Protein AF-A0AAN1PVS7-F1 (afdb_monomer_lite)

Foldseek 3Di:
DDDDDDDDDDDDDDDDDDPPPPVVVVVVVVVVVVVVVVVPPPPVNVVVVVVVVVVVVVVVVVVVVVLVCLLLVLQLVLLVVPDPDPVSSVVSSVVLLVLLVVLLVLLCVLLVPDDDDVLVVVLSSLLSSLSSVCCSLVLPVDPPPVLSNVLSVLLVVLCVPAPLNVVCVVVVQDDPSLSVLLSSLLRSLLSVLLLQCVLLPHDDPRSSLLSSLLSNQLSVLLQCCLCVVDVPDDSVSSSVSSSVCSNVSSVLLSVLQLVQLLVLLVFAQADADLVCLLVLLVLLVVLCVVQDQLQCPDPPRHVVNVSSVVSNLVCVLLVSSQRSPDDNRSSRSVSRSVSVVLSVLLNVLSNVVSVVVVVVLVPDDPVVNVVCCVPVVVDGDDCVSSSVSSVCCSPPPVSVVSDRDPDSPVSSVSSVVVSVVVVVVVVVVVVVVVD

Secondary structure (DSSP, 8-state):
----------------------HHHHHHHHHHHHHHHHS---HHHHHHHHHHHHHHHHHHHHHHHHHHHHHHHHHHHHHHHH-SSHHHHHHHHHHHHHHHHHHHHHHHHHTT-----HHHHHHHHHHHHHHHHHHHTTTTSS--HHHHHHHHHHHHHHHHH-HHHHHHHHTT---HHHHHHHHHHHHHHHHHHHHHHHHTT--THHHHHHHHHHHHHHHHHHHHHHHHS-TT--HHHHHHHHHHHHHHHHHHHHHHHHHHHHHHT--------TTTGGGG-HHHHHHHHHS-SS-TT-SSS-HHHHHHHHHHHHHHHHHTT--TTS-HHHHHHHHHHHHHHHHHHHHHHHHHHHHHHHHHHHHS-HHHHHHHHHTGGGSPPPSHHHHHHHHHIIIIIGGGG-------HHHHHHHHHHHHHHHHHHHHHHHHH--

Sequence (435 aa):
MEQDFDAIYTGRAQTVNVPSVNPSEIIKKKREAQQKDSDFKSKSDVVKQRKSLEIKKKSARIRDFTNTVSEISPLIDISASNCSSDNDFKESLLTYYCLQQKIKQHVFENMGITAYTPEIKSSGFNLGHNISKLISSGALNNFEEEKVNLIIDMITELNKSSNVVRELYEQNVITSDTLVNIKCSIFPYAIKIESILDQMGFYGDKKLVHVKWFHNMSLTLAKDIAFNWDKYSGFREREVLFENMLKYCCEISMDTWLEQILESLDSDFVHITETNLIDHLPKFRAATRKFTMGYESHHKYNFEWLESEFSSYVYALLSDKRISHFNNKQNGIYIGKLVKLVDETLEKSWISWSEEMIEMVQNMSQQDRKEWFQGEGSKPMKTIGIKEDLISFIDEDIHNHLELFTEQSDLEQRSKTRLAILWGMSNAICKKKSS

Radius of gyration: 37.24 Å; chains: 1; bounding box: 83×64×141 Å

Organism: Vibrio vulnificus (NCBI:txid672)

Structure (mmCIF, N/CA/C/O backbone):
data_AF-A0AAN1PVS7-F1
#
_entry.id   AF-A0AAN1PVS7-F1
#
loop_
_atom_site.group_PDB
_atom_site.id
_atom_site.type_symbol
_atom_site.label_atom_id
_atom_site.label_alt_id
_atom_site.label_comp_id
_atom_site.label_asym_id
_atom_site.label_entity_id
_atom_site.label_seq_id
_atom_site.pdbx_PDB_ins_code
_atom_site.Cartn_x
_atom_site.Cartn_y
_atom_site.Cartn_z
_atom_site.occupancy
_atom_site.B_iso_or_equiv
_atom_site.auth_seq_id
_atom_site.auth_comp_id
_atom_site.auth_asym_id
_atom_site.auth_atom_id
_atom_site.pdbx_PDB_model_num
ATOM 1 N N . MET A 1 1 ? -39.841 36.691 83.997 1.00 32.59 1 MET A N 1
ATOM 2 C CA . MET A 1 1 ? -38.438 36.974 83.634 1.00 32.59 1 MET A CA 1
ATOM 3 C C . MET A 1 1 ? -37.712 37.130 84.954 1.00 32.59 1 MET A C 1
ATOM 5 O O . MET A 1 1 ? -38.157 37.973 85.714 1.00 32.59 1 MET A O 1
ATOM 9 N N . GLU A 1 2 ? -36.769 36.304 85.389 1.00 30.27 2 GLU A N 1
ATOM 10 C CA . GLU A 1 2 ? -35.854 35.312 84.787 1.00 30.27 2 GLU A CA 1
ATOM 11 C C . GLU A 1 2 ? -35.484 34.308 85.909 1.00 30.27 2 GLU A C 1
ATOM 13 O O . GLU A 1 2 ? -35.489 34.695 87.075 1.00 30.27 2 GLU A O 1
ATOM 18 N N . GLN A 1 3 ? -35.523 32.998 85.629 1.00 32.53 3 GLN A N 1
ATOM 19 C CA . GLN A 1 3 ? -34.378 32.062 85.484 1.00 32.53 3 GLN A CA 1
ATOM 20 C C . GLN A 1 3 ? -33.547 31.879 86.768 1.00 32.53 3 GLN A C 1
ATOM 22 O O . GLN A 1 3 ? -32.948 32.821 87.269 1.00 32.53 3 GLN A O 1
ATOM 27 N N . ASP A 1 4 ? -33.647 30.731 87.444 1.00 27.91 4 ASP A N 1
ATOM 28 C CA . ASP A 1 4 ? -33.031 29.419 87.130 1.00 27.91 4 ASP A CA 1
ATOM 29 C C . ASP A 1 4 ? -31.504 29.478 87.055 1.00 27.91 4 ASP A C 1
ATOM 31 O O . ASP A 1 4 ? -30.945 30.003 86.101 1.00 27.91 4 ASP A O 1
ATOM 35 N N . PHE A 1 5 ? -30.840 28.898 88.055 1.00 28.58 5 PHE A N 1
ATOM 36 C CA . PHE A 1 5 ? -30.069 27.657 87.919 1.00 28.58 5 PHE A CA 1
ATOM 37 C C . PHE A 1 5 ? -29.364 27.395 89.250 1.00 28.58 5 PHE A C 1
ATOM 39 O O . PHE A 1 5 ? -28.365 28.037 89.556 1.00 28.58 5 PHE A O 1
ATOM 46 N N . ASP A 1 6 ? -29.867 26.438 90.031 1.00 27.03 6 ASP A N 1
ATOM 47 C CA . ASP A 1 6 ? -29.076 25.877 91.118 1.00 27.03 6 ASP A CA 1
ATOM 48 C C . ASP A 1 6 ? -29.475 24.436 91.452 1.00 27.03 6 ASP A C 1
ATOM 50 O O . ASP A 1 6 ? -30.644 24.056 91.420 1.00 27.03 6 ASP A O 1
ATOM 54 N N . ALA A 1 7 ? -28.447 23.689 91.841 1.00 29.75 7 ALA A N 1
ATOM 55 C CA . ALA A 1 7 ? -28.485 22.498 92.680 1.00 29.75 7 ALA A CA 1
ATOM 56 C C . ALA A 1 7 ? -28.890 21.122 92.086 1.00 29.75 7 ALA A C 1
ATOM 58 O O . ALA A 1 7 ? -30.043 20.712 92.041 1.00 29.75 7 ALA A O 1
ATOM 59 N N . ILE A 1 8 ? -27.834 20.341 91.820 1.00 31.27 8 ILE A N 1
ATOM 60 C CA . ILE A 1 8 ? -27.480 19.120 92.577 1.00 31.27 8 ILE A CA 1
ATOM 61 C C . ILE A 1 8 ? -28.381 17.871 92.429 1.00 31.27 8 ILE A C 1
ATOM 63 O O . ILE A 1 8 ? -29.485 17.755 92.945 1.00 31.27 8 ILE A O 1
ATOM 67 N N . TYR A 1 9 ? -27.757 16.860 91.814 1.00 32.88 9 TYR A N 1
ATOM 68 C CA . TYR A 1 9 ? -27.858 15.418 92.076 1.00 32.88 9 TYR A CA 1
ATOM 69 C C . TYR A 1 9 ? -28.556 15.004 93.391 1.00 32.88 9 TYR A C 1
ATOM 71 O O . TYR A 1 9 ? -28.049 15.292 94.470 1.00 32.88 9 TYR A O 1
ATOM 79 N N . THR A 1 10 ? -29.612 14.181 93.310 1.00 29.25 10 THR A N 1
ATOM 80 C CA . THR A 1 10 ? -29.722 12.854 93.975 1.00 29.25 10 THR A CA 1
ATOM 81 C C . THR A 1 10 ? -31.140 12.257 93.875 1.00 29.25 10 THR A C 1
ATOM 83 O O . THR A 1 10 ? -32.111 12.835 94.341 1.00 29.25 10 THR A O 1
ATOM 86 N N . GLY A 1 11 ? -31.234 11.015 93.377 1.00 28.03 11 GLY A N 1
ATOM 87 C CA . GLY A 1 11 ? -32.141 10.008 93.944 1.00 28.03 11 GLY A CA 1
ATOM 88 C C . GLY A 1 11 ? -33.468 9.686 93.235 1.00 28.03 11 GLY A C 1
ATOM 89 O O . GLY A 1 11 ? -34.352 10.518 93.109 1.00 28.03 11 GLY A O 1
ATOM 90 N N . ARG A 1 12 ? -33.638 8.375 92.981 1.00 28.75 12 ARG A N 1
ATOM 91 C CA . ARG A 1 12 ? -34.880 7.604 92.727 1.00 28.75 12 ARG A CA 1
ATOM 92 C C . ARG A 1 12 ? -35.445 7.592 91.302 1.00 28.75 12 ARG A C 1
ATOM 94 O O . ARG A 1 12 ? -36.473 8.189 91.005 1.00 28.75 12 ARG A O 1
ATOM 101 N N . ALA A 1 13 ? -34.867 6.721 90.472 1.00 30.59 13 ALA A N 1
ATOM 102 C CA . ALA A 1 13 ? -35.623 6.063 89.412 1.00 30.59 13 ALA A CA 1
ATOM 103 C C . ALA A 1 13 ? -36.637 5.090 90.044 1.00 30.59 13 ALA A C 1
ATOM 105 O O . ALA A 1 13 ? -36.264 4.153 90.751 1.00 30.59 13 ALA A O 1
ATOM 106 N N . GLN A 1 14 ? -37.922 5.345 89.810 1.00 32.00 14 GLN A N 1
ATOM 107 C CA . GLN A 1 14 ? -39.004 4.402 90.071 1.00 32.00 14 GLN A CA 1
ATOM 108 C C . GLN A 1 14 ? -38.831 3.175 89.165 1.00 32.00 14 GLN A C 1
ATOM 110 O O . GLN A 1 14 ? -38.655 3.299 87.954 1.00 32.00 14 GLN A O 1
ATOM 115 N N . THR A 1 15 ? -38.893 1.982 89.749 1.00 31.14 15 THR A N 1
ATOM 116 C CA . THR A 1 15 ? -38.982 0.720 89.015 1.00 31.14 15 THR A CA 1
ATOM 117 C C . THR A 1 15 ? -40.337 0.631 88.318 1.00 31.14 15 THR A C 1
ATOM 119 O O . THR A 1 15 ? -41.344 0.301 88.943 1.00 31.14 15 THR A O 1
ATOM 122 N N . VAL A 1 16 ? -40.370 0.913 87.015 1.00 33.09 16 VAL A N 1
ATOM 123 C CA . VAL A 1 16 ? -41.486 0.520 86.149 1.00 33.09 16 VAL A CA 1
ATOM 124 C C . VAL A 1 16 ? -41.246 -0.928 85.731 1.00 33.09 16 VAL A C 1
ATOM 126 O O . VAL A 1 16 ? -40.266 -1.233 85.055 1.00 33.09 16 VAL A O 1
ATOM 129 N N . ASN A 1 17 ? -42.136 -1.826 86.156 1.00 33.84 17 ASN A N 1
ATOM 130 C CA . ASN A 1 17 ? -42.209 -3.195 85.653 1.00 33.84 17 ASN A CA 1
ATOM 131 C C . ASN A 1 17 ? -42.500 -3.157 84.144 1.00 33.84 17 ASN A C 1
ATOM 133 O O . ASN A 1 17 ? -43.643 -2.979 83.727 1.00 33.84 17 ASN A O 1
ATOM 137 N N . VAL A 1 18 ? -41.461 -3.324 83.328 1.00 39.19 18 VAL A N 1
ATOM 138 C CA . VAL A 1 18 ? -41.597 -3.629 81.901 1.00 39.19 18 VAL A CA 1
ATOM 139 C C . VAL A 1 18 ? -41.754 -5.150 81.786 1.00 39.19 18 VAL A C 1
ATOM 141 O O . VAL A 1 18 ? -40.924 -5.870 82.347 1.00 39.19 18 VAL A O 1
ATOM 144 N N . PRO A 1 19 ? -42.786 -5.675 81.098 1.00 38.31 19 PRO A N 1
ATOM 145 C CA . PRO A 1 19 ? -42.897 -7.110 80.868 1.00 38.31 19 PRO A CA 1
ATOM 146 C C . PRO A 1 19 ? -41.638 -7.592 80.145 1.00 38.31 19 PRO A C 1
ATOM 148 O O . PRO A 1 19 ? -41.234 -7.003 79.140 1.00 38.31 19 PRO A O 1
ATOM 151 N N . SER A 1 20 ? -41.006 -8.649 80.653 1.00 42.28 20 SER A N 1
ATOM 152 C CA . SER A 1 20 ? -39.842 -9.264 80.025 1.00 42.28 20 SER A CA 1
ATOM 153 C C . SER A 1 20 ? -40.246 -9.888 78.688 1.00 42.28 20 SER A C 1
ATOM 155 O O . SER A 1 20 ? -40.648 -11.045 78.598 1.00 42.28 20 SER A O 1
ATOM 157 N N . VAL A 1 21 ? -40.141 -9.115 77.608 1.00 53.56 21 VAL A N 1
ATOM 158 C CA . VAL A 1 21 ? -40.236 -9.678 76.263 1.00 53.56 21 VAL A CA 1
ATOM 159 C C . VAL A 1 21 ? -38.939 -10.431 76.010 1.00 53.56 21 VAL A C 1
ATOM 161 O O . VAL A 1 21 ? -37.871 -9.835 75.882 1.00 53.56 21 VAL A O 1
ATOM 164 N N . ASN A 1 22 ? -39.032 -11.758 75.987 1.00 50.88 22 ASN A N 1
ATOM 165 C CA . ASN A 1 22 ? -37.901 -12.640 75.761 1.00 50.88 22 ASN A CA 1
ATOM 166 C C . ASN A 1 22 ? -37.270 -12.325 74.382 1.00 50.88 22 ASN A C 1
ATOM 168 O O . ASN A 1 22 ? -37.930 -12.527 73.356 1.00 50.88 22 ASN A O 1
ATOM 172 N N . PRO A 1 23 ? -36.009 -11.849 74.306 1.00 52.53 23 PRO A N 1
ATOM 173 C CA . PRO A 1 23 ? -35.366 -11.460 73.043 1.00 52.53 23 PRO A CA 1
ATOM 174 C C . PRO A 1 23 ? -35.338 -12.590 72.005 1.00 52.53 23 PRO A C 1
ATOM 176 O O . PRO A 1 23 ? -35.328 -12.347 70.796 1.00 52.53 23 PRO A O 1
ATOM 179 N N . SER A 1 24 ? -35.383 -13.838 72.475 1.00 57.06 24 SER A N 1
ATOM 180 C CA . SER A 1 24 ? -35.413 -15.026 71.628 1.00 57.06 24 SER A CA 1
ATOM 181 C C . SER A 1 24 ? -36.740 -15.216 70.871 1.00 57.06 24 SER A C 1
ATOM 183 O O . SER A 1 24 ? -36.712 -15.723 69.750 1.00 57.06 24 SER A O 1
ATOM 185 N N . GLU A 1 25 ? -37.878 -14.716 71.368 1.00 55.25 25 GLU A N 1
ATOM 186 C CA . GLU A 1 25 ? -39.160 -14.760 70.640 1.00 55.25 25 GLU A CA 1
ATOM 187 C C . GLU A 1 25 ? -39.259 -13.695 69.538 1.00 55.25 25 GLU A C 1
ATOM 189 O O . GLU A 1 25 ? -39.833 -13.953 68.479 1.00 55.25 25 GLU A O 1
ATOM 194 N N . ILE A 1 26 ? -38.650 -12.519 69.734 1.00 57.03 26 ILE A N 1
ATOM 195 C CA . ILE A 1 26 ? -38.591 -11.459 68.710 1.00 57.03 26 ILE A CA 1
ATOM 196 C C . ILE A 1 26 ? -37.691 -11.891 67.546 1.00 57.03 26 ILE A C 1
ATOM 198 O O . ILE A 1 26 ? -38.037 -11.689 66.381 1.00 57.03 26 ILE A O 1
ATOM 202 N N . ILE A 1 27 ? -36.550 -12.519 67.846 1.00 58.84 27 ILE A N 1
ATOM 203 C CA . ILE A 1 27 ? -35.632 -13.044 66.825 1.00 58.84 27 ILE A CA 1
ATOM 204 C C . ILE A 1 27 ? -36.279 -14.213 66.075 1.00 58.84 27 ILE A C 1
ATOM 206 O O . ILE A 1 27 ? -36.140 -14.301 64.855 1.00 58.84 27 ILE A O 1
ATOM 210 N N . LYS A 1 28 ? -37.039 -15.071 66.768 1.00 64.62 28 LYS A N 1
ATOM 211 C CA . LYS A 1 28 ? -37.773 -16.174 66.142 1.00 64.62 28 LYS A CA 1
ATOM 212 C C . LYS A 1 28 ? -38.893 -15.670 65.225 1.00 64.62 28 LYS A C 1
ATOM 214 O O . LYS A 1 28 ? -38.931 -16.082 64.074 1.00 64.62 28 LYS A O 1
ATOM 219 N N . LYS A 1 29 ? -39.694 -14.683 65.650 1.00 60.69 29 LYS A N 1
ATOM 220 C CA . LYS A 1 29 ? -40.715 -14.048 64.791 1.00 60.69 29 LYS A CA 1
ATOM 221 C C . LYS A 1 29 ? -40.117 -13.278 63.607 1.00 60.69 29 LYS A C 1
ATOM 223 O O . LYS A 1 29 ? -40.686 -13.319 62.521 1.00 60.69 29 LYS A O 1
ATOM 228 N N . LYS A 1 30 ? -38.960 -12.619 63.768 1.00 56.91 30 LYS A N 1
ATOM 229 C CA . LYS A 1 30 ? -38.240 -11.980 62.646 1.00 56.91 30 LYS A CA 1
ATOM 230 C C . LYS A 1 30 ? -37.673 -13.000 61.657 1.00 56.91 30 LYS A C 1
ATOM 232 O O . LYS A 1 30 ? -37.753 -12.764 60.456 1.00 56.91 30 LYS A O 1
ATOM 237 N N . ARG A 1 31 ? -37.145 -14.133 62.137 1.00 55.94 31 ARG A N 1
ATOM 238 C CA . ARG A 1 31 ? -36.685 -15.236 61.277 1.00 55.94 31 ARG A CA 1
ATOM 239 C C . ARG A 1 31 ? -37.851 -15.921 60.566 1.00 55.94 31 ARG A C 1
ATOM 241 O O . ARG A 1 31 ? -37.762 -16.127 59.369 1.00 55.94 31 ARG A O 1
ATOM 248 N N . GLU A 1 32 ? -38.965 -16.174 61.248 1.00 55.69 32 GLU A N 1
ATOM 249 C CA . GLU A 1 32 ? -40.176 -16.754 60.648 1.00 55.69 32 GLU A CA 1
ATOM 250 C C . GLU A 1 32 ? -40.837 -15.814 59.622 1.00 55.69 32 GLU A C 1
ATOM 252 O O . GLU A 1 32 ? -41.374 -16.288 58.623 1.00 55.69 32 GLU A O 1
ATOM 257 N N . ALA A 1 33 ? -40.758 -14.491 59.813 1.00 51.94 33 ALA A N 1
ATOM 258 C CA . ALA A 1 33 ? -41.201 -13.504 58.824 1.00 51.94 33 ALA A CA 1
ATOM 259 C C . ALA A 1 33 ? -40.262 -13.437 57.603 1.00 51.94 33 ALA A C 1
ATOM 261 O O . ALA A 1 33 ? -40.735 -13.459 56.472 1.00 51.94 33 ALA A O 1
ATOM 262 N N . GLN A 1 34 ? -38.938 -13.453 57.810 1.00 50.81 34 GLN A N 1
ATOM 263 C CA . GLN A 1 34 ? -37.960 -13.481 56.710 1.00 50.81 34 GLN A CA 1
ATOM 264 C C . GLN A 1 34 ? -37.968 -14.803 55.926 1.00 50.81 34 GLN A C 1
ATOM 266 O O . GLN A 1 34 ? -37.686 -14.804 54.731 1.00 50.81 34 GLN A O 1
ATOM 271 N N . GLN A 1 35 ? -38.319 -15.915 56.574 1.00 47.97 35 GLN A N 1
ATOM 272 C CA . GLN A 1 35 ? -38.412 -17.234 55.944 1.00 47.97 35 GLN A CA 1
ATOM 273 C C . GLN A 1 35 ? -39.743 -17.416 55.188 1.00 47.97 35 GLN A C 1
ATOM 275 O O . GLN A 1 35 ? -39.777 -18.060 54.143 1.00 47.97 35 GLN A O 1
ATOM 280 N N . LYS A 1 36 ? -40.828 -16.761 55.634 1.00 46.22 36 LYS A N 1
ATOM 281 C CA . LYS A 1 36 ? -42.089 -16.684 54.871 1.00 46.22 36 LYS A CA 1
ATOM 282 C C . LYS A 1 36 ? -42.000 -15.784 53.633 1.00 46.22 36 LYS A C 1
ATOM 284 O O . LYS A 1 36 ? -42.638 -16.105 52.634 1.00 46.22 36 LYS A O 1
ATOM 289 N N . ASP A 1 37 ? -41.178 -14.733 53.658 1.00 43.28 37 ASP A N 1
ATOM 290 C CA . ASP A 1 37 ? -40.919 -13.890 52.478 1.00 43.28 37 ASP A CA 1
ATOM 291 C C . ASP A 1 37 ? -39.931 -14.531 51.479 1.00 43.28 37 ASP A C 1
ATOM 293 O O . ASP A 1 37 ? -39.966 -14.212 50.289 1.00 43.28 37 ASP A O 1
ATOM 297 N N . SER A 1 38 ? -39.078 -15.474 51.909 1.00 48.94 38 SER A N 1
ATOM 298 C CA . SER A 1 38 ? -38.175 -16.203 51.000 1.00 48.94 38 SER A CA 1
ATOM 299 C C . SER A 1 38 ? -38.840 -17.364 50.253 1.00 48.94 38 SER A C 1
ATOM 301 O O . SER A 1 38 ? -38.397 -17.709 49.155 1.00 48.94 38 SER A O 1
ATOM 303 N N . ASP A 1 39 ? -39.914 -17.937 50.807 1.00 46.81 39 ASP A N 1
ATOM 304 C CA . ASP A 1 39 ? -40.571 -19.139 50.270 1.00 46.81 39 ASP A CA 1
ATOM 305 C C . ASP A 1 39 ? -41.686 -18.855 49.244 1.00 46.81 39 ASP A C 1
ATOM 307 O O . ASP A 1 39 ? -42.215 -19.780 48.626 1.00 46.81 39 ASP A O 1
ATOM 311 N N . PHE A 1 40 ? -41.996 -17.584 48.968 1.00 47.84 40 PHE A N 1
ATOM 312 C CA . PHE A 1 40 ? -42.971 -17.179 47.946 1.00 47.84 40 PHE A CA 1
ATOM 313 C C . PHE A 1 40 ? -42.337 -16.394 46.785 1.00 47.84 40 PHE A C 1
ATOM 315 O O . PHE A 1 40 ? -42.827 -15.350 46.361 1.00 47.84 40 PHE A O 1
ATOM 322 N N . LYS A 1 41 ? -41.290 -16.944 46.150 1.00 52.47 41 LYS A N 1
ATOM 323 C CA . LYS A 1 41 ? -41.066 -16.625 44.727 1.00 52.47 41 LYS A CA 1
ATOM 324 C C . LYS A 1 41 ? -42.195 -17.270 43.932 1.00 52.47 41 LYS A C 1
ATOM 326 O O . LYS A 1 41 ? -42.204 -18.486 43.736 1.00 52.47 41 LYS A O 1
ATOM 331 N N . SER A 1 42 ? -43.168 -16.468 43.498 1.00 54.09 42 SER A N 1
ATOM 332 C CA . SER A 1 42 ? -44.309 -16.972 42.734 1.00 54.09 42 SER A CA 1
ATOM 333 C C . SER A 1 42 ? -43.814 -17.794 41.533 1.00 54.09 42 SER A C 1
ATOM 335 O O . SER A 1 42 ? -42.843 -17.424 40.864 1.00 54.09 42 SER A O 1
ATOM 337 N N . LYS A 1 43 ? -44.471 -18.922 41.217 1.00 57.41 43 LYS A N 1
ATOM 338 C CA . LYS A 1 43 ? -44.152 -19.719 40.011 1.00 57.41 43 LYS A CA 1
ATOM 339 C C . LYS A 1 43 ? -44.123 -18.843 38.745 1.00 57.41 43 LYS A C 1
ATOM 341 O O . LYS A 1 43 ? -43.346 -19.115 37.835 1.00 57.41 43 LYS A O 1
ATOM 346 N N . SER A 1 44 ? -44.914 -17.766 38.720 1.00 59.22 44 SER A N 1
ATOM 347 C CA . SER A 1 44 ? -44.908 -16.729 37.680 1.00 59.22 44 SER A CA 1
ATOM 348 C C . SER A 1 44 ? -43.550 -16.025 37.549 1.00 59.22 44 SER A C 1
ATOM 350 O O . SER A 1 44 ? -43.052 -15.886 36.433 1.00 59.22 44 SER A O 1
ATOM 352 N N . ASP A 1 45 ? -42.914 -15.623 38.650 1.00 55.62 45 ASP A N 1
ATOM 353 C CA . ASP A 1 45 ? -41.650 -14.872 38.614 1.00 55.62 45 ASP A CA 1
ATOM 354 C C . ASP A 1 45 ? -40.465 -15.754 38.225 1.00 55.62 45 ASP A C 1
ATOM 356 O O . ASP A 1 45 ? -39.596 -15.327 37.466 1.00 55.62 45 ASP A O 1
ATOM 360 N N . VAL A 1 46 ? -40.480 -17.024 38.635 1.00 63.75 46 VAL A N 1
ATOM 361 C CA . VAL A 1 46 ? -39.498 -18.023 38.181 1.00 63.75 46 VAL A CA 1
ATOM 362 C C . VAL A 1 46 ? -39.655 -18.300 36.681 1.00 63.75 46 VAL A C 1
ATOM 364 O O . VAL A 1 46 ? -38.660 -18.392 35.960 1.00 63.75 46 VAL A O 1
ATOM 367 N N . VAL A 1 47 ? -40.890 -18.380 36.173 1.00 64.50 47 VAL A N 1
ATOM 368 C CA . VAL A 1 47 ? -41.167 -18.553 34.735 1.00 64.50 47 VAL A CA 1
ATOM 369 C C . VAL A 1 47 ? -40.780 -17.304 33.933 1.00 64.50 47 VAL A C 1
ATOM 371 O O . VAL A 1 47 ? -40.181 -17.439 32.866 1.00 64.50 47 VAL A O 1
ATOM 374 N N . LYS A 1 48 ? -41.041 -16.092 34.440 1.00 66.94 48 LYS A N 1
ATOM 375 C CA . LYS A 1 48 ? -40.603 -14.829 33.816 1.00 66.94 48 LYS A CA 1
ATOM 376 C C . LYS A 1 48 ? -39.080 -14.700 33.794 1.00 66.94 48 LYS A C 1
ATOM 378 O O . LYS A 1 48 ? -38.527 -14.325 32.763 1.00 66.94 48 LYS A O 1
ATOM 383 N N . GLN A 1 49 ? -38.392 -15.065 34.877 1.00 66.06 49 GLN A N 1
ATOM 384 C CA . GLN A 1 49 ? -36.926 -15.084 34.929 1.00 66.06 49 GLN A CA 1
ATOM 385 C C . GLN A 1 49 ? -36.334 -16.115 33.963 1.00 66.06 49 GLN A C 1
ATOM 387 O O . GLN A 1 49 ? -35.386 -15.793 33.251 1.00 66.06 49 GLN A O 1
ATOM 392 N N . ARG A 1 50 ? -36.919 -17.318 33.862 1.00 66.44 50 ARG A N 1
ATOM 393 C CA . ARG A 1 50 ? -36.501 -18.334 32.878 1.00 66.44 50 ARG A CA 1
ATOM 394 C C . ARG A 1 50 ? -36.712 -17.866 31.438 1.00 66.44 50 ARG A C 1
ATOM 396 O O . ARG A 1 50 ? -35.776 -17.949 30.650 1.00 66.44 50 ARG A O 1
ATOM 403 N N . LYS A 1 51 ? -37.880 -17.297 31.114 1.00 71.81 51 LYS A N 1
ATOM 404 C CA . LYS A 1 51 ? -38.152 -16.706 29.790 1.00 71.81 51 LYS A CA 1
ATOM 405 C C . LYS A 1 51 ? -37.198 -15.549 29.472 1.00 71.81 51 LYS A C 1
ATOM 407 O O . LYS A 1 51 ? -36.666 -15.486 28.371 1.00 71.81 51 LYS A O 1
ATOM 412 N N . SER A 1 52 ? -36.927 -14.666 30.435 1.00 75.94 52 SER A N 1
ATOM 413 C CA . SER A 1 52 ? -35.955 -13.571 30.290 1.00 75.94 52 SER A CA 1
ATOM 414 C C . SER A 1 52 ? -34.536 -14.093 30.036 1.00 75.94 52 SER A C 1
ATOM 416 O O . SER A 1 52 ? -33.837 -13.600 29.151 1.00 75.94 52 SER A O 1
ATOM 418 N N . LEU A 1 53 ? -34.123 -15.146 30.748 1.00 78.00 53 LEU A N 1
ATOM 419 C CA . LEU A 1 53 ? -32.828 -15.794 30.549 1.00 78.00 53 LEU A CA 1
ATOM 420 C C . LEU A 1 53 ? -32.730 -16.464 29.169 1.00 78.00 53 LEU A C 1
ATOM 422 O O . LEU A 1 53 ? -31.701 -16.348 28.508 1.00 78.00 53 LEU A O 1
ATOM 426 N N . GLU A 1 54 ? -33.788 -17.134 28.709 1.00 81.38 54 GLU A N 1
ATOM 427 C CA . GLU A 1 54 ? -33.852 -17.707 27.359 1.00 81.38 54 GLU A CA 1
ATOM 428 C C . GLU A 1 54 ? -33.786 -16.638 26.268 1.00 81.38 54 GLU A C 1
ATOM 430 O O . GLU A 1 54 ? -33.059 -16.815 25.292 1.00 81.38 54 GLU A O 1
ATOM 435 N N . ILE A 1 55 ? -34.486 -15.513 26.438 1.00 80.19 55 ILE A N 1
ATOM 436 C CA . ILE A 1 55 ? -34.426 -14.377 25.507 1.00 80.19 55 ILE A CA 1
ATOM 437 C C . ILE A 1 55 ? -33.005 -13.802 25.462 1.00 80.19 55 ILE A C 1
ATOM 439 O O . ILE A 1 55 ? -32.467 -13.601 24.373 1.00 80.19 55 ILE A O 1
ATOM 443 N N . LYS A 1 56 ? -32.351 -13.616 26.617 1.00 79.44 56 LYS A N 1
ATOM 444 C CA . LYS A 1 56 ? -30.946 -13.174 26.681 1.00 79.44 56 LYS A CA 1
ATOM 445 C C . LYS A 1 56 ? -30.004 -14.153 25.978 1.00 79.44 56 LYS A C 1
ATOM 447 O O . LYS A 1 56 ? -29.152 -13.720 25.208 1.00 79.44 56 LYS A O 1
ATOM 452 N N . LYS A 1 57 ? -30.182 -15.463 26.182 1.00 82.06 57 LYS A N 1
ATOM 453 C CA . LYS A 1 57 ? -29.392 -16.505 25.501 1.00 82.06 57 LYS A CA 1
ATOM 454 C C . LYS A 1 57 ? -29.609 -16.498 23.987 1.00 82.06 57 LYS A C 1
ATOM 456 O O . LYS A 1 57 ? -28.640 -16.599 23.243 1.00 82.06 57 LYS A O 1
ATOM 461 N N . LYS A 1 58 ? -30.855 -16.361 23.521 1.00 82.19 58 LYS A N 1
ATOM 462 C CA . LYS A 1 58 ? -31.169 -16.253 22.086 1.00 82.19 58 LYS A CA 1
ATOM 463 C C . LYS A 1 58 ? -30.550 -14.999 21.471 1.00 82.19 58 LYS A C 1
ATOM 465 O O . LYS A 1 58 ? -29.916 -15.094 20.429 1.00 82.19 58 LYS A O 1
ATOM 470 N N . SER A 1 59 ? -30.674 -13.852 22.138 1.00 79.62 59 SER A N 1
ATOM 471 C CA . SER A 1 59 ? -30.066 -12.593 21.693 1.00 79.62 59 SER A CA 1
ATOM 472 C C . SER A 1 59 ? -28.538 -12.676 21.624 1.00 79.62 59 SER A C 1
ATOM 474 O O . SER A 1 59 ? -27.955 -12.193 20.658 1.00 79.62 59 SER A O 1
ATOM 476 N N . ALA A 1 60 ? -27.890 -13.324 22.599 1.00 80.31 60 ALA A N 1
ATOM 477 C CA . ALA A 1 60 ? -26.448 -13.565 22.563 1.00 80.31 60 ALA A CA 1
ATOM 478 C C . ALA A 1 60 ? -26.050 -14.430 21.358 1.00 80.31 60 ALA A C 1
ATOM 480 O O . ALA A 1 60 ? -25.195 -14.022 20.589 1.00 80.31 60 ALA A O 1
ATOM 481 N N . ARG A 1 61 ? -26.751 -15.547 21.112 1.00 81.69 61 ARG A N 1
ATOM 482 C CA . ARG A 1 61 ? -26.483 -16.411 19.946 1.00 81.69 61 ARG A CA 1
ATOM 483 C C . ARG A 1 61 ? -26.633 -15.687 18.611 1.00 81.69 61 ARG A C 1
ATOM 485 O O . ARG A 1 61 ? -25.813 -15.891 17.727 1.00 81.69 61 ARG A O 1
ATOM 492 N N . ILE A 1 62 ? -27.673 -14.864 18.458 1.00 83.19 62 ILE A N 1
ATOM 493 C CA . ILE A 1 62 ? -27.873 -14.074 17.233 1.00 83.19 62 ILE A CA 1
ATOM 494 C C . ILE A 1 62 ? -26.715 -13.094 17.051 1.00 83.19 62 ILE A C 1
ATOM 496 O O . ILE A 1 62 ? -26.178 -13.002 15.956 1.00 83.19 62 ILE A O 1
ATOM 500 N N . ARG A 1 63 ? -26.301 -12.414 18.124 1.00 82.56 63 ARG A N 1
ATOM 501 C CA . ARG A 1 63 ? -25.168 -11.484 18.100 1.00 82.56 63 ARG A CA 1
ATOM 502 C C . ARG A 1 63 ? -23.858 -12.180 17.743 1.00 82.56 63 ARG A C 1
ATOM 504 O O . ARG A 1 63 ? -23.112 -11.678 16.914 1.00 82.56 63 ARG A O 1
ATOM 511 N N . ASP A 1 64 ? -23.599 -13.337 18.341 1.00 81.56 64 ASP A N 1
ATOM 512 C CA . ASP A 1 64 ? -22.400 -14.128 18.069 1.00 81.56 64 ASP A CA 1
ATOM 513 C C . ASP A 1 64 ? -22.385 -14.601 16.609 1.00 81.56 64 ASP A C 1
ATOM 515 O O . ASP A 1 64 ? -21.354 -14.522 15.944 1.00 81.56 64 ASP A O 1
ATOM 519 N N . PHE A 1 65 ? -23.542 -15.011 16.075 1.00 84.44 65 PHE A N 1
ATOM 520 C CA . PHE A 1 65 ? -23.696 -15.347 14.661 1.00 84.44 65 PHE A CA 1
ATOM 521 C C . PHE A 1 65 ? -23.437 -14.138 13.755 1.00 84.44 65 PHE A C 1
ATOM 523 O O . PHE A 1 65 ? -22.612 -14.232 12.851 1.00 84.44 65 PHE A O 1
ATOM 530 N N . THR A 1 66 ? -24.077 -12.991 14.006 1.00 86.81 66 THR A N 1
ATOM 531 C CA . THR A 1 66 ? -23.879 -11.783 13.187 1.00 86.81 66 THR A CA 1
ATOM 532 C C . THR A 1 66 ? -22.444 -11.280 13.246 1.00 86.81 66 THR A C 1
ATOM 534 O O . THR A 1 66 ? -21.906 -10.868 12.223 1.00 86.81 66 THR A O 1
ATOM 537 N N . ASN A 1 67 ? -21.803 -11.363 14.414 1.00 85.00 67 ASN A N 1
ATOM 538 C CA . ASN A 1 67 ? -20.393 -11.029 14.562 1.00 85.00 67 ASN A CA 1
ATOM 539 C C . ASN A 1 67 ? -19.542 -12.007 13.754 1.00 85.00 67 ASN A C 1
ATOM 541 O O . ASN A 1 67 ? -18.759 -11.575 12.930 1.00 85.00 67 ASN A O 1
ATOM 545 N N . THR A 1 68 ? -19.747 -13.315 13.887 1.00 85.62 68 THR A N 1
ATOM 546 C CA . THR A 1 68 ? -18.972 -14.304 13.118 1.00 85.62 68 THR A CA 1
ATOM 547 C C . THR A 1 68 ? -19.106 -14.079 11.612 1.00 85.62 68 THR A C 1
ATOM 549 O O . THR A 1 68 ? -18.100 -14.036 10.913 1.00 85.62 68 THR A O 1
ATOM 552 N N . VAL A 1 69 ? -20.327 -13.857 11.114 1.00 88.06 69 VAL A N 1
ATOM 553 C CA . VAL A 1 69 ? -20.573 -13.552 9.695 1.00 88.06 69 VAL A CA 1
ATOM 554 C C . VAL A 1 69 ? -19.862 -12.266 9.280 1.00 88.06 69 VAL A C 1
ATOM 556 O O . VAL A 1 69 ? -19.192 -12.244 8.255 1.00 88.06 69 VAL A O 1
ATOM 559 N N . SER A 1 70 ? -19.944 -11.210 10.091 1.00 89.06 70 SER A N 1
ATOM 560 C CA . SER A 1 70 ? -19.219 -9.968 9.823 1.00 89.06 70 SER A CA 1
ATOM 561 C C . SER A 1 70 ? -17.702 -10.177 9.831 1.00 89.06 70 SER A C 1
ATOM 563 O O . SER A 1 70 ? -17.006 -9.529 9.056 1.00 89.06 70 SER A O 1
ATOM 565 N N . GLU A 1 71 ? -17.179 -11.061 10.682 1.00 90.88 71 GLU A N 1
ATOM 566 C CA . GLU A 1 71 ? -15.750 -11.367 10.802 1.00 90.88 71 GLU A CA 1
ATOM 567 C C . GLU A 1 71 ? -15.224 -12.016 9.520 1.00 90.88 71 GLU A C 1
ATOM 569 O O . GLU A 1 71 ? -14.156 -11.652 9.028 1.00 90.88 71 GLU A O 1
ATOM 574 N N . ILE A 1 72 ? -15.998 -12.942 8.951 1.00 93.75 72 ILE A N 1
ATOM 575 C CA . ILE A 1 72 ? -15.614 -13.711 7.762 1.00 93.75 72 ILE A CA 1
ATOM 576 C C . ILE A 1 72 ? -16.137 -13.116 6.451 1.00 93.75 72 ILE A C 1
ATOM 578 O O . ILE A 1 72 ? -15.795 -13.634 5.396 1.00 93.75 72 ILE A O 1
ATOM 582 N N . SER A 1 73 ? -16.939 -12.046 6.485 1.00 94.56 73 SER A N 1
ATOM 583 C CA . SER A 1 73 ? -17.526 -11.431 5.281 1.00 94.56 73 SER A CA 1
ATOM 584 C C . SER A 1 73 ? -16.502 -11.182 4.165 1.00 94.56 73 SER A C 1
ATOM 586 O O . SER A 1 73 ? -16.776 -11.600 3.046 1.00 94.56 73 SER A O 1
ATOM 588 N N . PRO A 1 74 ? -15.297 -10.630 4.429 1.00 93.69 74 PRO A N 1
ATOM 589 C CA . PRO A 1 74 ? -14.305 -10.452 3.364 1.00 93.69 74 PRO A CA 1
ATOM 590 C C . PRO A 1 74 ? -13.835 -11.776 2.739 1.00 93.69 74 PRO A C 1
ATOM 592 O O . PRO A 1 74 ? -13.510 -11.824 1.558 1.00 93.69 74 PRO A O 1
ATOM 595 N N . LEU A 1 75 ? -13.813 -12.866 3.518 1.00 94.19 75 LEU A N 1
ATOM 596 C CA . LEU A 1 75 ? -13.444 -14.201 3.035 1.00 94.19 75 LEU A CA 1
ATOM 597 C C . LEU A 1 75 ? -14.542 -14.808 2.157 1.00 94.19 75 LEU A C 1
ATOM 599 O O . LEU A 1 75 ? -14.247 -15.538 1.211 1.00 94.19 75 LEU A O 1
ATOM 603 N N . ILE A 1 76 ? -15.804 -14.510 2.477 1.00 93.00 76 ILE A N 1
ATOM 604 C CA . ILE A 1 76 ? -16.955 -14.880 1.650 1.00 93.00 76 ILE A CA 1
ATOM 605 C C . ILE A 1 76 ? -16.841 -14.177 0.296 1.00 93.00 76 ILE A C 1
ATOM 607 O O . ILE A 1 76 ? -16.936 -14.845 -0.730 1.00 93.00 76 ILE A O 1
ATOM 611 N N . ASP A 1 77 ? -16.572 -12.870 0.298 1.00 91.19 77 ASP A N 1
ATOM 612 C CA . ASP A 1 77 ? -16.495 -12.062 -0.923 1.00 91.19 77 ASP A CA 1
ATOM 613 C C . ASP A 1 77 ? -15.396 -12.569 -1.875 1.00 91.19 77 ASP A C 1
ATOM 615 O O . ASP A 1 77 ? -15.672 -12.834 -3.046 1.00 91.19 77 ASP A O 1
ATOM 619 N N . ILE A 1 78 ? -14.175 -12.793 -1.369 1.00 89.94 78 ILE A N 1
ATOM 620 C CA . ILE A 1 78 ? -13.056 -13.302 -2.187 1.00 89.94 78 ILE A CA 1
ATOM 621 C C . ILE A 1 78 ? -13.257 -14.756 -2.638 1.00 89.94 78 ILE A C 1
ATOM 623 O O . ILE A 1 78 ? -12.856 -15.136 -3.737 1.00 89.94 78 ILE A O 1
ATOM 627 N N . SER A 1 79 ? -13.907 -15.592 -1.823 1.00 90.50 79 SER A N 1
ATOM 628 C CA . SER A 1 79 ? -14.212 -16.969 -2.233 1.00 90.50 79 SER A CA 1
ATOM 629 C C . SER A 1 79 ? -15.263 -16.982 -3.338 1.00 90.50 79 SER A C 1
ATOM 631 O O . SER A 1 79 ? -15.159 -17.770 -4.273 1.00 90.50 79 SER A O 1
ATOM 633 N N . ALA A 1 80 ? -16.257 -16.092 -3.267 1.00 89.50 80 ALA A N 1
ATOM 634 C CA . ALA A 1 80 ? -17.295 -15.978 -4.285 1.00 89.50 80 ALA A CA 1
ATOM 635 C C . ALA A 1 80 ? -16.743 -15.460 -5.621 1.00 89.50 80 ALA A C 1
ATOM 637 O O . ALA A 1 80 ? -17.203 -15.900 -6.671 1.00 89.50 80 ALA A O 1
ATOM 638 N N . SER A 1 81 ? -15.750 -14.564 -5.604 1.00 85.94 81 SER A N 1
ATOM 639 C CA . SER A 1 81 ? -15.154 -14.031 -6.836 1.00 85.94 81 SER A CA 1
ATOM 640 C C . SER A 1 81 ? -14.277 -15.034 -7.586 1.00 85.94 81 SER A C 1
ATOM 642 O O . SER A 1 81 ? -14.110 -14.902 -8.796 1.00 85.94 81 SER A O 1
ATOM 644 N N . ASN A 1 82 ? -13.716 -16.023 -6.884 1.00 81.00 82 ASN A N 1
ATOM 645 C CA . ASN A 1 82 ? -12.678 -16.908 -7.424 1.00 81.00 82 ASN A CA 1
ATOM 646 C C . ASN A 1 82 ? -13.183 -18.313 -7.788 1.00 81.00 82 ASN A C 1
ATOM 648 O O . ASN A 1 82 ? -12.402 -19.132 -8.271 1.00 81.00 82 ASN A O 1
ATOM 652 N N . CYS A 1 83 ? -14.462 -18.613 -7.551 1.00 88.19 83 CYS A N 1
ATOM 653 C CA . CYS A 1 83 ? -14.989 -19.974 -7.626 1.00 88.19 83 CYS A CA 1
ATOM 654 C C . CYS A 1 83 ? -16.063 -20.128 -8.704 1.00 88.19 83 CYS A C 1
ATOM 656 O O . CYS A 1 83 ? -16.942 -19.285 -8.862 1.00 88.19 83 CYS A O 1
ATOM 658 N N . SER A 1 84 ? -16.006 -21.249 -9.426 1.00 85.12 84 SER A N 1
ATOM 659 C CA . SER A 1 84 ? -16.957 -21.582 -10.495 1.00 85.12 84 SER A CA 1
ATOM 660 C C . SER A 1 84 ? -18.093 -22.507 -10.045 1.00 85.12 84 SER A C 1
ATOM 662 O O . SER A 1 84 ? -19.079 -22.673 -10.763 1.00 85.12 84 SER A O 1
ATOM 664 N N . SER A 1 85 ? -17.970 -23.101 -8.853 1.00 91.00 85 SER A N 1
ATOM 665 C CA . SER A 1 85 ? -18.955 -24.004 -8.263 1.00 91.00 85 SER A CA 1
ATOM 666 C C . SER A 1 85 ? -19.097 -23.803 -6.752 1.00 91.00 85 SER A C 1
ATOM 668 O O . SER A 1 85 ? -18.202 -23.276 -6.087 1.00 91.00 85 SER A O 1
ATOM 670 N N . ASP A 1 86 ? -20.209 -24.286 -6.192 1.00 90.38 86 ASP A N 1
ATOM 671 C CA . ASP A 1 86 ? -20.463 -24.253 -4.745 1.00 90.38 86 ASP A CA 1
ATOM 672 C C . ASP A 1 86 ? -19.427 -25.061 -3.942 1.00 90.38 86 ASP A C 1
ATOM 674 O O . ASP A 1 86 ? -19.118 -24.719 -2.798 1.00 90.38 86 ASP A O 1
ATOM 678 N N . ASN A 1 87 ? -18.878 -26.131 -4.530 1.00 91.75 87 ASN A N 1
ATOM 679 C CA . ASN A 1 87 ? -17.837 -26.935 -3.888 1.00 91.75 87 ASN A CA 1
ATOM 680 C C . ASN A 1 87 ? -16.514 -26.166 -3.818 1.00 91.75 87 ASN A C 1
ATOM 682 O O . ASN A 1 87 ? -15.926 -26.101 -2.739 1.00 91.75 87 ASN A O 1
ATOM 686 N N . ASP A 1 88 ? -16.107 -25.519 -4.915 1.00 90.44 88 ASP A N 1
ATOM 687 C CA . ASP A 1 88 ? -14.899 -24.683 -4.946 1.00 90.44 88 ASP A CA 1
ATOM 688 C C . ASP A 1 88 ? -15.022 -23.535 -3.935 1.00 90.44 88 ASP A C 1
ATOM 690 O O . ASP A 1 88 ? -14.112 -23.286 -3.144 1.00 90.44 88 ASP A O 1
ATOM 694 N N . PHE A 1 89 ? -16.194 -22.886 -3.893 1.00 92.75 89 PHE A N 1
ATOM 695 C CA . PHE A 1 89 ? -16.486 -21.816 -2.940 1.00 92.75 89 PHE A CA 1
ATOM 696 C C . PHE A 1 89 ? -16.310 -22.286 -1.494 1.00 92.75 89 PHE A C 1
ATOM 698 O O . PHE A 1 89 ? -15.674 -21.609 -0.683 1.00 92.75 89 PHE A O 1
ATOM 705 N N . LYS A 1 90 ? -16.856 -23.461 -1.165 1.00 92.50 90 LYS A N 1
ATOM 706 C CA . LYS A 1 90 ? -16.768 -24.039 0.178 1.00 92.50 90 LYS A CA 1
ATOM 707 C C . LYS A 1 90 ? -15.325 -24.363 0.566 1.00 92.50 90 LYS A C 1
ATOM 709 O O . LYS A 1 90 ? -14.936 -24.079 1.700 1.00 92.50 90 LYS A O 1
ATOM 714 N N . GLU A 1 91 ? -14.554 -24.968 -0.332 1.00 91.94 91 GLU A N 1
ATOM 715 C CA . GLU A 1 91 ? -13.150 -25.316 -0.079 1.00 91.94 91 GLU A CA 1
ATOM 716 C C . GLU A 1 91 ? -12.275 -24.068 0.077 1.00 91.94 91 GLU A C 1
ATOM 718 O O . GLU A 1 91 ? -11.494 -23.977 1.031 1.00 91.94 91 GLU A O 1
ATOM 723 N N . SER A 1 92 ? -12.470 -23.071 -0.788 1.00 91.44 92 SER A N 1
ATOM 724 C CA . SER A 1 92 ? -11.811 -21.765 -0.705 1.00 91.44 92 SER A CA 1
ATOM 725 C C . SER A 1 92 ? -12.113 -21.069 0.624 1.00 91.44 92 SER A C 1
ATOM 727 O O . SER A 1 92 ? -11.197 -20.698 1.363 1.00 91.44 92 SER A O 1
ATOM 729 N N . LEU A 1 93 ? -13.395 -20.957 0.987 1.00 93.81 93 LEU A N 1
ATOM 730 C CA . LEU A 1 93 ? -13.809 -20.297 2.223 1.00 93.81 93 LEU A CA 1
ATOM 731 C C . LEU A 1 93 ? -13.245 -21.004 3.458 1.00 93.81 93 LEU A C 1
ATOM 733 O O . LEU A 1 93 ? -12.783 -20.338 4.385 1.00 93.81 93 LEU A O 1
ATOM 737 N N . LEU A 1 94 ? -13.254 -22.341 3.475 1.00 93.06 94 LEU A N 1
ATOM 738 C CA . LEU A 1 94 ? -12.681 -23.117 4.574 1.00 93.06 94 LEU A CA 1
ATOM 739 C C . LEU A 1 94 ? -11.171 -22.883 4.692 1.00 93.06 94 LEU A C 1
ATOM 741 O O . LEU A 1 94 ? -10.675 -22.685 5.799 1.00 93.06 94 LEU A O 1
ATOM 745 N N . THR A 1 95 ? -10.460 -22.855 3.566 1.00 92.38 95 THR A N 1
ATOM 746 C CA . THR A 1 95 ? -9.012 -22.613 3.523 1.00 92.38 95 THR A CA 1
ATOM 747 C C . THR A 1 95 ? -8.668 -21.240 4.094 1.00 92.38 95 THR A C 1
ATOM 749 O O . THR A 1 95 ? -7.863 -21.139 5.025 1.00 92.38 95 THR A O 1
ATOM 752 N N . TYR A 1 96 ? -9.330 -20.186 3.611 1.00 93.06 96 TYR A N 1
ATOM 753 C CA . TYR A 1 96 ? -9.107 -18.834 4.116 1.00 93.06 96 TYR A CA 1
ATOM 754 C C . TYR A 1 96 ? -9.521 -18.678 5.578 1.00 93.06 96 TYR A C 1
ATOM 756 O O . TYR A 1 96 ? -8.828 -18.009 6.344 1.00 93.06 96 TYR A O 1
ATOM 764 N N . TYR A 1 97 ? -10.613 -19.319 5.996 1.00 93.44 97 TYR A N 1
ATOM 765 C CA . TYR A 1 97 ? -11.043 -19.296 7.390 1.00 93.44 97 TYR A CA 1
ATOM 766 C C . TYR A 1 97 ? -10.024 -19.979 8.311 1.00 93.44 97 TYR A C 1
ATOM 768 O O . TYR A 1 97 ? -9.656 -19.422 9.344 1.00 93.44 97 TYR A O 1
ATOM 776 N N . CYS A 1 98 ? -9.505 -21.149 7.932 1.00 92.31 98 CYS A N 1
ATOM 777 C CA . CYS A 1 98 ? -8.453 -21.827 8.690 1.00 92.31 98 CYS A CA 1
ATOM 778 C C . CYS A 1 98 ? -7.184 -20.970 8.800 1.00 92.31 98 CYS A C 1
ATOM 780 O O . CYS A 1 98 ? -6.610 -20.874 9.886 1.00 92.31 98 CYS A O 1
ATOM 782 N N . LEU A 1 99 ? -6.778 -20.305 7.714 1.00 91.75 99 LEU A N 1
ATOM 783 C CA . LEU A 1 99 ? -5.646 -19.378 7.720 1.00 91.75 99 LEU A CA 1
ATOM 784 C C . LEU A 1 99 ? -5.886 -18.194 8.669 1.00 91.75 99 LEU A C 1
ATOM 786 O O . LEU A 1 99 ? -5.040 -17.892 9.512 1.00 91.75 99 LEU A O 1
ATOM 790 N N . GLN A 1 100 ? -7.062 -17.571 8.583 1.00 93.56 100 GLN A N 1
ATOM 791 C CA . GLN A 1 100 ? -7.476 -16.471 9.450 1.00 93.56 100 GLN A CA 1
ATOM 792 C C . GLN A 1 100 ? -7.413 -16.864 10.932 1.00 93.56 100 GLN A C 1
ATOM 794 O O . GLN A 1 100 ? -6.846 -16.126 11.740 1.00 93.56 100 GLN A O 1
ATOM 799 N N . GLN A 1 101 ? -7.954 -18.033 11.293 1.00 90.81 101 GLN A N 1
ATOM 800 C CA . GLN A 1 101 ? -7.921 -18.524 12.673 1.00 90.81 101 GLN A CA 1
ATOM 801 C C . GLN A 1 101 ? -6.495 -18.836 13.137 1.00 90.81 101 GLN A C 1
ATOM 803 O O . GLN A 1 101 ? -6.148 -18.479 14.261 1.00 90.81 101 GLN A O 1
ATOM 808 N N . LYS A 1 102 ? -5.652 -19.419 12.273 1.00 90.06 102 LYS A N 1
ATOM 809 C CA . LYS A 1 102 ? -4.240 -19.682 12.585 1.00 90.06 102 LYS A CA 1
ATOM 810 C C . LYS A 1 102 ? -3.485 -18.389 12.904 1.00 90.06 102 LYS A C 1
ATOM 812 O O . LYS A 1 102 ? -2.847 -18.304 13.948 1.00 90.06 102 LYS A O 1
ATOM 817 N N . ILE A 1 103 ? -3.614 -17.363 12.056 1.00 89.75 103 ILE A N 1
ATOM 818 C CA . ILE A 1 103 ? -2.993 -16.047 12.287 1.00 89.75 103 ILE A CA 1
ATOM 819 C C . ILE A 1 103 ? -3.525 -15.428 13.580 1.00 89.75 103 ILE A C 1
ATOM 821 O O . ILE A 1 103 ? -2.749 -14.979 14.418 1.00 89.75 103 ILE A O 1
ATOM 825 N N . LYS A 1 104 ? -4.850 -15.408 13.757 1.00 89.81 104 LYS A N 1
ATOM 826 C CA . LYS A 1 104 ? -5.502 -14.807 14.926 1.00 89.81 104 LYS A CA 1
ATOM 827 C C . LYS A 1 104 ? -5.041 -15.457 16.230 1.00 89.81 104 LYS A C 1
ATOM 829 O O . LYS A 1 104 ? -4.721 -14.741 17.175 1.00 89.81 104 LYS A O 1
ATOM 834 N N . GLN A 1 105 ? -4.996 -16.789 16.269 1.00 87.75 105 GLN A N 1
ATOM 835 C CA . GLN A 1 105 ? -4.511 -17.548 17.418 1.00 87.75 105 GLN A CA 1
ATOM 836 C C . GLN A 1 105 ? -3.049 -17.210 17.714 1.00 87.75 105 GLN A C 1
ATOM 838 O O . GLN A 1 105 ? -2.727 -16.854 18.844 1.00 87.75 105 GLN A O 1
ATOM 843 N N . HIS A 1 106 ? -2.196 -17.233 16.690 1.00 88.81 106 HIS A N 1
ATOM 844 C CA . HIS A 1 106 ? -0.777 -16.921 16.831 1.00 88.81 106 HIS A CA 1
ATOM 845 C C . HIS A 1 106 ? -0.539 -15.504 17.363 1.00 88.81 106 HIS A C 1
ATOM 847 O O . HIS A 1 106 ? 0.246 -15.300 18.286 1.00 88.81 106 HIS A O 1
ATOM 853 N N . VAL A 1 107 ? -1.265 -14.517 16.830 1.00 88.31 107 VAL A N 1
ATOM 854 C CA . VAL A 1 107 ? -1.220 -13.130 17.314 1.00 88.31 107 VAL A CA 1
ATOM 855 C C . VAL A 1 107 ? -1.632 -13.059 18.785 1.00 88.31 107 VAL A C 1
ATOM 857 O O . VAL A 1 107 ? -0.974 -12.393 19.579 1.00 88.31 107 VAL A O 1
ATOM 860 N N . PHE A 1 108 ? -2.695 -13.762 19.171 1.00 86.75 108 PHE A N 1
ATOM 861 C CA . PHE A 1 108 ? -3.193 -13.761 20.546 1.00 86.75 108 PHE A CA 1
ATOM 862 C C . PHE A 1 108 ? -2.203 -14.369 21.541 1.00 86.75 108 PHE A C 1
ATOM 864 O O . PHE A 1 108 ? -1.948 -13.774 22.593 1.00 86.75 108 PHE A O 1
ATOM 871 N N . GLU A 1 109 ? -1.632 -15.520 21.195 1.00 84.88 109 GLU A N 1
ATOM 872 C CA . GLU A 1 109 ? -0.652 -16.228 22.018 1.00 84.88 109 GLU A CA 1
ATOM 873 C C . GLU A 1 109 ? 0.594 -15.365 22.246 1.00 84.88 109 GLU A C 1
ATOM 875 O O . GLU A 1 109 ? 0.976 -15.122 23.393 1.00 84.88 109 GLU A O 1
ATOM 880 N N . ASN A 1 110 ? 1.160 -14.799 21.177 1.00 83.56 110 ASN A N 1
ATOM 881 C CA . ASN A 1 110 ? 2.377 -13.985 21.257 1.00 83.56 110 ASN A CA 1
ATOM 882 C C . ASN A 1 110 ? 2.148 -12.604 21.890 1.00 83.56 110 ASN A C 1
ATOM 884 O O . ASN A 1 110 ? 3.056 -12.023 22.483 1.00 83.56 110 ASN A O 1
ATOM 888 N N . MET A 1 111 ? 0.923 -12.073 21.843 1.00 83.31 111 MET A N 1
ATOM 889 C CA . MET A 1 111 ? 0.583 -10.834 22.549 1.00 83.31 111 MET A CA 1
ATOM 890 C C . MET A 1 111 ? 0.315 -11.032 24.050 1.00 83.31 111 MET A C 1
ATOM 892 O O . MET A 1 111 ? 0.169 -10.025 24.755 1.00 83.31 111 MET A O 1
ATOM 896 N N . GLY A 1 112 ? 0.289 -12.280 24.543 1.00 72.19 112 GLY A N 1
ATOM 897 C CA . GLY A 1 112 ? 0.054 -12.626 25.950 1.00 72.19 112 GLY A CA 1
ATOM 898 C C . GLY A 1 112 ? -1.422 -12.607 26.363 1.00 72.19 112 GLY A C 1
ATOM 899 O O . GLY A 1 112 ? -1.734 -12.418 27.540 1.00 72.19 112 GLY A O 1
ATOM 900 N N . ILE A 1 113 ? -2.343 -12.771 25.410 1.00 71.69 113 ILE A N 1
ATOM 901 C CA . ILE A 1 113 ? -3.790 -12.686 25.639 1.00 71.69 113 ILE A CA 1
ATOM 902 C C . ILE A 1 113 ? -4.303 -14.053 26.116 1.00 71.69 113 ILE A C 1
ATOM 904 O O . ILE A 1 113 ? -4.591 -14.935 25.313 1.00 71.69 113 ILE A O 1
ATOM 908 N N . THR A 1 114 ? -4.422 -14.245 27.433 1.00 60.72 114 THR A N 1
ATOM 909 C CA . THR A 1 114 ? -4.773 -15.553 28.034 1.00 60.72 114 THR A CA 1
ATOM 910 C C . THR A 1 114 ? -6.199 -15.644 28.597 1.00 60.72 114 THR A C 1
ATOM 912 O O . THR A 1 114 ? -6.656 -16.742 28.916 1.00 60.72 114 THR A O 1
ATOM 915 N N . ALA A 1 115 ? -6.942 -14.532 28.690 1.00 56.75 115 ALA A N 1
ATOM 916 C CA . ALA A 1 115 ? -8.293 -14.494 29.262 1.00 56.75 115 ALA A CA 1
ATOM 917 C C . ALA A 1 115 ? -9.316 -13.836 28.320 1.00 56.75 115 ALA A C 1
ATOM 919 O O . ALA A 1 115 ? -9.092 -12.754 27.796 1.00 56.75 115 ALA A O 1
ATOM 920 N N . TYR A 1 116 ? -10.481 -14.465 28.135 1.00 63.31 116 TYR A N 1
ATOM 921 C CA . TYR A 1 116 ? -11.570 -13.935 27.304 1.00 63.31 116 TYR A CA 1
ATOM 922 C C . TYR A 1 116 ? -12.521 -13.036 28.114 1.00 63.31 116 TYR A C 1
ATOM 924 O O . TYR A 1 116 ? -13.640 -13.447 28.449 1.00 63.31 116 TYR A O 1
ATOM 932 N N . THR A 1 117 ? -12.103 -11.804 28.413 1.00 67.69 117 THR A N 1
ATOM 933 C CA . THR A 1 117 ? -13.029 -10.751 28.873 1.00 67.69 117 THR A CA 1
ATOM 934 C C . THR A 1 117 ? -13.951 -10.310 27.719 1.00 67.69 117 THR A C 1
ATOM 936 O O . THR A 1 117 ? -13.633 -10.551 26.549 1.00 67.69 117 THR A O 1
ATOM 939 N N . PRO A 1 118 ? -15.143 -9.737 27.984 1.00 66.19 118 PRO A N 1
ATOM 940 C CA . PRO A 1 118 ? -16.007 -9.183 26.934 1.00 66.19 118 PRO A CA 1
ATOM 941 C C . PRO A 1 118 ? -15.290 -8.191 26.003 1.00 66.19 118 PRO A C 1
ATOM 943 O O . PRO A 1 118 ? -15.530 -8.195 24.795 1.00 66.19 118 PRO A O 1
ATOM 946 N N . GLU A 1 119 ? -14.385 -7.393 26.556 1.00 66.12 119 GLU A N 1
ATOM 947 C CA . GLU A 1 119 ? -13.545 -6.421 25.862 1.00 66.12 119 GLU A CA 1
ATOM 948 C C . GLU A 1 119 ? -12.563 -7.134 24.920 1.00 66.12 119 GLU A C 1
ATOM 950 O O . GLU A 1 119 ? -12.550 -6.867 23.717 1.00 66.12 119 GLU A O 1
ATOM 955 N N . ILE A 1 120 ? -11.851 -8.149 25.421 1.00 73.12 120 ILE A N 1
ATOM 956 C CA . ILE A 1 120 ? -10.939 -8.979 24.617 1.00 73.12 120 ILE A CA 1
ATOM 957 C C . ILE A 1 120 ? -11.693 -9.737 23.513 1.00 73.12 120 ILE A C 1
ATOM 959 O O . ILE A 1 120 ? -11.177 -9.895 22.406 1.00 73.12 120 ILE A O 1
ATOM 963 N N . LYS A 1 121 ? -12.946 -10.154 23.750 1.00 74.00 121 LYS A N 1
ATOM 964 C CA . LYS A 1 121 ? -13.797 -10.752 22.703 1.00 74.00 121 LYS A CA 1
ATOM 965 C C . LYS A 1 121 ? -14.108 -9.768 21.576 1.00 74.00 121 LYS A C 1
ATOM 967 O O . LYS A 1 121 ? -14.061 -10.159 20.412 1.00 74.00 121 LYS A O 1
ATOM 972 N N . SER A 1 122 ? -14.417 -8.514 21.907 1.00 75.19 122 SER A N 1
ATOM 973 C CA . SER A 1 122 ? -14.658 -7.459 20.912 1.00 75.19 122 SER A CA 1
ATOM 974 C C . SER A 1 122 ? -13.403 -7.187 20.078 1.00 75.19 122 SER A C 1
ATOM 976 O O . SER A 1 122 ? -13.458 -7.143 18.847 1.00 75.19 122 SER A O 1
ATOM 978 N N . SER A 1 123 ? -12.246 -7.095 20.734 1.00 77.81 123 SER A N 1
ATOM 979 C CA . SER A 1 123 ? -10.959 -6.898 20.061 1.00 77.81 123 SER A CA 1
ATOM 980 C C . SER A 1 123 ? -10.549 -8.089 19.207 1.00 77.81 123 SER A C 1
ATOM 982 O O . SER A 1 123 ? -10.073 -7.898 18.092 1.00 77.81 123 SER A O 1
ATOM 984 N N . GLY A 1 124 ? -10.829 -9.312 19.657 1.00 82.00 124 GLY A N 1
ATOM 985 C CA . GLY A 1 124 ? -10.632 -10.519 18.858 1.00 82.00 124 GLY A CA 1
ATOM 986 C C . GLY A 1 124 ? -11.525 -10.582 17.626 1.00 82.00 124 GLY A C 1
ATOM 987 O O . GLY A 1 124 ? -11.059 -10.981 16.562 1.00 82.00 124 GLY A O 1
ATOM 988 N N . PHE A 1 125 ? -12.784 -10.158 17.735 1.00 83.69 125 PHE A N 1
ATOM 989 C CA . PHE A 1 125 ? -13.673 -10.027 16.580 1.00 83.69 125 PHE A CA 1
ATOM 990 C C . PHE A 1 125 ? -13.129 -9.003 15.567 1.00 83.69 125 PHE A C 1
ATOM 992 O O . PHE A 1 125 ? -12.997 -9.311 14.383 1.00 83.69 125 PHE A O 1
ATOM 999 N N . ASN A 1 126 ? -12.746 -7.807 16.028 1.00 84.06 126 ASN A N 1
ATOM 1000 C CA . ASN A 1 126 ? -12.185 -6.769 15.158 1.00 84.06 126 ASN A CA 1
ATOM 1001 C C . ASN A 1 126 ? -10.879 -7.213 14.488 1.00 84.06 126 ASN A C 1
ATOM 1003 O O . ASN A 1 126 ? -10.700 -6.992 13.289 1.00 84.06 126 ASN A O 1
ATOM 1007 N N . LEU A 1 127 ? -9.986 -7.860 15.243 1.00 88.88 127 LEU A N 1
ATOM 1008 C CA . LEU A 1 127 ? -8.750 -8.423 14.710 1.00 88.88 127 LEU A CA 1
ATOM 1009 C C . LEU A 1 127 ? -9.055 -9.462 13.629 1.00 88.88 127 LEU A C 1
ATOM 1011 O O . LEU A 1 127 ? -8.511 -9.369 12.534 1.00 88.88 127 LEU A O 1
ATOM 1015 N N . GLY A 1 128 ? -9.962 -10.402 13.906 1.00 90.62 128 GLY A N 1
ATOM 1016 C CA . GLY A 1 128 ? -10.374 -11.418 12.942 1.00 90.62 128 GLY A CA 1
ATOM 1017 C C . GLY A 1 128 ? -10.924 -10.809 11.654 1.00 90.62 128 GLY A C 1
ATOM 1018 O O . GLY A 1 128 ? -10.480 -11.179 10.570 1.00 90.62 128 GLY A O 1
ATOM 1019 N N . HIS A 1 129 ? -11.819 -9.824 11.754 1.00 91.75 129 HIS A N 1
ATOM 1020 C CA . HIS A 1 129 ? -12.373 -9.133 10.588 1.00 91.75 129 HIS A CA 1
ATOM 1021 C C . HIS A 1 129 ? -11.288 -8.448 9.747 1.00 91.75 129 HIS A C 1
ATOM 1023 O O . HIS A 1 129 ? -11.309 -8.502 8.517 1.00 91.75 129 HIS A O 1
ATOM 1029 N N . ASN A 1 130 ? -10.317 -7.811 10.398 1.00 90.44 130 ASN A N 1
ATOM 1030 C CA . ASN A 1 130 ? -9.232 -7.141 9.694 1.00 90.44 130 ASN A CA 1
ATOM 1031 C C . ASN A 1 130 ? -8.224 -8.132 9.090 1.00 90.44 130 ASN A C 1
ATOM 1033 O O . ASN A 1 130 ? -7.749 -7.890 7.984 1.00 90.44 130 ASN A O 1
ATOM 1037 N N . ILE A 1 131 ? -7.950 -9.268 9.742 1.00 91.81 131 ILE A N 1
ATOM 1038 C CA . ILE A 1 131 ? -7.178 -10.366 9.137 1.00 91.81 131 ILE A CA 1
ATOM 1039 C C . ILE A 1 131 ? -7.895 -10.876 7.884 1.00 91.81 131 ILE A C 1
ATOM 1041 O O . ILE A 1 131 ? -7.254 -11.045 6.852 1.00 91.81 131 ILE A O 1
ATOM 1045 N N . SER A 1 132 ? -9.221 -11.039 7.925 1.00 92.38 132 SER A N 1
ATOM 1046 C CA . SER A 1 132 ? -10.000 -11.424 6.743 1.00 92.38 132 SER A CA 1
ATOM 1047 C C . SER A 1 132 ? -9.820 -10.441 5.587 1.00 92.38 132 SER A C 1
ATOM 1049 O O . SER A 1 132 ? -9.651 -10.860 4.445 1.00 92.38 132 SER A O 1
ATOM 1051 N N . LYS A 1 133 ? -9.809 -9.131 5.869 1.00 90.06 133 LYS A N 1
ATOM 1052 C CA . LYS A 1 133 ? -9.527 -8.105 4.852 1.00 90.06 133 LYS A CA 1
ATOM 1053 C C . LYS A 1 133 ? -8.119 -8.234 4.273 1.00 90.06 133 LYS A C 1
ATOM 1055 O O . LYS A 1 133 ? -7.967 -8.118 3.065 1.00 90.06 133 LYS A O 1
ATOM 1060 N N . LEU A 1 134 ? -7.117 -8.489 5.115 1.00 88.38 134 LEU A N 1
ATOM 1061 C CA . LEU A 1 134 ? -5.727 -8.667 4.683 1.00 88.38 134 LEU A CA 1
ATOM 1062 C C . LEU A 1 134 ? -5.541 -9.921 3.818 1.00 88.38 134 LEU A C 1
ATOM 1064 O O . LEU A 1 134 ? -4.817 -9.870 2.829 1.00 88.38 134 LEU A O 1
ATOM 1068 N N . ILE A 1 135 ? -6.215 -11.025 4.153 1.00 88.94 135 ILE A N 1
ATOM 1069 C CA . ILE A 1 135 ? -6.239 -12.239 3.322 1.00 88.94 135 ILE A CA 1
ATOM 1070 C C . ILE A 1 135 ? -6.912 -11.931 1.979 1.00 88.94 135 ILE A C 1
ATOM 1072 O O . ILE A 1 135 ? -6.342 -12.191 0.925 1.00 88.94 135 ILE A O 1
ATOM 1076 N N . SER A 1 136 ? -8.096 -11.309 2.007 1.00 86.19 136 SER A N 1
ATOM 1077 C CA . SER A 1 136 ? -8.839 -10.950 0.793 1.00 86.19 136 SER A CA 1
ATOM 1078 C C . SER A 1 136 ? -8.068 -10.004 -0.133 1.00 86.19 136 SER A C 1
ATOM 1080 O O . SER A 1 136 ? -8.292 -10.041 -1.339 1.00 86.19 136 SER A O 1
ATOM 1082 N N . SER A 1 137 ? -7.192 -9.152 0.405 1.00 80.44 137 SER A N 1
ATOM 1083 C CA . SER A 1 137 ? -6.423 -8.173 -0.369 1.00 80.44 137 SER A CA 1
ATOM 1084 C C . SER A 1 137 ? -5.055 -8.676 -0.834 1.00 80.44 137 SER A C 1
ATOM 1086 O O . SER A 1 137 ? -4.245 -7.876 -1.307 1.00 80.44 137 SER A O 1
ATOM 1088 N N . GLY A 1 138 ? -4.728 -9.952 -0.642 1.00 77.94 138 GLY A N 1
ATOM 1089 C CA . GLY A 1 138 ? -3.432 -10.471 -1.070 1.00 77.94 138 GLY A CA 1
ATOM 1090 C C . GLY A 1 138 ? -2.300 -10.350 -0.035 1.00 77.94 138 GLY A C 1
ATOM 1091 O O . GLY A 1 138 ? -1.182 -10.782 -0.290 1.00 77.94 138 GLY A O 1
ATOM 1092 N N . ALA A 1 139 ? -2.538 -9.699 1.106 1.00 75.94 139 ALA A N 1
ATOM 1093 C CA . ALA A 1 139 ? -1.479 -9.269 2.028 1.00 75.94 139 ALA A CA 1
ATOM 1094 C C . ALA A 1 139 ? -0.996 -10.374 2.969 1.00 75.94 139 ALA A C 1
ATOM 1096 O O . ALA A 1 139 ? 0.119 -10.321 3.479 1.00 75.94 139 ALA A O 1
ATOM 1097 N N . LEU A 1 140 ? -1.874 -11.343 3.228 1.00 78.75 140 LEU A N 1
ATOM 1098 C CA . LEU A 1 140 ? -1.625 -12.523 4.050 1.00 78.75 140 LEU A CA 1
ATOM 1099 C C . LEU A 1 140 ? -2.118 -13.757 3.290 1.00 78.75 140 LEU A C 1
ATOM 1101 O O . LEU A 1 140 ? -3.020 -14.456 3.740 1.00 78.75 140 LEU A O 1
ATOM 1105 N N . ASN A 1 141 ? -1.558 -13.993 2.102 1.00 72.38 141 ASN A N 1
ATOM 1106 C CA . ASN A 1 141 ? -1.921 -15.148 1.268 1.00 72.38 141 ASN A CA 1
ATOM 1107 C C . ASN A 1 141 ? -1.463 -16.469 1.877 1.00 72.38 141 ASN A C 1
ATOM 1109 O O . ASN A 1 141 ? -2.105 -17.496 1.681 1.00 72.38 141 ASN A O 1
ATOM 1113 N N . ASN A 1 142 ? -0.373 -16.413 2.642 1.00 74.94 142 ASN A N 1
ATOM 1114 C CA . ASN A 1 142 ? 0.197 -17.518 3.389 1.00 74.94 142 ASN A CA 1
ATOM 1115 C C . ASN A 1 142 ? 0.475 -17.086 4.830 1.00 74.94 142 ASN A C 1
ATOM 1117 O O . ASN A 1 142 ? 0.550 -15.897 5.149 1.00 74.94 142 ASN A O 1
ATOM 1121 N N . PHE A 1 143 ? 0.643 -18.071 5.711 1.00 75.88 143 PHE A N 1
ATOM 1122 C CA . PHE A 1 143 ? 1.103 -17.811 7.068 1.00 75.88 143 PHE A CA 1
ATOM 1123 C C . PHE A 1 143 ? 2.630 -17.719 7.102 1.00 75.88 143 PHE A C 1
ATOM 1125 O O . PHE A 1 143 ? 3.310 -18.737 7.221 1.00 75.88 143 PHE A O 1
ATOM 1132 N N . GLU A 1 144 ? 3.148 -16.499 7.006 1.00 81.44 144 GLU A N 1
ATOM 1133 C CA . GLU A 1 144 ? 4.565 -16.184 7.196 1.00 81.44 144 GLU A CA 1
ATOM 1134 C C . GLU A 1 144 ? 4.815 -15.841 8.666 1.00 81.44 144 GLU A C 1
ATOM 1136 O O . GLU A 1 144 ? 4.680 -14.695 9.098 1.00 81.44 144 GLU A O 1
ATOM 1141 N N . GLU A 1 145 ? 5.130 -16.864 9.457 1.00 82.56 145 GLU A N 1
ATOM 1142 C CA . GLU A 1 145 ? 5.270 -16.738 10.909 1.00 82.56 145 GLU A CA 1
ATOM 1143 C C . GLU A 1 145 ? 6.302 -15.676 11.315 1.00 82.56 145 GLU A C 1
ATOM 1145 O O . GLU A 1 145 ? 6.036 -14.864 12.199 1.00 82.56 145 GLU A O 1
ATOM 1150 N N . GLU A 1 146 ? 7.441 -15.623 10.622 1.00 84.19 146 GLU A N 1
ATOM 1151 C CA . GLU A 1 146 ? 8.510 -14.646 10.867 1.00 84.19 146 GLU A CA 1
ATOM 1152 C C . GLU A 1 146 ? 8.026 -13.204 10.679 1.00 84.19 146 GLU A C 1
ATOM 1154 O O . GLU A 1 146 ? 8.258 -12.350 11.536 1.00 84.19 146 GLU A O 1
ATOM 1159 N N . LYS A 1 147 ? 7.283 -12.945 9.597 1.00 84.06 147 LYS A N 1
ATOM 1160 C CA . LYS A 1 147 ? 6.701 -11.633 9.295 1.00 84.06 147 LYS A CA 1
ATOM 1161 C C . LYS A 1 1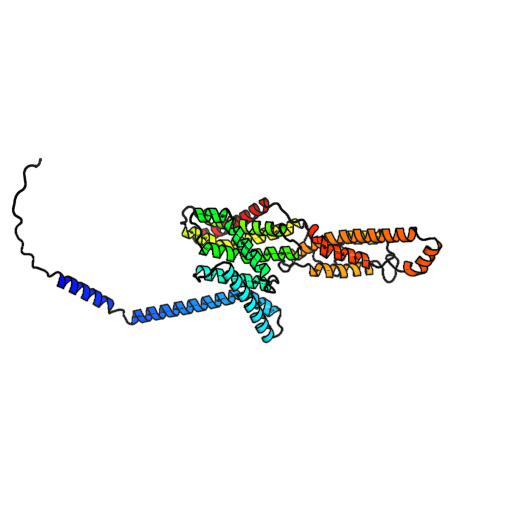47 ? 5.685 -11.218 10.356 1.00 84.06 147 LYS A C 1
ATOM 1163 O O . LYS A 1 147 ? 5.698 -10.081 10.827 1.00 84.06 147 LYS A O 1
ATOM 1168 N N . VAL A 1 148 ? 4.820 -12.146 10.764 1.00 86.31 148 VAL A N 1
ATOM 1169 C CA . VAL A 1 148 ? 3.825 -11.897 11.815 1.00 86.31 148 VAL A CA 1
ATOM 1170 C C . VAL A 1 148 ? 4.511 -11.604 13.155 1.00 86.31 148 VAL A C 1
ATOM 1172 O O . VAL A 1 148 ? 4.150 -10.621 13.804 1.00 86.31 148 VAL A O 1
ATOM 1175 N N . ASN A 1 149 ? 5.520 -12.390 13.542 1.00 88.50 149 ASN A N 1
ATOM 1176 C CA . ASN A 1 149 ? 6.278 -12.193 14.783 1.00 88.50 149 ASN A CA 1
ATOM 1177 C C . ASN A 1 149 ? 6.997 -10.846 14.804 1.00 88.50 149 ASN A C 1
ATOM 1179 O O . ASN A 1 149 ? 6.838 -10.093 15.762 1.00 88.50 149 ASN A O 1
ATOM 1183 N N . LEU A 1 150 ? 7.689 -10.492 13.717 1.00 87.31 150 LEU A N 1
ATOM 1184 C CA . LEU A 1 150 ? 8.403 -9.221 13.604 1.00 87.31 150 LEU A CA 1
ATOM 1185 C C . LEU A 1 150 ? 7.481 -8.023 13.876 1.00 87.31 150 LEU A C 1
ATOM 1187 O O . LEU A 1 150 ? 7.843 -7.099 14.606 1.00 87.31 150 LEU A O 1
ATOM 1191 N N . ILE A 1 151 ? 6.265 -8.044 13.325 1.00 88.94 151 ILE A N 1
ATOM 1192 C CA . ILE A 1 151 ? 5.299 -6.960 13.527 1.00 88.94 151 ILE A CA 1
ATOM 1193 C C . ILE A 1 151 ? 4.726 -6.955 14.947 1.00 88.94 151 ILE A C 1
ATOM 1195 O O . ILE A 1 151 ? 4.548 -5.878 15.523 1.00 88.94 151 ILE A O 1
ATOM 1199 N N . ILE A 1 152 ? 4.465 -8.121 15.541 1.00 89.75 152 ILE A N 1
ATOM 1200 C CA . ILE A 1 152 ? 4.019 -8.222 16.941 1.00 89.75 152 ILE A CA 1
ATOM 1201 C C . ILE A 1 152 ? 5.084 -7.671 17.895 1.00 89.75 152 ILE A C 1
ATOM 1203 O O . ILE A 1 152 ? 4.752 -6.888 18.796 1.00 89.75 152 ILE A O 1
ATOM 1207 N N . ASP A 1 153 ? 6.342 -8.055 17.690 1.00 89.06 153 ASP A N 1
ATOM 1208 C CA . ASP A 1 153 ? 7.477 -7.635 18.507 1.00 89.06 153 ASP A CA 1
ATOM 1209 C C . ASP A 1 153 ? 7.685 -6.130 18.392 1.00 89.06 153 ASP A C 1
ATOM 1211 O O . ASP A 1 153 ? 7.664 -5.427 19.404 1.00 89.06 153 ASP A O 1
ATOM 1215 N N . MET A 1 154 ? 7.728 -5.606 17.165 1.00 89.69 154 MET A N 1
ATOM 1216 C CA . MET A 1 154 ? 7.839 -4.171 16.911 1.00 89.69 154 MET A CA 1
ATOM 1217 C C . MET A 1 154 ? 6.703 -3.380 17.576 1.00 89.69 154 MET A C 1
ATOM 1219 O O . MET A 1 154 ? 6.959 -2.388 18.255 1.00 89.69 154 MET A O 1
ATOM 1223 N N . ILE A 1 155 ? 5.439 -3.801 17.441 1.00 91.06 155 ILE A N 1
ATOM 1224 C CA . ILE A 1 155 ? 4.310 -3.122 18.107 1.00 91.06 155 ILE A CA 1
ATOM 1225 C C . ILE A 1 155 ? 4.461 -3.187 19.629 1.00 91.06 155 ILE A C 1
ATOM 1227 O O . ILE A 1 155 ? 4.132 -2.229 20.334 1.00 91.06 155 ILE A O 1
ATOM 1231 N N . THR A 1 156 ? 4.939 -4.310 20.157 1.00 88.44 156 THR A N 1
ATOM 1232 C CA . THR A 1 156 ? 5.164 -4.483 21.593 1.00 88.44 156 THR A CA 1
ATOM 1233 C C . THR A 1 156 ? 6.270 -3.557 22.101 1.00 88.44 156 THR A C 1
ATOM 1235 O O . THR A 1 156 ? 6.097 -2.934 23.150 1.00 88.44 156 THR A O 1
ATOM 1238 N N . GLU A 1 157 ? 7.369 -3.409 21.367 1.00 89.50 157 GLU A N 1
ATOM 1239 C CA . GLU A 1 157 ? 8.455 -2.480 21.695 1.00 89.50 157 GLU A CA 1
ATOM 1240 C C . GLU A 1 157 ? 8.034 -1.011 21.574 1.00 89.50 157 GLU A C 1
ATOM 1242 O O . GLU A 1 157 ? 8.319 -0.203 22.467 1.00 89.50 157 GLU A O 1
ATOM 1247 N N . LEU A 1 158 ? 7.295 -0.661 20.520 1.00 90.19 158 LEU A N 1
ATOM 1248 C CA . LEU A 1 158 ? 6.758 0.687 20.330 1.00 90.19 158 LEU A CA 1
ATOM 1249 C C . LEU A 1 158 ? 5.789 1.069 21.454 1.00 90.19 158 LEU A C 1
ATOM 1251 O O . LEU A 1 158 ? 5.903 2.156 22.012 1.00 90.19 158 LEU A O 1
ATOM 1255 N N . ASN A 1 159 ? 4.918 0.152 21.885 1.00 88.12 159 ASN A N 1
ATOM 1256 C CA . ASN A 1 159 ? 4.038 0.388 23.032 1.00 88.12 159 ASN A CA 1
ATOM 1257 C C . ASN A 1 159 ? 4.821 0.657 24.327 1.00 88.12 159 ASN A C 1
ATOM 1259 O O . ASN A 1 159 ? 4.452 1.550 25.085 1.00 88.12 159 ASN A O 1
ATOM 1263 N N . LYS A 1 160 ? 5.902 -0.095 24.586 1.00 86.00 160 LYS A N 1
ATOM 1264 C CA . LYS A 1 160 ? 6.742 0.085 25.787 1.00 86.00 160 LYS A CA 1
ATOM 1265 C C . LYS A 1 160 ? 7.480 1.425 25.793 1.00 86.00 160 LYS A C 1
ATOM 1267 O O . LYS A 1 160 ? 7.700 1.994 26.857 1.00 86.00 160 LYS A O 1
ATOM 1272 N N . SER A 1 161 ? 7.890 1.899 24.621 1.00 86.00 161 SER A N 1
ATOM 1273 C CA . SER A 1 161 ? 8.684 3.124 24.457 1.00 86.00 161 SER A CA 1
ATOM 1274 C C . SER A 1 161 ? 7.846 4.374 24.157 1.00 86.00 161 SER A C 1
ATOM 1276 O O . SER A 1 161 ? 8.378 5.484 24.165 1.00 86.00 161 SER A O 1
ATOM 1278 N N . SER A 1 162 ? 6.542 4.222 23.913 1.00 86.62 162 SER A N 1
ATOM 1279 C CA . SER A 1 162 ? 5.642 5.323 23.575 1.00 86.62 162 SER A CA 1
ATOM 1280 C C . SER A 1 162 ? 5.412 6.260 24.761 1.00 86.62 162 SER A C 1
ATOM 1282 O O . SER A 1 162 ? 4.886 5.861 25.803 1.00 86.62 162 SER A O 1
ATOM 1284 N N . ASN A 1 163 ? 5.728 7.546 24.570 1.00 86.00 163 ASN A N 1
ATOM 1285 C CA . ASN A 1 163 ? 5.428 8.594 25.549 1.00 86.00 163 ASN A CA 1
ATOM 1286 C C . ASN A 1 163 ? 3.925 8.675 25.847 1.00 86.00 163 ASN A C 1
ATOM 1288 O O . ASN A 1 163 ? 3.551 8.852 26.999 1.00 86.00 163 ASN A O 1
ATOM 1292 N N . VAL A 1 164 ? 3.066 8.487 24.836 1.00 86.25 164 VAL A N 1
ATOM 1293 C CA . VAL A 1 164 ? 1.606 8.520 25.007 1.00 86.25 164 VAL A CA 1
ATOM 1294 C C . VAL A 1 164 ? 1.149 7.389 25.922 1.00 86.25 164 VAL A C 1
ATOM 1296 O O . VAL A 1 164 ? 0.419 7.639 26.875 1.00 86.25 164 VAL A O 1
ATOM 1299 N N . VAL A 1 165 ? 1.606 6.157 25.680 1.00 85.50 165 VAL A N 1
ATOM 1300 C CA . VAL A 1 165 ? 1.247 5.008 26.530 1.00 85.50 165 VAL A CA 1
ATOM 1301 C C . VAL A 1 165 ? 1.781 5.201 27.946 1.00 85.50 165 VAL A C 1
ATOM 1303 O O . VAL A 1 165 ? 1.041 4.976 28.900 1.00 85.50 165 VAL A O 1
ATOM 1306 N N . ARG A 1 166 ? 3.027 5.669 28.094 1.00 85.12 166 ARG A N 1
ATOM 1307 C CA . ARG A 1 166 ? 3.623 5.956 29.404 1.00 85.12 166 ARG A CA 1
ATOM 1308 C C . ARG A 1 166 ? 2.822 7.002 30.179 1.00 85.12 166 ARG A C 1
ATOM 1310 O O . ARG A 1 166 ? 2.470 6.752 31.323 1.00 85.12 166 ARG A O 1
ATOM 1317 N N . GLU A 1 167 ? 2.496 8.133 29.559 1.00 83.56 167 GLU A N 1
ATOM 1318 C CA . GLU A 1 167 ? 1.698 9.195 30.188 1.00 83.56 167 GLU A CA 1
ATOM 1319 C C . GLU A 1 167 ? 0.311 8.696 30.596 1.00 83.56 167 GLU A C 1
ATOM 1321 O O . GLU A 1 167 ? -0.168 8.995 31.689 1.00 83.56 167 GLU A O 1
ATOM 1326 N N . LEU A 1 168 ? -0.336 7.909 29.735 1.00 82.38 168 LEU A N 1
ATOM 1327 C CA . LEU A 1 168 ? -1.628 7.310 30.047 1.00 82.38 168 LEU A CA 1
ATOM 1328 C C . LEU A 1 168 ? -1.514 6.305 31.201 1.00 82.38 168 LEU A C 1
ATOM 1330 O O . LEU A 1 168 ? -2.407 6.247 32.040 1.00 82.38 168 LEU A O 1
ATOM 1334 N N . TYR A 1 169 ? -0.414 5.558 31.298 1.00 81.00 169 TYR A N 1
ATOM 1335 C CA . TYR A 1 169 ? -0.149 4.660 32.421 1.00 81.00 169 TYR A CA 1
ATOM 1336 C C . TYR A 1 169 ? 0.075 5.432 33.732 1.00 81.00 169 TYR A C 1
ATOM 1338 O O . TYR A 1 169 ? -0.545 5.116 34.744 1.00 81.00 169 TYR A O 1
ATOM 1346 N N . GLU A 1 170 ? 0.894 6.489 33.711 1.00 81.06 170 GLU A N 1
ATOM 1347 C CA . GLU A 1 170 ? 1.158 7.369 34.863 1.00 81.06 170 GLU A CA 1
ATOM 1348 C C . GLU A 1 170 ? -0.115 8.051 35.387 1.00 81.06 170 GLU A C 1
ATOM 1350 O O . GLU A 1 170 ? -0.277 8.250 36.591 1.00 81.06 170 GLU A O 1
ATOM 1355 N N . GLN A 1 171 ? -1.055 8.365 34.494 1.00 76.12 171 GLN A N 1
ATOM 1356 C CA . GLN A 1 171 ? -2.357 8.937 34.844 1.00 76.12 171 GLN A CA 1
ATOM 1357 C C . GLN A 1 171 ? -3.380 7.883 35.308 1.00 76.12 171 GLN A C 1
ATOM 1359 O O . GLN A 1 171 ? -4.519 8.239 35.613 1.00 76.12 171 GLN A O 1
ATOM 1364 N N . ASN A 1 172 ? -2.990 6.604 35.383 1.00 72.69 172 ASN A N 1
ATOM 1365 C CA . ASN A 1 172 ? -3.861 5.451 35.628 1.00 72.69 172 ASN A CA 1
ATOM 1366 C C . ASN A 1 172 ? -5.018 5.348 34.617 1.00 72.69 172 ASN A C 1
ATOM 1368 O O . ASN A 1 172 ? -6.130 5.009 35.004 1.00 72.69 172 ASN A O 1
ATOM 1372 N N . VAL A 1 173 ? -4.762 5.675 33.342 1.00 70.06 173 VAL A N 1
ATOM 1373 C CA . VAL A 1 173 ? -5.756 5.745 32.253 1.00 70.06 173 VAL A CA 1
ATOM 1374 C C . VAL A 1 173 ? -5.816 4.477 31.381 1.00 70.06 173 VAL A C 1
ATOM 1376 O O . VAL A 1 173 ? -6.780 4.273 30.649 1.00 70.06 173 VAL A O 1
ATOM 1379 N N . ILE A 1 174 ? -4.815 3.599 31.454 1.00 73.12 174 ILE A N 1
ATOM 1380 C CA . ILE A 1 174 ? -4.750 2.366 30.653 1.00 73.12 174 ILE A CA 1
ATOM 1381 C C . ILE A 1 174 ? -4.697 1.147 31.570 1.00 73.12 174 ILE A C 1
ATOM 1383 O O . ILE A 1 174 ? -3.813 1.039 32.422 1.00 73.12 174 ILE A O 1
ATOM 1387 N N . THR A 1 175 ? -5.605 0.198 31.346 1.00 78.25 175 THR A N 1
ATOM 1388 C CA . THR A 1 175 ? -5.560 -1.140 31.950 1.00 78.25 175 THR A CA 1
ATOM 1389 C C . THR A 1 175 ? -4.796 -2.137 31.070 1.00 78.25 175 THR A C 1
ATOM 1391 O O . THR A 1 175 ? -4.448 -1.859 29.919 1.00 78.25 175 THR A O 1
ATOM 1394 N N . SER A 1 176 ? -4.533 -3.338 31.598 1.00 77.31 176 SER A N 1
ATOM 1395 C CA . SER A 1 176 ? -3.959 -4.443 30.814 1.00 77.31 176 SER A CA 1
ATOM 1396 C C . SER A 1 176 ? -4.791 -4.772 29.572 1.00 77.31 176 SER A C 1
ATOM 1398 O O . SER A 1 176 ? -4.231 -5.044 28.510 1.00 77.31 176 SER A O 1
ATOM 1400 N N . ASP A 1 177 ? -6.117 -4.704 29.690 1.00 76.44 177 ASP A N 1
ATOM 1401 C CA . ASP A 1 177 ? -7.053 -4.996 28.603 1.00 76.44 177 ASP A CA 1
ATOM 1402 C C . ASP A 1 177 ? -6.977 -3.909 27.519 1.00 76.44 177 ASP A C 1
ATOM 1404 O O . ASP A 1 177 ? -6.957 -4.219 26.326 1.00 76.44 177 ASP A O 1
ATOM 1408 N N . THR A 1 178 ? -6.793 -2.644 27.906 1.00 79.12 178 THR A N 1
ATOM 1409 C CA . THR A 1 178 ? -6.553 -1.544 26.963 1.00 79.12 178 THR A CA 1
ATOM 1410 C C . THR A 1 178 ? -5.250 -1.715 26.182 1.00 79.12 178 THR A C 1
ATOM 1412 O O . THR A 1 178 ? -5.221 -1.453 24.980 1.00 79.12 178 THR A O 1
ATOM 1415 N N . LEU A 1 179 ? -4.175 -2.216 26.803 1.00 83.19 179 LEU A N 1
ATOM 1416 C CA . LEU A 1 179 ? -2.929 -2.527 26.082 1.00 83.19 179 LEU A CA 1
ATOM 1417 C C . LEU A 1 179 ? -3.140 -3.613 25.022 1.00 83.19 179 LEU A C 1
ATOM 1419 O O . LEU A 1 179 ? -2.604 -3.517 23.916 1.00 83.19 179 LEU A O 1
ATOM 1423 N N . VAL A 1 180 ? -3.943 -4.630 25.334 1.00 82.88 180 VAL A N 1
ATOM 1424 C CA . VAL A 1 180 ? -4.335 -5.663 24.366 1.00 82.88 180 VAL A CA 1
ATOM 1425 C C . VAL A 1 180 ? -5.133 -5.051 23.213 1.00 82.88 180 VAL A C 1
ATOM 1427 O O . VAL A 1 180 ? -4.843 -5.330 22.046 1.00 82.88 180 VAL A O 1
ATOM 1430 N N . ASN A 1 181 ? -6.083 -4.167 23.520 1.00 83.50 181 ASN A N 1
ATOM 1431 C CA . ASN A 1 181 ? -6.893 -3.466 22.524 1.00 83.50 181 ASN A CA 1
ATOM 1432 C C . ASN A 1 181 ? -6.038 -2.589 21.600 1.00 83.50 181 ASN A C 1
ATOM 1434 O O . ASN A 1 181 ? -6.263 -2.581 20.386 1.00 83.50 181 ASN A O 1
ATOM 1438 N N . ILE A 1 182 ? -5.022 -1.910 22.146 1.00 89.06 182 ILE A N 1
ATOM 1439 C CA . ILE A 1 182 ? -4.054 -1.137 21.362 1.00 89.06 182 ILE A CA 1
ATOM 1440 C C . ILE A 1 182 ? -3.347 -2.035 20.349 1.00 89.06 182 ILE A C 1
ATOM 1442 O O . ILE A 1 182 ? -3.369 -1.753 19.149 1.00 89.06 182 ILE A O 1
ATOM 1446 N N . LYS A 1 183 ? -2.766 -3.146 20.812 1.00 89.38 183 LYS A N 1
ATOM 1447 C CA . LYS A 1 183 ? -2.046 -4.081 19.940 1.00 89.38 183 LYS A CA 1
ATOM 1448 C C . LYS A 1 183 ? -2.950 -4.651 18.841 1.00 89.38 183 LYS A C 1
ATOM 1450 O O . LYS A 1 183 ? -2.570 -4.627 17.672 1.00 89.38 183 LYS A O 1
ATOM 1455 N N . CYS A 1 184 ? -4.158 -5.096 19.198 1.00 88.19 184 CYS A N 1
ATOM 1456 C CA . CYS A 1 184 ? -5.127 -5.655 18.247 1.00 88.19 184 CYS A CA 1
ATOM 1457 C C . CYS A 1 184 ? -5.600 -4.628 17.208 1.00 88.19 184 CYS A C 1
ATOM 1459 O O . CYS A 1 184 ? -5.863 -4.994 16.063 1.00 88.19 184 CYS A O 1
ATOM 1461 N N . SER A 1 185 ? -5.711 -3.352 17.593 1.00 90.25 185 SER A N 1
ATOM 1462 C CA . SER A 1 185 ? -6.145 -2.278 16.692 1.00 90.25 185 SER A CA 1
ATOM 1463 C C . SER A 1 185 ? -5.047 -1.867 15.715 1.00 90.25 185 SER A C 1
ATOM 1465 O O . SER A 1 185 ? -5.336 -1.652 14.543 1.00 90.25 185 SER A O 1
ATOM 1467 N N . ILE A 1 186 ? -3.796 -1.791 16.176 1.00 93.44 186 ILE A N 1
ATOM 1468 C CA . ILE A 1 186 ? -2.648 -1.330 15.380 1.00 93.44 186 ILE A CA 1
ATOM 1469 C C . ILE A 1 186 ? -2.149 -2.413 14.416 1.00 93.44 186 ILE A C 1
ATOM 1471 O O . ILE A 1 186 ? -1.780 -2.094 13.285 1.00 93.44 186 ILE A O 1
ATOM 1475 N N . PHE A 1 187 ? -2.153 -3.683 14.836 1.00 92.56 187 PHE A N 1
ATOM 1476 C CA . PHE A 1 187 ? -1.550 -4.790 14.083 1.00 92.56 187 PHE A CA 1
ATOM 1477 C C . PHE A 1 187 ? -1.966 -4.867 12.605 1.00 92.56 187 PHE A C 1
ATOM 1479 O O . PHE A 1 187 ? -1.075 -4.896 11.754 1.00 92.56 187 PHE A O 1
ATOM 1486 N N . PRO A 1 188 ? -3.263 -4.829 12.242 1.00 91.12 188 PRO A N 1
ATOM 1487 C CA . PRO A 1 188 ? -3.650 -4.990 10.843 1.00 91.12 188 PRO A CA 1
ATOM 1488 C C . PRO A 1 188 ? -3.156 -3.862 9.932 1.00 91.12 188 PRO A C 1
ATOM 1490 O O . PRO A 1 188 ? -2.814 -4.098 8.776 1.00 91.12 188 PRO A O 1
ATOM 1493 N N . TYR A 1 189 ? -3.096 -2.637 10.451 1.00 92.19 189 TYR A N 1
ATOM 1494 C CA . TYR A 1 189 ? -2.603 -1.484 9.702 1.00 92.19 189 TYR A CA 1
ATOM 1495 C C . TYR A 1 189 ? -1.083 -1.500 9.585 1.00 92.19 189 TYR A C 1
ATOM 1497 O O . TYR A 1 189 ? -0.561 -1.189 8.520 1.00 92.19 189 TYR A O 1
ATOM 1505 N N . ALA A 1 190 ? -0.378 -1.926 10.637 1.00 92.62 190 ALA A N 1
ATOM 1506 C CA . ALA A 1 190 ? 1.066 -2.120 10.579 1.00 92.62 190 ALA A CA 1
ATOM 1507 C C . ALA A 1 190 ? 1.442 -3.152 9.504 1.00 92.62 190 ALA A C 1
ATOM 1509 O O . ALA A 1 190 ? 2.298 -2.860 8.677 1.00 92.62 190 ALA A O 1
ATOM 1510 N N . ILE A 1 191 ? 0.740 -4.293 9.445 1.00 91.19 191 ILE A N 1
ATOM 1511 C CA . ILE A 1 191 ? 0.905 -5.296 8.376 1.00 91.19 191 ILE A CA 1
ATOM 1512 C C . ILE A 1 191 ? 0.607 -4.696 6.996 1.00 91.19 191 ILE A C 1
ATOM 1514 O O . ILE A 1 191 ? 1.309 -4.977 6.030 1.00 91.19 191 ILE A O 1
ATOM 1518 N N . LYS A 1 192 ? -0.426 -3.856 6.880 1.00 90.50 192 LYS A N 1
ATOM 1519 C CA . LYS A 1 192 ? -0.772 -3.214 5.608 1.00 90.50 192 LYS A CA 1
ATOM 1520 C C . LYS A 1 192 ? 0.315 -2.247 5.125 1.00 90.50 192 LYS A C 1
ATOM 1522 O O . LYS A 1 192 ? 0.681 -2.300 3.956 1.00 90.50 192 LYS A O 1
ATOM 1527 N N . ILE A 1 193 ? 0.824 -1.383 6.005 1.00 91.69 193 ILE A N 1
ATOM 1528 C CA . ILE A 1 193 ? 1.926 -0.449 5.707 1.00 91.69 193 ILE A CA 1
ATOM 1529 C C . ILE A 1 193 ? 3.169 -1.222 5.279 1.00 91.69 193 ILE A C 1
ATOM 1531 O O . ILE A 1 193 ? 3.760 -0.924 4.246 1.00 91.69 193 ILE A O 1
ATOM 1535 N N . GLU A 1 194 ? 3.528 -2.232 6.066 1.00 89.81 194 GLU A N 1
ATOM 1536 C CA . GLU A 1 194 ? 4.647 -3.136 5.821 1.00 89.81 194 GLU A CA 1
ATOM 1537 C C . GLU A 1 194 ? 4.538 -3.765 4.420 1.00 89.81 194 GLU A C 1
ATOM 1539 O O . GLU A 1 194 ? 5.468 -3.641 3.629 1.00 89.81 194 GLU A O 1
ATOM 1544 N N . SER A 1 195 ? 3.368 -4.316 4.080 1.00 89.25 195 SER A N 1
ATOM 1545 C CA . SER A 1 195 ? 3.114 -4.993 2.804 1.00 89.25 195 SER A CA 1
ATOM 1546 C C . SER A 1 195 ? 3.137 -4.045 1.602 1.00 89.25 195 SER A C 1
ATOM 1548 O O . SER A 1 195 ? 3.577 -4.437 0.523 1.00 89.25 195 SER A O 1
ATOM 1550 N N . ILE A 1 196 ? 2.670 -2.802 1.765 1.00 90.44 196 ILE A N 1
ATOM 1551 C CA . ILE A 1 196 ? 2.768 -1.769 0.722 1.00 90.44 196 ILE A CA 1
ATOM 1552 C C . ILE A 1 196 ? 4.234 -1.408 0.484 1.00 90.44 196 ILE A C 1
ATOM 1554 O O . ILE A 1 196 ? 4.672 -1.350 -0.661 1.00 90.44 196 ILE A O 1
ATOM 1558 N N . LEU A 1 197 ? 4.994 -1.190 1.558 1.00 89.88 197 LEU A N 1
ATOM 1559 C CA . LEU A 1 197 ? 6.404 -0.821 1.473 1.00 89.88 197 LEU A CA 1
ATOM 1560 C C . LEU A 1 197 ? 7.255 -1.950 0.875 1.00 89.88 197 LEU A C 1
ATOM 1562 O O . LEU A 1 197 ? 8.114 -1.654 0.052 1.00 89.88 197 LEU A O 1
ATOM 1566 N N . ASP A 1 198 ? 6.966 -3.215 1.200 1.00 88.19 198 ASP A N 1
ATOM 1567 C CA . ASP A 1 198 ? 7.564 -4.389 0.542 1.00 88.19 198 ASP A CA 1
ATOM 1568 C C . ASP A 1 198 ? 7.348 -4.367 -0.971 1.00 88.19 198 ASP A C 1
ATOM 1570 O O . ASP A 1 198 ? 8.300 -4.469 -1.740 1.00 88.19 198 ASP A O 1
ATOM 1574 N N . GLN A 1 199 ? 6.098 -4.192 -1.407 1.00 88.75 199 GLN A N 1
ATOM 1575 C CA . GLN A 1 199 ? 5.749 -4.173 -2.832 1.00 88.75 199 GLN A CA 1
ATOM 1576 C C . GLN A 1 199 ? 6.375 -2.981 -3.571 1.00 88.75 199 GLN A C 1
ATOM 1578 O O . GLN A 1 199 ? 6.612 -3.057 -4.772 1.00 88.75 199 GLN A O 1
ATOM 1583 N N . MET A 1 200 ? 6.678 -1.897 -2.853 1.00 88.06 200 MET A N 1
ATOM 1584 C CA . MET A 1 200 ? 7.417 -0.747 -3.375 1.00 88.06 200 MET A CA 1
ATOM 1585 C C . MET A 1 200 ? 8.949 -0.916 -3.318 1.00 88.06 200 MET A C 1
ATOM 1587 O O . MET A 1 200 ? 9.659 -0.052 -3.828 1.00 88.06 200 MET A O 1
ATOM 1591 N N . GLY A 1 201 ? 9.467 -1.991 -2.710 1.00 86.25 201 GLY A N 1
ATOM 1592 C CA . GLY A 1 201 ? 10.903 -2.278 -2.596 1.00 86.25 201 GLY A CA 1
ATOM 1593 C C . GLY A 1 201 ? 11.615 -1.607 -1.413 1.00 86.25 201 GLY A C 1
ATOM 1594 O O . GLY A 1 201 ? 12.828 -1.410 -1.458 1.00 86.25 201 GLY A O 1
ATOM 1595 N N . PHE A 1 202 ? 10.897 -1.230 -0.351 1.00 85.69 202 PHE A N 1
ATOM 1596 C CA . PHE A 1 202 ? 11.480 -0.611 0.846 1.00 85.69 202 PHE A CA 1
ATOM 1597 C C . PHE A 1 202 ? 11.714 -1.619 1.978 1.00 85.69 202 PHE A C 1
ATOM 1599 O O . PHE A 1 202 ? 10.786 -2.266 2.465 1.00 85.69 202 PHE A O 1
ATOM 1606 N N . TYR A 1 203 ? 12.946 -1.653 2.497 1.00 82.94 203 TYR A N 1
ATOM 1607 C CA . TYR A 1 203 ? 13.378 -2.594 3.538 1.00 82.94 203 TYR A CA 1
ATOM 1608 C C . TYR A 1 203 ? 14.050 -1.902 4.737 1.00 82.94 203 TYR A C 1
ATOM 1610 O O . TYR A 1 203 ? 14.433 -0.731 4.676 1.00 82.94 203 TYR A O 1
ATOM 1618 N N . GLY A 1 204 ? 14.192 -2.642 5.844 1.00 82.19 204 GLY A N 1
ATOM 1619 C CA . GLY A 1 204 ? 14.944 -2.221 7.032 1.00 82.19 204 GLY A CA 1
ATOM 1620 C C . GLY A 1 204 ? 14.424 -0.937 7.690 1.00 82.19 204 GLY A C 1
ATOM 1621 O O . GLY A 1 204 ? 13.216 -0.747 7.855 1.00 82.19 204 GLY A O 1
ATOM 1622 N N . ASP A 1 205 ? 15.346 -0.042 8.053 1.00 81.88 205 ASP A N 1
ATOM 1623 C CA . ASP A 1 205 ? 15.057 1.188 8.805 1.00 81.88 205 ASP A CA 1
ATOM 1624 C C . ASP A 1 205 ? 14.067 2.118 8.094 1.00 81.88 205 ASP A C 1
ATOM 1626 O O . ASP A 1 205 ? 13.234 2.748 8.752 1.00 81.88 205 ASP A O 1
ATOM 1630 N N . LYS A 1 206 ? 14.094 2.162 6.752 1.00 79.25 206 LYS A N 1
ATOM 1631 C CA . LYS A 1 206 ? 13.138 2.961 5.966 1.00 79.25 206 LYS A CA 1
ATOM 1632 C C . LYS A 1 206 ? 11.701 2.537 6.270 1.00 79.25 206 LYS A C 1
ATOM 1634 O O . LYS A 1 206 ? 10.838 3.382 6.491 1.00 79.25 206 LYS A O 1
ATOM 1639 N N . LYS A 1 207 ? 11.454 1.229 6.380 1.00 85.31 207 LYS A N 1
ATOM 1640 C CA . LYS A 1 207 ? 10.135 0.687 6.721 1.00 85.31 207 LYS A CA 1
ATOM 1641 C C . LYS A 1 207 ? 9.740 1.014 8.164 1.00 85.31 207 LYS A C 1
ATOM 1643 O O . LYS A 1 207 ? 8.612 1.442 8.419 1.00 85.31 207 LYS A O 1
ATOM 1648 N N . LEU A 1 208 ? 10.681 0.869 9.099 1.00 85.38 208 LEU A N 1
ATOM 1649 C CA . LEU A 1 208 ? 10.451 1.097 10.528 1.00 85.38 208 LEU A CA 1
ATOM 1650 C C . LEU A 1 208 ? 9.996 2.532 10.830 1.00 85.38 208 LEU A C 1
ATOM 1652 O O . LEU A 1 208 ? 9.100 2.730 11.654 1.00 85.38 208 LEU A O 1
ATOM 16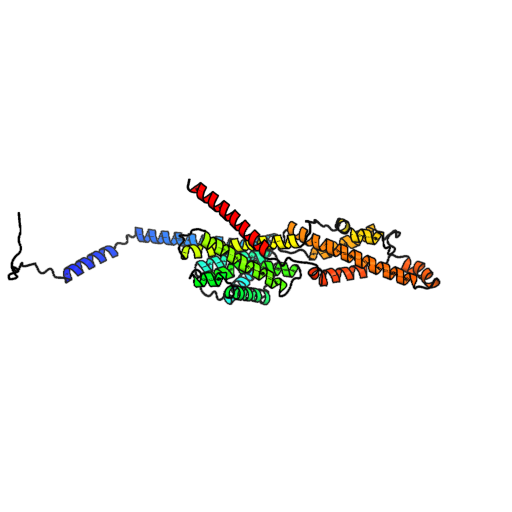56 N N . VAL A 1 209 ? 10.569 3.531 10.153 1.00 87.75 209 VAL A N 1
ATOM 1657 C CA . VAL A 1 209 ? 10.205 4.947 10.338 1.00 87.75 209 VAL A CA 1
ATOM 1658 C C . VAL A 1 209 ? 8.715 5.185 10.072 1.00 87.75 209 VAL A C 1
ATOM 1660 O O . VAL A 1 209 ? 8.051 5.856 10.867 1.00 87.75 209 VAL A O 1
ATOM 1663 N N . HIS A 1 210 ? 8.168 4.597 9.007 1.00 89.12 210 HIS A N 1
ATOM 1664 C CA . HIS A 1 210 ? 6.761 4.766 8.639 1.00 89.12 210 HIS A CA 1
ATOM 1665 C C . HIS A 1 210 ? 5.813 4.046 9.602 1.00 89.12 210 HIS A C 1
ATOM 1667 O O . HIS A 1 210 ? 4.810 4.627 10.024 1.00 89.12 210 HIS A O 1
ATOM 1673 N N . VAL A 1 211 ? 6.144 2.819 10.019 1.00 90.50 211 VAL A N 1
ATOM 1674 C CA . VAL A 1 211 ? 5.303 2.093 10.984 1.00 90.50 211 VAL A CA 1
ATOM 1675 C C . VAL A 1 211 ? 5.330 2.764 12.360 1.00 90.50 211 VAL A C 1
ATOM 1677 O O . VAL A 1 211 ? 4.288 2.896 13.006 1.00 90.50 211 VAL A O 1
ATOM 1680 N N . LYS A 1 212 ? 6.495 3.262 12.795 1.00 90.69 212 LYS A N 1
ATOM 1681 C CA . LYS A 1 212 ? 6.636 4.028 14.040 1.00 90.69 212 LYS A CA 1
ATOM 1682 C C . LYS A 1 212 ? 5.818 5.315 14.011 1.00 90.69 212 LYS A C 1
ATOM 1684 O O . LYS A 1 212 ? 5.147 5.623 14.998 1.00 90.69 212 LYS A O 1
ATOM 1689 N N . TRP A 1 213 ? 5.857 6.052 12.900 1.00 91.44 213 TRP A N 1
ATOM 1690 C CA . TRP A 1 213 ? 5.024 7.240 12.726 1.00 91.44 213 TRP A CA 1
ATOM 1691 C C . TRP A 1 213 ? 3.539 6.884 12.861 1.00 91.44 213 TRP A C 1
ATOM 1693 O O . TRP A 1 213 ? 2.848 7.460 13.700 1.00 91.44 213 TRP A O 1
ATOM 1703 N N . PHE A 1 214 ? 3.076 5.874 12.120 1.00 93.88 214 PHE A N 1
ATOM 1704 C CA . PHE A 1 214 ? 1.680 5.436 12.136 1.00 93.88 214 PHE A CA 1
ATOM 1705 C C . PHE A 1 214 ? 1.208 5.047 13.545 1.00 93.88 214 PHE A C 1
ATOM 1707 O O . PHE A 1 214 ? 0.144 5.481 13.998 1.00 93.88 214 PHE A O 1
ATOM 1714 N N . HIS A 1 215 ? 2.022 4.257 14.249 1.00 94.06 215 HIS A N 1
ATOM 1715 C CA . HIS A 1 215 ? 1.756 3.823 15.616 1.00 94.06 215 HIS A CA 1
ATOM 1716 C C . HIS A 1 215 ? 1.583 5.020 16.560 1.00 94.06 215 HIS A C 1
ATOM 1718 O O . HIS A 1 215 ? 0.566 5.143 17.246 1.00 94.06 215 HIS A O 1
ATOM 1724 N N . ASN A 1 216 ? 2.556 5.935 16.568 1.00 92.31 216 ASN A N 1
ATOM 1725 C CA . ASN A 1 216 ? 2.548 7.095 17.458 1.00 92.31 216 ASN A CA 1
ATOM 1726 C C . ASN A 1 216 ? 1.418 8.074 17.131 1.00 92.31 216 ASN A C 1
ATOM 1728 O O . ASN A 1 216 ? 0.790 8.613 18.046 1.00 92.31 216 ASN A O 1
ATOM 1732 N N . MET A 1 217 ? 1.138 8.287 15.845 1.00 93.81 217 MET A N 1
ATOM 1733 C CA . MET A 1 217 ? 0.079 9.191 15.413 1.00 93.81 217 MET A CA 1
ATOM 1734 C C . MET A 1 217 ? -1.295 8.661 15.825 1.00 93.81 217 MET A C 1
ATOM 1736 O O . MET A 1 217 ? -2.082 9.398 16.418 1.00 93.81 217 MET A O 1
ATOM 1740 N N . SER A 1 218 ? -1.551 7.367 15.616 1.00 95.06 218 SER A N 1
ATOM 1741 C CA . SER A 1 218 ? -2.821 6.728 15.986 1.00 95.06 218 SER A CA 1
ATOM 1742 C C . SER A 1 218 ? -3.109 6.856 17.484 1.00 95.06 218 SER A C 1
ATOM 1744 O O . SER A 1 218 ? -4.224 7.205 17.879 1.00 95.06 218 SER A O 1
ATOM 1746 N N . LEU A 1 219 ? -2.090 6.635 18.322 1.00 93.69 219 LEU A N 1
ATOM 1747 C CA . LEU A 1 219 ? -2.193 6.794 19.774 1.00 93.69 219 LEU A CA 1
ATOM 1748 C C . LEU A 1 219 ? -2.394 8.255 20.186 1.00 93.69 219 LEU A C 1
ATOM 1750 O O . LEU A 1 219 ? -3.216 8.533 21.058 1.00 93.69 219 LEU A O 1
ATOM 1754 N N . THR A 1 220 ? -1.677 9.184 19.550 1.00 92.25 220 THR A N 1
ATOM 1755 C CA . THR A 1 220 ? -1.815 10.626 19.801 1.00 92.25 220 THR A CA 1
ATOM 1756 C C . THR A 1 220 ? -3.232 11.100 19.498 1.00 92.25 220 THR A C 1
ATOM 1758 O O . THR A 1 220 ? -3.863 11.699 20.364 1.00 92.25 220 THR A O 1
ATOM 1761 N N . LEU A 1 221 ? -3.782 10.762 18.326 1.00 92.75 221 LEU A N 1
ATOM 1762 C CA . LEU A 1 221 ? -5.157 11.122 17.960 1.00 92.75 221 LEU A CA 1
ATOM 1763 C C . LEU A 1 221 ? -6.184 10.544 18.944 1.00 92.75 221 LEU A C 1
ATOM 1765 O O . LEU A 1 221 ? -7.120 11.235 19.348 1.00 92.75 221 LEU A O 1
ATOM 1769 N N . ALA A 1 222 ? -6.018 9.279 19.343 1.00 91.25 222 ALA A N 1
ATOM 1770 C CA . ALA A 1 222 ? -6.925 8.626 20.288 1.00 91.25 222 ALA A CA 1
ATOM 1771 C C . ALA A 1 222 ? -6.873 9.283 21.676 1.00 91.25 222 ALA A C 1
ATOM 1773 O O . ALA A 1 222 ? -7.918 9.521 22.287 1.00 91.25 222 ALA A O 1
ATOM 1774 N N . LYS A 1 223 ? -5.672 9.637 22.150 1.00 89.50 223 LYS A N 1
ATOM 1775 C CA . LYS A 1 223 ? -5.485 10.411 23.381 1.00 89.50 223 LYS A CA 1
ATOM 1776 C C . LYS A 1 223 ? -6.132 11.791 23.259 1.00 89.50 223 LYS A C 1
ATOM 1778 O O . LYS A 1 223 ? -6.876 12.184 24.154 1.00 89.50 223 LYS A O 1
ATOM 1783 N N . ASP A 1 224 ? -5.901 12.506 22.163 1.00 87.62 224 ASP A N 1
ATOM 1784 C CA . ASP A 1 224 ? -6.464 13.842 21.958 1.00 87.62 224 ASP A CA 1
ATOM 1785 C C . ASP A 1 224 ? -7.996 13.815 22.030 1.00 87.62 224 ASP A C 1
ATOM 1787 O O . ASP A 1 224 ? -8.590 14.663 22.690 1.00 87.62 224 ASP A O 1
ATOM 1791 N N . ILE A 1 225 ? -8.652 12.809 21.445 1.00 86.81 225 ILE A N 1
ATOM 1792 C CA . ILE A 1 225 ? -10.102 12.623 21.599 1.00 86.81 225 ILE A CA 1
ATOM 1793 C C . ILE A 1 225 ? -10.474 12.344 23.057 1.00 86.81 225 ILE A C 1
ATOM 1795 O O . ILE A 1 225 ? -11.346 13.020 23.607 1.00 86.81 225 ILE A O 1
ATOM 1799 N N . ALA A 1 226 ? -9.830 11.355 23.680 1.00 84.12 226 ALA A N 1
ATOM 1800 C CA . ALA A 1 226 ? -10.181 10.901 25.022 1.00 84.12 226 ALA A CA 1
ATOM 1801 C C . ALA A 1 226 ? -10.117 12.029 26.066 1.00 84.12 226 ALA A C 1
ATOM 1803 O O . ALA A 1 226 ? -10.921 12.054 26.998 1.00 84.12 226 ALA A O 1
ATOM 1804 N N . PHE A 1 227 ? -9.197 12.982 25.895 1.00 80.38 227 PHE A N 1
ATOM 1805 C CA . PHE A 1 227 ? -8.975 14.076 26.843 1.00 80.38 227 PHE A CA 1
ATOM 1806 C C . PHE A 1 227 ? -9.652 15.392 26.456 1.00 80.38 227 PHE A C 1
ATOM 1808 O O . PHE A 1 227 ? -9.934 16.194 27.346 1.00 80.38 227 PHE A O 1
ATOM 1815 N N . ASN A 1 228 ? -9.964 15.611 25.174 1.00 79.88 228 ASN A N 1
ATOM 1816 C CA . ASN A 1 228 ? -10.659 16.822 24.724 1.00 79.88 228 ASN A CA 1
ATOM 1817 C C . ASN A 1 228 ? -12.187 16.657 24.617 1.00 79.88 228 ASN A C 1
ATOM 1819 O O . ASN A 1 228 ? -12.873 17.634 24.317 1.00 79.88 228 ASN A O 1
ATOM 1823 N N . TRP A 1 229 ? -12.734 15.460 24.875 1.00 73.31 229 TRP A N 1
ATOM 1824 C CA . TRP A 1 229 ? -14.182 15.201 24.832 1.00 73.31 229 TRP A CA 1
ATOM 1825 C C . TRP A 1 229 ? -14.981 15.994 25.845 1.00 73.31 229 TRP A C 1
ATOM 1827 O O . TRP A 1 229 ? -15.850 16.783 25.475 1.00 73.31 229 TRP A O 1
ATOM 1837 N N . ASP A 1 230 ? -14.671 15.811 27.119 1.00 71.38 230 ASP A N 1
ATOM 1838 C CA . ASP A 1 230 ? -15.258 16.607 28.180 1.00 71.38 230 ASP A CA 1
ATOM 1839 C C . ASP A 1 230 ? -14.266 16.696 29.338 1.00 71.38 230 ASP A C 1
ATOM 1841 O O . ASP A 1 230 ? -13.778 15.682 29.847 1.00 71.38 230 ASP A O 1
ATOM 1845 N N . LYS A 1 231 ? -14.001 17.934 29.768 1.00 74.25 231 LYS A N 1
ATOM 1846 C CA . LYS A 1 231 ? -13.142 18.270 30.907 1.00 74.25 231 LYS A CA 1
ATOM 1847 C C . LYS A 1 231 ? -13.601 17.618 32.215 1.00 74.25 231 LYS A C 1
ATOM 1849 O O . LYS A 1 231 ? -12.777 17.438 33.110 1.00 74.25 231 LYS A O 1
ATOM 1854 N N . TYR A 1 232 ? -14.880 17.257 32.325 1.00 75.44 232 TYR A N 1
ATOM 1855 C CA . TYR A 1 232 ? -15.447 16.582 33.493 1.00 75.44 232 TYR A CA 1
ATOM 1856 C C . TYR A 1 232 ? -15.470 15.055 33.381 1.00 75.44 232 TYR A C 1
ATOM 1858 O O . TYR A 1 232 ? -15.829 14.407 34.362 1.00 75.44 232 TYR A O 1
ATOM 1866 N N . SER A 1 233 ? -15.063 14.478 32.240 1.00 78.00 233 SER A N 1
ATOM 1867 C CA . SER A 1 233 ? -15.097 13.023 32.048 1.00 78.00 233 SER A CA 1
ATOM 1868 C C . SER A 1 233 ? -14.268 12.326 33.119 1.00 78.00 233 SER A C 1
ATOM 1870 O O . SER A 1 233 ? -13.101 12.689 33.333 1.00 78.00 233 SER A O 1
ATOM 1872 N N . GLY A 1 234 ? -14.847 11.310 33.753 1.00 82.00 234 GLY A N 1
ATOM 1873 C CA . GLY A 1 234 ? -14.146 10.448 34.697 1.00 82.00 234 GLY A CA 1
ATOM 1874 C C . GLY A 1 234 ? -13.137 9.536 33.997 1.00 82.00 234 GLY A C 1
ATOM 1875 O O . GLY A 1 234 ? -13.183 9.346 32.783 1.00 82.00 234 GLY A O 1
ATOM 1876 N N . PHE A 1 235 ? -12.237 8.923 34.770 1.00 80.50 235 PHE A N 1
ATOM 1877 C CA . PHE A 1 235 ? -11.210 8.014 34.243 1.00 80.50 235 PHE A CA 1
ATOM 1878 C C . PHE A 1 235 ? -11.798 6.938 33.305 1.00 80.50 235 PHE A C 1
ATOM 1880 O O . PHE A 1 235 ? -11.380 6.833 32.153 1.00 80.50 235 PHE A O 1
ATOM 1887 N N . ARG A 1 236 ? -12.821 6.202 33.761 1.00 81.81 236 ARG A N 1
ATOM 1888 C CA . ARG A 1 236 ? -13.420 5.103 32.989 1.00 81.81 236 ARG A CA 1
ATOM 1889 C C . ARG A 1 236 ? -14.034 5.561 31.663 1.00 81.81 236 ARG A C 1
ATOM 1891 O O . ARG A 1 236 ? -14.015 4.814 30.694 1.00 81.81 236 ARG A O 1
ATOM 1898 N N . GLU A 1 237 ? -14.577 6.774 31.608 1.00 82.25 237 GLU A N 1
ATOM 1899 C CA . GLU A 1 237 ? -15.161 7.327 30.381 1.00 82.25 237 GLU A CA 1
ATOM 1900 C C . GLU A 1 237 ? -14.074 7.652 29.356 1.00 82.25 237 GLU A C 1
ATOM 1902 O O . GLU A 1 237 ? -14.234 7.343 28.177 1.00 82.25 237 GLU A O 1
ATOM 1907 N N . ARG A 1 238 ? -12.943 8.209 29.810 1.00 83.88 238 ARG A N 1
ATOM 1908 C CA . ARG A 1 238 ? -11.788 8.503 28.948 1.00 83.88 238 ARG A CA 1
ATOM 1909 C C . ARG A 1 238 ? -11.146 7.232 28.411 1.00 83.88 238 ARG A C 1
ATOM 1911 O O . ARG A 1 238 ? -10.833 7.180 27.228 1.00 83.88 238 ARG A O 1
ATOM 1918 N N . GLU A 1 239 ? -10.995 6.211 29.252 1.00 83.44 239 GLU A N 1
ATOM 1919 C CA . GLU A 1 239 ? -10.484 4.894 28.849 1.00 83.44 239 GLU A CA 1
ATOM 1920 C C . GLU A 1 239 ? -11.371 4.271 27.761 1.00 83.44 239 GLU A C 1
ATOM 1922 O O . GLU A 1 239 ? -10.895 3.940 26.677 1.00 83.44 239 GLU A O 1
ATOM 1927 N N . VAL A 1 240 ? -12.686 4.209 27.998 1.00 83.69 240 VAL A N 1
ATOM 1928 C CA . VAL A 1 240 ? -13.651 3.670 27.026 1.00 83.69 240 VAL A CA 1
ATOM 1929 C C . VAL A 1 240 ? -13.646 4.476 25.726 1.00 83.69 240 VAL A C 1
ATOM 1931 O O . VAL A 1 240 ? -13.763 3.907 24.639 1.00 83.69 240 VAL A O 1
ATOM 1934 N N . LEU A 1 241 ? -13.520 5.801 25.806 1.00 85.06 241 LEU A N 1
ATOM 1935 C CA . LEU A 1 241 ? -13.469 6.647 24.621 1.00 85.06 241 LEU A CA 1
ATOM 1936 C C . LEU A 1 241 ? -12.174 6.435 23.826 1.00 85.06 241 LEU A C 1
ATOM 1938 O O . LEU A 1 241 ? -12.234 6.312 22.604 1.00 85.06 241 LEU A O 1
ATOM 1942 N N . PHE A 1 242 ? -11.030 6.338 24.504 1.00 87.31 242 PHE A N 1
ATOM 1943 C CA . PHE A 1 242 ? -9.746 6.019 23.884 1.00 87.31 242 PHE A CA 1
ATOM 1944 C C . PHE A 1 242 ? -9.817 4.690 23.119 1.00 87.31 242 PHE A C 1
ATOM 1946 O O . PHE A 1 242 ? -9.501 4.643 21.930 1.00 87.31 242 PHE A O 1
ATOM 1953 N N . GLU A 1 243 ? -10.298 3.630 23.775 1.00 84.31 243 GLU A N 1
ATOM 1954 C CA . GLU A 1 243 ? -10.415 2.292 23.185 1.00 84.31 243 GLU A CA 1
ATOM 1955 C C . GLU A 1 243 ? -11.321 2.272 21.956 1.00 84.31 243 GLU A C 1
ATOM 1957 O O . GLU A 1 243 ? -10.951 1.741 20.908 1.00 84.31 243 GLU A O 1
ATOM 1962 N N . ASN A 1 244 ? -12.501 2.884 22.065 1.00 84.25 244 ASN A N 1
ATOM 1963 C CA . ASN A 1 244 ? -13.476 2.887 20.979 1.00 84.25 244 ASN A CA 1
ATOM 1964 C C . ASN A 1 244 ? -13.016 3.719 19.779 1.00 84.25 244 ASN A C 1
ATOM 1966 O O . ASN A 1 244 ? -13.375 3.406 18.641 1.00 84.25 244 ASN A O 1
ATOM 1970 N N . MET A 1 245 ? -12.239 4.776 20.017 1.00 87.69 245 MET A N 1
ATOM 1971 C CA . MET A 1 245 ? -11.806 5.680 18.957 1.00 87.69 245 MET A CA 1
ATOM 1972 C C . MET A 1 245 ? -10.510 5.251 18.282 1.00 87.69 245 MET A C 1
ATOM 1974 O O . MET A 1 245 ? -10.297 5.611 17.125 1.00 87.69 245 MET A O 1
ATOM 1978 N N . LEU A 1 246 ? -9.674 4.448 18.944 1.00 90.25 246 LEU A N 1
ATOM 1979 C CA . LEU A 1 246 ? -8.363 4.066 18.422 1.00 90.25 246 LEU A CA 1
ATOM 1980 C C . LEU A 1 246 ? -8.427 3.435 17.025 1.00 90.25 246 LEU A C 1
ATOM 1982 O O . LEU A 1 246 ? -7.587 3.742 16.183 1.00 90.25 246 LEU A O 1
ATOM 1986 N N . LYS A 1 247 ? -9.440 2.608 16.745 1.00 88.12 247 LYS A N 1
ATOM 1987 C CA . LYS A 1 247 ? -9.635 2.020 15.412 1.00 88.12 247 LYS A CA 1
ATOM 1988 C C . LYS A 1 247 ? -9.811 3.092 14.332 1.00 88.12 247 LYS A C 1
ATOM 1990 O O . LYS A 1 247 ? -9.156 3.019 13.299 1.00 88.12 247 LYS A O 1
ATOM 1995 N N . TYR A 1 248 ? -10.647 4.095 14.588 1.00 88.75 248 TYR A N 1
ATOM 1996 C CA . TYR A 1 248 ? -10.862 5.206 13.659 1.00 88.75 248 TYR A CA 1
ATOM 1997 C C . TYR A 1 248 ? -9.612 6.084 13.536 1.00 88.75 248 TYR A C 1
ATOM 1999 O O . TYR A 1 248 ? -9.285 6.551 12.451 1.00 88.75 248 TYR A O 1
ATOM 2007 N N . CYS A 1 249 ? -8.863 6.267 14.625 1.00 93.38 249 CYS A N 1
ATOM 2008 C CA . CYS A 1 249 ? -7.581 6.968 14.587 1.00 93.38 249 CYS A CA 1
ATOM 2009 C C . CYS A 1 249 ? -6.533 6.232 13.741 1.00 93.38 249 CYS A C 1
ATOM 2011 O O . CYS A 1 249 ? -5.743 6.884 13.057 1.00 93.38 249 CYS A O 1
ATOM 2013 N N . CYS A 1 250 ? -6.544 4.895 13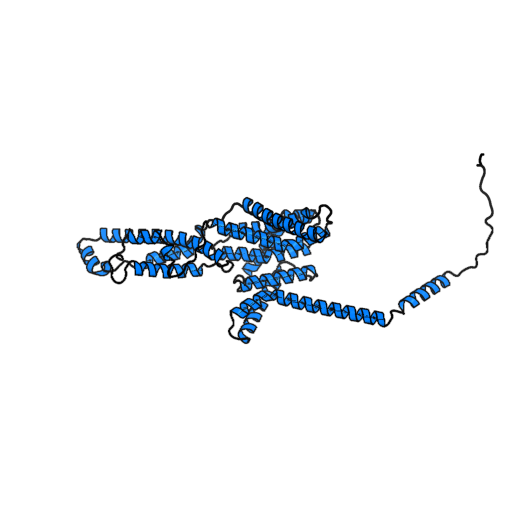.750 1.00 94.31 250 CYS A N 1
ATOM 2014 C CA . CYS A 1 250 ? -5.724 4.085 12.851 1.00 94.31 250 CYS A CA 1
ATOM 2015 C C . CYS A 1 250 ? -6.137 4.300 11.387 1.00 94.31 250 CYS A C 1
ATOM 2017 O O . CYS A 1 250 ? -5.276 4.518 10.543 1.00 94.31 250 CYS A O 1
ATOM 2019 N N . GLU A 1 251 ? -7.436 4.317 11.078 1.00 91.75 251 GLU A N 1
ATOM 2020 C CA . GLU A 1 251 ? -7.929 4.607 9.719 1.00 91.75 251 GLU A CA 1
ATOM 2021 C C . GLU A 1 251 ? -7.468 5.993 9.241 1.00 91.75 251 GLU A C 1
ATOM 2023 O O . GLU A 1 251 ? -6.840 6.104 8.192 1.00 91.75 251 GLU A O 1
ATOM 2028 N N . ILE A 1 252 ? -7.660 7.036 10.059 1.00 93.00 252 ILE A N 1
ATOM 2029 C CA . ILE A 1 252 ? -7.226 8.406 9.734 1.00 93.00 252 ILE A CA 1
ATOM 2030 C C . ILE A 1 252 ? -5.714 8.473 9.499 1.00 93.00 252 ILE A C 1
ATOM 2032 O O . ILE A 1 252 ? -5.269 9.096 8.532 1.00 93.00 252 ILE A O 1
ATOM 2036 N N . SER A 1 253 ? -4.923 7.857 10.382 1.00 94.31 253 SER A N 1
ATOM 2037 C CA . SER A 1 253 ? -3.460 7.875 10.278 1.00 94.31 253 SER A CA 1
ATOM 2038 C C . SER A 1 253 ? -2.990 7.141 9.022 1.00 94.31 253 SER A C 1
ATOM 2040 O O . SER A 1 253 ? -2.126 7.647 8.310 1.00 94.31 253 SER A O 1
ATOM 2042 N N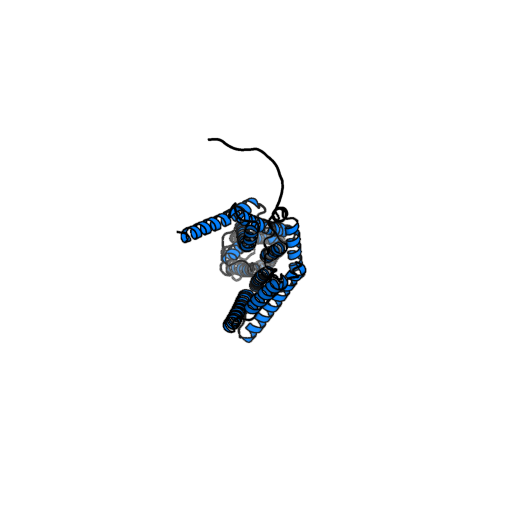 . MET A 1 254 ? -3.591 5.988 8.713 1.00 92.69 254 MET A N 1
ATOM 2043 C CA . MET A 1 254 ? -3.295 5.213 7.508 1.00 92.69 254 MET A CA 1
ATOM 2044 C C . MET A 1 254 ? -3.639 5.990 6.235 1.00 92.69 254 MET A C 1
ATOM 2046 O O . MET A 1 254 ? -2.815 6.066 5.328 1.00 92.69 254 MET A O 1
ATOM 2050 N N . ASP A 1 255 ? -4.832 6.581 6.166 1.00 91.88 255 ASP A N 1
ATOM 2051 C CA . ASP A 1 255 ? -5.275 7.325 4.985 1.00 91.88 255 ASP A CA 1
ATOM 2052 C C . ASP A 1 255 ? -4.404 8.562 4.750 1.00 91.88 255 ASP A C 1
ATOM 2054 O O . ASP A 1 255 ? -4.017 8.843 3.619 1.00 91.88 255 ASP A O 1
ATOM 2058 N N . THR A 1 256 ? -4.045 9.273 5.823 1.00 92.00 256 THR A N 1
ATOM 2059 C CA . THR A 1 256 ? -3.166 10.450 5.735 1.00 92.00 256 THR A CA 1
ATOM 2060 C C . THR A 1 256 ? -1.763 10.057 5.273 1.00 92.00 256 THR A C 1
ATOM 2062 O O . THR A 1 256 ? -1.190 10.719 4.412 1.00 92.00 256 THR A O 1
ATOM 2065 N N . TRP A 1 257 ? -1.221 8.958 5.804 1.00 92.31 257 TRP A N 1
ATOM 2066 C CA . TRP A 1 257 ? 0.064 8.414 5.364 1.00 92.31 257 TRP A CA 1
ATOM 2067 C C . TRP A 1 257 ? 0.044 8.003 3.895 1.00 92.31 257 TRP A C 1
ATOM 2069 O O . TRP A 1 257 ? 0.956 8.344 3.147 1.00 92.31 257 TRP A O 1
ATOM 2079 N N . LEU A 1 258 ? -1.010 7.305 3.472 1.00 91.38 258 LEU A N 1
ATOM 2080 C CA . LEU A 1 258 ? -1.146 6.811 2.109 1.00 91.38 258 LEU A CA 1
ATOM 2081 C C . LEU A 1 258 ? -1.257 7.956 1.099 1.00 91.38 258 LEU A C 1
ATOM 2083 O O . LEU A 1 258 ? -0.613 7.918 0.055 1.00 91.38 258 LEU A O 1
ATOM 2087 N N . GLU A 1 259 ? -2.042 8.985 1.411 1.00 89.50 259 GLU A N 1
ATOM 2088 C CA . GLU A 1 259 ? -2.126 10.192 0.586 1.00 89.50 259 GLU A CA 1
ATOM 2089 C C . GLU A 1 259 ? -0.776 10.890 0.462 1.00 89.50 259 GLU A C 1
ATOM 2091 O O . GLU A 1 259 ? -0.368 11.215 -0.648 1.00 89.50 259 GLU A O 1
ATOM 2096 N N . GLN A 1 260 ? -0.048 11.050 1.567 1.00 88.31 260 GLN A N 1
ATOM 2097 C CA . GLN A 1 260 ? 1.265 11.687 1.538 1.00 88.31 260 GLN A CA 1
ATOM 2098 C C . GLN A 1 260 ? 2.293 10.864 0.754 1.00 88.31 260 GLN A C 1
ATOM 2100 O O . GLN A 1 260 ? 3.111 11.442 0.042 1.00 88.31 260 GLN A O 1
ATOM 2105 N N . ILE A 1 261 ? 2.250 9.526 0.843 1.00 88.94 261 ILE A N 1
ATOM 2106 C CA . ILE A 1 261 ? 3.101 8.670 0.006 1.00 88.94 261 ILE A CA 1
ATOM 2107 C C . ILE A 1 261 ? 2.807 8.946 -1.461 1.00 88.94 261 ILE A C 1
ATOM 2109 O O . ILE A 1 261 ? 3.727 9.210 -2.227 1.00 88.94 261 ILE A O 1
ATOM 2113 N N . LEU A 1 262 ? 1.535 8.937 -1.849 1.00 89.88 262 LEU A N 1
ATOM 2114 C CA . LEU A 1 262 ? 1.144 9.157 -3.238 1.00 89.88 262 LEU A CA 1
ATOM 2115 C C . LEU A 1 262 ? 1.500 10.564 -3.731 1.00 89.88 262 LEU A C 1
ATOM 2117 O O . LEU A 1 262 ? 1.940 10.700 -4.868 1.00 89.88 262 LEU A O 1
ATOM 2121 N N . GLU A 1 263 ? 1.369 11.586 -2.884 1.00 88.00 263 GLU A N 1
ATOM 2122 C CA . GLU A 1 263 ? 1.828 12.948 -3.179 1.00 88.00 263 GLU A CA 1
ATOM 2123 C C . GLU A 1 263 ? 3.354 13.005 -3.353 1.00 88.00 263 GLU A C 1
ATOM 2125 O O . GLU A 1 263 ? 3.831 13.631 -4.295 1.00 88.00 263 GLU A O 1
ATOM 2130 N N . SER A 1 264 ? 4.125 12.307 -2.509 1.00 86.75 264 SER A N 1
ATOM 2131 C CA . SER A 1 264 ? 5.596 12.294 -2.599 1.00 86.75 264 SER A CA 1
ATOM 2132 C C . SER A 1 264 ? 6.141 11.643 -3.868 1.00 86.75 264 SER A C 1
ATOM 2134 O O . SER A 1 264 ? 7.252 11.951 -4.288 1.00 86.75 264 SER A O 1
ATOM 2136 N N . LEU A 1 265 ? 5.351 10.793 -4.532 1.00 87.81 265 LEU A N 1
ATOM 2137 C CA . LEU A 1 265 ? 5.738 10.228 -5.824 1.00 87.81 265 LEU A CA 1
ATOM 2138 C C . LEU A 1 265 ? 5.812 11.292 -6.931 1.00 87.81 265 LEU A C 1
ATOM 2140 O O . LEU A 1 265 ? 6.457 11.037 -7.951 1.00 87.81 265 LEU A O 1
ATOM 2144 N N . ASP A 1 266 ? 5.191 12.463 -6.741 1.00 83.50 266 ASP A N 1
ATOM 2145 C CA . ASP A 1 266 ? 5.167 13.574 -7.701 1.00 83.50 266 ASP A CA 1
ATOM 2146 C C . ASP A 1 266 ? 4.754 13.112 -9.114 1.00 83.50 266 ASP A C 1
ATOM 2148 O O . ASP A 1 266 ? 5.438 13.277 -10.136 1.00 83.50 266 ASP A O 1
ATOM 2152 N N . SER A 1 267 ? 3.622 12.411 -9.163 1.00 83.75 267 SER A N 1
ATOM 2153 C CA . SER A 1 267 ? 3.051 11.892 -10.398 1.00 83.75 267 SER A CA 1
ATOM 2154 C C . SER A 1 267 ? 1.558 12.128 -10.461 1.00 83.75 267 SER A C 1
ATOM 2156 O O . SER A 1 267 ? 0.826 11.918 -9.495 1.00 83.75 267 SER A O 1
ATOM 2158 N N . ASP A 1 268 ? 1.103 12.479 -11.658 1.00 84.88 268 ASP A N 1
ATOM 2159 C CA . ASP A 1 268 ? -0.310 12.459 -11.983 1.00 84.88 268 ASP A CA 1
ATOM 2160 C C . ASP A 1 268 ? -0.813 11.020 -12.096 1.00 84.88 268 ASP A C 1
ATOM 2162 O O . ASP A 1 268 ? -0.052 10.063 -12.277 1.00 84.88 268 ASP A O 1
ATOM 2166 N N . PHE A 1 269 ? -2.131 10.877 -12.001 1.00 89.06 269 PHE A N 1
ATOM 2167 C CA . PHE A 1 269 ? -2.799 9.629 -12.323 1.00 89.06 269 PHE A CA 1
ATOM 2168 C C . PHE A 1 269 ? -2.624 9.314 -13.811 1.00 89.06 269 PHE A C 1
ATOM 2170 O O . PHE A 1 269 ? -3.064 10.087 -14.665 1.00 89.06 269 PHE A O 1
ATOM 2177 N N . VAL A 1 270 ? -2.057 8.146 -14.112 1.00 85.62 270 VAL A N 1
ATOM 2178 C CA . VAL A 1 270 ? -1.935 7.645 -15.482 1.00 85.62 270 VAL A CA 1
ATOM 2179 C C . VAL A 1 270 ? -2.717 6.346 -15.635 1.00 85.62 270 VAL A C 1
ATOM 2181 O O . VAL A 1 270 ? -2.609 5.426 -14.823 1.00 85.62 270 VAL A O 1
ATOM 2184 N N . HIS A 1 271 ? -3.497 6.259 -16.712 1.00 87.88 271 HIS A N 1
ATOM 2185 C CA . HIS A 1 271 ? -4.119 5.014 -17.144 1.00 87.88 271 HIS A CA 1
ATOM 2186 C C . HIS A 1 271 ? -3.354 4.441 -18.342 1.00 87.88 271 HIS A C 1
ATOM 2188 O O . HIS A 1 271 ? -3.599 4.824 -19.490 1.00 87.88 271 HIS A O 1
ATOM 2194 N N . ILE A 1 272 ? -2.453 3.496 -18.067 1.00 88.38 272 ILE A N 1
ATOM 2195 C CA . ILE A 1 272 ? -1.697 2.796 -19.106 1.00 88.38 272 ILE A CA 1
ATOM 2196 C C . ILE A 1 272 ? -2.410 1.528 -19.587 1.00 88.38 272 ILE A C 1
ATOM 2198 O O . ILE A 1 272 ? -3.025 0.784 -18.820 1.00 88.38 272 ILE A O 1
ATOM 2202 N N . THR A 1 273 ? -2.276 1.281 -20.877 1.00 90.56 273 THR A N 1
ATOM 2203 C CA . THR A 1 273 ? -2.662 0.083 -21.619 1.00 90.56 273 THR A CA 1
ATOM 2204 C C . THR A 1 273 ? -1.492 -0.300 -22.510 1.00 90.56 273 THR A C 1
ATOM 2206 O O . THR A 1 273 ? -0.659 0.546 -22.836 1.00 90.56 273 THR A O 1
ATOM 2209 N N . GLU A 1 274 ? -1.468 -1.545 -22.970 1.00 90.62 274 GLU A N 1
ATOM 2210 C CA . GLU A 1 274 ? -0.458 -2.008 -23.922 1.00 90.62 274 GLU A CA 1
ATOM 2211 C C . GLU A 1 274 ? -0.370 -1.114 -25.171 1.00 90.62 274 GLU A C 1
ATOM 2213 O O . GLU A 1 274 ? 0.709 -0.886 -25.701 1.00 90.62 274 GLU A O 1
ATOM 2218 N N . THR A 1 275 ? -1.496 -0.550 -25.614 1.00 89.50 275 THR A N 1
ATOM 2219 C CA . THR A 1 275 ? -1.579 0.240 -26.849 1.00 89.50 275 THR A CA 1
ATOM 2220 C C . THR A 1 275 ? -1.203 1.713 -26.700 1.00 89.50 275 THR A C 1
ATOM 2222 O O . THR A 1 275 ? -0.859 2.333 -27.698 1.00 89.50 275 THR A O 1
ATOM 2225 N N . ASN A 1 276 ? -1.298 2.298 -25.500 1.00 91.12 276 ASN A N 1
ATOM 2226 C CA . ASN A 1 276 ? -1.051 3.736 -25.289 1.00 91.12 276 ASN A CA 1
ATOM 2227 C C . ASN A 1 276 ? 0.202 4.032 -24.452 1.00 91.12 276 ASN A C 1
ATOM 2229 O O . ASN A 1 276 ? 0.528 5.198 -24.247 1.00 91.12 276 ASN A O 1
ATOM 2233 N N . LEU A 1 277 ? 0.898 3.009 -23.944 1.00 93.56 277 LEU A N 1
ATOM 2234 C CA . LEU A 1 277 ? 2.042 3.208 -23.055 1.00 93.56 277 LEU A CA 1
ATOM 2235 C C . LEU A 1 277 ? 3.151 4.027 -23.719 1.00 93.56 277 LEU A C 1
ATOM 2237 O O . LEU A 1 277 ? 3.732 4.891 -23.071 1.00 93.56 277 LEU A O 1
ATOM 2241 N N . ILE A 1 278 ? 3.400 3.813 -25.011 1.00 93.31 278 ILE A N 1
ATOM 2242 C CA . ILE A 1 278 ? 4.411 4.567 -25.756 1.00 93.31 278 ILE A CA 1
ATOM 2243 C C . ILE A 1 278 ? 4.153 6.087 -25.774 1.00 93.31 278 ILE A C 1
ATOM 2245 O O . ILE A 1 278 ? 5.097 6.874 -25.811 1.00 93.31 278 ILE A O 1
ATOM 2249 N N . ASP A 1 279 ? 2.896 6.531 -25.670 1.00 92.50 279 ASP A N 1
ATOM 2250 C CA . ASP A 1 279 ? 2.564 7.960 -25.587 1.00 92.50 279 ASP A CA 1
ATOM 2251 C C . ASP A 1 279 ? 2.969 8.577 -24.243 1.00 92.50 279 ASP A C 1
ATOM 2253 O O . ASP A 1 279 ? 3.118 9.794 -24.131 1.00 92.50 279 ASP A O 1
ATOM 2257 N N . HIS A 1 280 ? 3.208 7.729 -23.243 1.00 93.81 280 HIS A N 1
ATOM 2258 C CA . HIS A 1 280 ? 3.758 8.098 -21.948 1.00 93.81 280 HIS A CA 1
ATOM 2259 C C . HIS A 1 280 ? 5.284 7.929 -21.865 1.00 93.81 280 HIS A C 1
ATOM 2261 O O . HIS A 1 280 ? 5.842 8.165 -20.796 1.00 93.81 280 HIS A O 1
ATOM 2267 N N . LEU A 1 281 ? 5.954 7.583 -22.974 1.00 95.31 281 LEU A N 1
ATOM 2268 C CA . LEU A 1 281 ? 7.415 7.474 -23.084 1.00 95.31 281 LEU A CA 1
ATOM 2269 C C . LEU A 1 281 ? 8.004 8.504 -24.082 1.00 95.31 281 LEU A C 1
ATOM 2271 O O . LEU A 1 281 ? 8.636 8.135 -25.082 1.00 95.31 281 LEU A O 1
ATOM 2275 N N . PRO A 1 282 ? 7.747 9.816 -23.901 1.00 95.56 282 PRO A N 1
ATOM 2276 C CA . PRO A 1 282 ? 8.156 10.836 -24.861 1.00 95.56 282 PRO A CA 1
ATOM 2277 C C . PRO A 1 282 ? 9.676 10.983 -24.997 1.00 95.56 282 PRO A C 1
ATOM 2279 O O . PRO A 1 282 ? 10.135 11.295 -26.100 1.00 95.56 282 PRO A O 1
ATOM 2282 N N . LYS A 1 283 ? 10.462 10.771 -23.929 1.00 96.56 283 LYS A N 1
ATOM 2283 C CA . LYS A 1 283 ? 11.928 10.877 -23.997 1.00 96.56 283 LYS A CA 1
ATOM 2284 C C . LYS A 1 283 ? 12.503 9.736 -24.824 1.00 96.56 283 LYS A C 1
ATOM 2286 O O . LYS A 1 283 ? 13.257 9.980 -25.766 1.00 96.56 283 LYS A O 1
ATOM 2291 N N . PHE A 1 284 ? 12.053 8.511 -24.571 1.00 95.69 284 PHE A N 1
ATOM 2292 C CA . PHE A 1 284 ? 12.423 7.348 -25.368 1.00 95.69 284 PHE A CA 1
ATOM 2293 C C . PHE A 1 284 ? 12.017 7.507 -26.843 1.00 95.69 284 PHE A C 1
ATOM 2295 O O . PHE A 1 284 ? 12.830 7.304 -27.751 1.00 95.69 284 PHE A O 1
ATOM 2302 N N . ARG A 1 285 ? 10.789 7.966 -27.116 1.00 93.56 285 ARG A N 1
ATOM 2303 C CA . ARG A 1 285 ? 10.326 8.239 -28.489 1.00 93.56 285 ARG A CA 1
ATOM 2304 C C . ARG A 1 285 ? 11.164 9.320 -29.187 1.00 93.56 285 ARG A C 1
ATOM 2306 O O . ARG A 1 285 ? 11.394 9.243 -30.392 1.00 93.56 285 ARG A O 1
ATOM 2313 N N . ALA A 1 286 ? 11.637 10.332 -28.463 1.00 94.12 286 ALA A N 1
ATOM 2314 C CA . ALA A 1 286 ? 12.551 11.327 -29.019 1.00 94.12 286 ALA A CA 1
ATOM 2315 C C . ALA A 1 286 ? 13.949 10.738 -29.288 1.00 94.12 286 ALA A C 1
ATOM 2317 O O . ALA A 1 286 ? 14.531 11.003 -30.344 1.00 94.12 286 ALA A O 1
ATOM 2318 N N . ALA A 1 287 ? 14.467 9.910 -28.377 1.00 94.00 287 ALA A N 1
ATOM 2319 C CA . ALA A 1 287 ? 15.770 9.260 -28.502 1.00 94.00 287 ALA A CA 1
ATOM 2320 C C . ALA A 1 287 ? 15.840 8.324 -29.716 1.00 94.00 287 ALA A C 1
ATOM 2322 O O . ALA A 1 287 ? 16.773 8.435 -30.510 1.00 94.00 287 ALA A O 1
ATOM 2323 N N . THR A 1 288 ? 14.815 7.492 -29.926 1.00 91.25 288 THR A N 1
ATOM 2324 C CA . THR A 1 288 ? 14.723 6.563 -31.074 1.00 91.25 288 THR A CA 1
ATOM 2325 C C . THR A 1 288 ? 14.742 7.265 -32.431 1.00 91.25 288 THR A C 1
ATOM 2327 O O . THR A 1 288 ? 15.256 6.717 -33.406 1.00 91.25 288 THR A O 1
ATOM 2330 N N . ARG A 1 289 ? 14.233 8.500 -32.499 1.00 87.88 289 ARG A N 1
ATOM 2331 C CA . ARG A 1 289 ? 14.247 9.329 -33.717 1.00 87.88 289 ARG A CA 1
ATOM 2332 C C . ARG A 1 289 ? 15.555 10.089 -33.909 1.00 87.88 289 ARG A C 1
ATOM 2334 O O . ARG A 1 289 ? 15.922 10.388 -35.040 1.00 87.88 289 ARG A O 1
ATOM 2341 N N . LYS A 1 290 ? 16.241 10.441 -32.820 1.00 89.50 290 LYS A N 1
ATOM 2342 C CA . LYS A 1 290 ? 17.499 11.198 -32.862 1.00 89.50 290 LYS A CA 1
ATOM 2343 C C . LYS A 1 290 ? 18.710 10.296 -33.101 1.00 89.50 290 LYS A C 1
ATOM 2345 O O . LYS A 1 290 ? 19.613 10.679 -33.840 1.00 89.50 290 LYS A O 1
ATOM 2350 N N . PHE A 1 291 ? 18.728 9.123 -32.478 1.00 86.44 291 PHE A N 1
ATOM 2351 C CA . PHE A 1 291 ? 19.836 8.180 -32.526 1.00 86.44 291 PHE A CA 1
ATOM 2352 C C . PHE A 1 291 ? 19.380 6.889 -33.198 1.00 86.44 291 PHE A C 1
ATOM 2354 O O . PHE A 1 291 ? 18.597 6.121 -32.641 1.00 86.44 291 PHE A O 1
ATOM 2361 N N . THR A 1 292 ? 19.836 6.665 -34.429 1.00 81.38 292 THR A N 1
ATOM 2362 C CA . THR A 1 292 ? 19.360 5.542 -35.240 1.00 81.38 292 THR A CA 1
ATOM 2363 C C . THR A 1 292 ? 20.157 4.270 -34.978 1.00 81.38 292 THR A C 1
ATOM 2365 O O . THR A 1 292 ? 21.383 4.263 -35.019 1.00 81.38 292 THR A O 1
ATOM 2368 N N . MET A 1 293 ? 19.432 3.171 -34.784 1.00 87.50 293 MET A N 1
ATOM 2369 C CA . MET A 1 293 ? 19.967 1.806 -34.743 1.00 87.50 293 MET A CA 1
ATOM 2370 C C . MET A 1 293 ? 19.581 0.996 -35.995 1.00 87.50 293 MET A C 1
ATOM 2372 O O . MET A 1 293 ? 19.574 -0.233 -35.978 1.00 87.50 293 MET A O 1
ATOM 2376 N N . GLY A 1 294 ? 19.193 1.675 -37.083 1.00 86.75 294 GLY A N 1
ATOM 2377 C CA . GLY A 1 294 ? 18.800 1.040 -38.350 1.00 86.75 294 GLY A CA 1
ATOM 2378 C C . GLY A 1 294 ? 17.300 0.759 -38.513 1.00 86.75 294 GLY A C 1
ATOM 2379 O O . GLY A 1 294 ? 16.906 0.168 -39.514 1.00 86.75 294 GLY A O 1
ATOM 2380 N N . TYR A 1 295 ? 16.456 1.202 -37.574 1.00 87.69 295 TYR A N 1
ATOM 2381 C CA . TYR A 1 295 ? 14.999 0.987 -37.607 1.00 87.69 295 TYR A CA 1
ATOM 2382 C C . TYR A 1 295 ? 14.259 1.911 -38.588 1.00 87.69 295 TYR A C 1
ATOM 2384 O O . TYR A 1 295 ? 13.323 1.477 -39.250 1.00 87.69 295 TYR A O 1
ATOM 2392 N N . GLU A 1 296 ? 14.685 3.170 -38.735 1.00 83.94 296 GLU A N 1
ATOM 2393 C CA . GLU A 1 296 ? 13.962 4.207 -39.499 1.00 83.94 296 GLU A CA 1
ATOM 2394 C C . GLU A 1 296 ? 13.591 3.793 -40.933 1.00 83.94 296 GLU A C 1
ATOM 2396 O O . GLU A 1 296 ? 12.493 4.071 -41.410 1.00 83.94 296 GLU A O 1
ATOM 2401 N N . SER A 1 297 ? 14.504 3.106 -41.620 1.00 77.88 297 SER A N 1
ATOM 2402 C CA . SER A 1 297 ? 14.371 2.748 -43.037 1.00 77.88 297 SER A CA 1
ATOM 2403 C C . SER A 1 297 ? 14.011 1.276 -43.270 1.00 77.88 297 SER A C 1
ATOM 2405 O O . SER A 1 297 ? 13.909 0.839 -44.421 1.00 77.88 297 SER A O 1
ATOM 2407 N N . HIS A 1 298 ? 13.794 0.487 -42.209 1.00 85.75 298 HIS A N 1
ATOM 2408 C CA . HIS A 1 298 ? 13.567 -0.949 -42.339 1.00 85.75 298 HIS A CA 1
ATOM 2409 C C . HIS A 1 298 ? 12.080 -1.294 -42.519 1.00 85.75 298 HIS A C 1
ATOM 2411 O O . HIS A 1 298 ? 11.277 -1.197 -41.600 1.00 85.75 298 HIS A O 1
ATOM 2417 N N . HIS A 1 299 ? 11.720 -1.812 -43.694 1.00 83.75 299 HIS A N 1
ATOM 2418 C CA . HIS A 1 299 ? 10.343 -2.147 -44.094 1.00 83.75 299 HIS A CA 1
ATOM 2419 C C . HIS A 1 299 ? 9.559 -3.063 -43.129 1.00 83.75 299 HIS A C 1
ATOM 2421 O O . HIS A 1 299 ? 8.342 -2.949 -43.045 1.00 83.75 299 HIS A O 1
ATOM 2427 N N . LYS A 1 300 ? 10.227 -3.987 -42.422 1.00 85.81 300 LYS A N 1
ATOM 2428 C CA . LYS A 1 300 ? 9.578 -4.935 -41.488 1.00 85.81 300 LYS A CA 1
ATOM 2429 C C . LYS A 1 300 ? 9.678 -4.536 -40.011 1.00 85.81 300 LYS A C 1
ATOM 2431 O O . LYS A 1 300 ? 8.864 -4.963 -39.206 1.00 85.81 300 LYS A O 1
ATOM 2436 N N . TYR A 1 301 ? 10.707 -3.774 -39.664 1.00 88.19 301 TYR A N 1
ATOM 2437 C CA . TYR A 1 301 ? 11.113 -3.485 -38.285 1.00 88.19 301 TYR A CA 1
ATOM 2438 C C . TYR A 1 301 ? 11.300 -1.974 -38.195 1.00 88.19 301 TYR A C 1
ATOM 2440 O O . TYR A 1 301 ? 12.394 -1.483 -37.948 1.00 88.19 301 TYR A O 1
ATOM 2448 N N . ASN A 1 302 ? 10.250 -1.249 -38.568 1.00 88.44 302 ASN A N 1
ATOM 2449 C CA . ASN A 1 302 ? 10.241 0.205 -38.586 1.00 88.44 302 ASN A CA 1
ATOM 2450 C C . ASN A 1 302 ? 9.995 0.754 -37.169 1.00 88.44 302 ASN A C 1
ATOM 2452 O O . ASN A 1 302 ? 9.885 -0.001 -36.200 1.00 88.44 302 ASN A O 1
ATOM 2456 N N . PHE A 1 303 ? 9.874 2.076 -37.041 1.00 88.94 303 PHE A N 1
ATOM 2457 C CA . PHE A 1 303 ? 9.571 2.700 -35.754 1.00 88.94 303 PHE A CA 1
ATOM 2458 C C . PHE A 1 303 ? 8.230 2.268 -35.157 1.00 88.94 303 PHE A C 1
ATOM 2460 O O . PHE A 1 303 ? 8.156 2.117 -33.948 1.00 88.94 303 PHE A O 1
ATOM 2467 N N . GLU A 1 304 ? 7.195 2.010 -35.959 1.00 89.50 304 GLU A N 1
ATOM 2468 C CA . GLU A 1 304 ? 5.905 1.530 -35.436 1.00 89.50 304 GLU A CA 1
ATOM 2469 C C . GLU A 1 304 ? 6.042 0.148 -34.785 1.00 89.50 304 GLU A C 1
ATOM 2471 O O . GLU A 1 304 ? 5.509 -0.088 -33.701 1.00 89.50 304 GLU A O 1
ATOM 2476 N N . TRP A 1 305 ? 6.801 -0.754 -35.416 1.00 92.19 305 TRP A N 1
ATOM 2477 C CA . TRP A 1 305 ? 7.112 -2.059 -34.837 1.00 92.19 305 TRP A CA 1
ATOM 2478 C C . TRP A 1 305 ? 7.898 -1.919 -33.531 1.00 92.19 305 TRP A C 1
ATOM 2480 O O . TRP A 1 305 ? 7.558 -2.573 -32.549 1.00 92.19 305 TRP A O 1
ATOM 2490 N N . LEU A 1 306 ? 8.911 -1.047 -33.509 1.00 92.12 306 LEU A N 1
ATOM 2491 C CA . LEU A 1 306 ? 9.736 -0.785 -32.329 1.00 92.12 306 LEU A CA 1
ATOM 2492 C C . LEU A 1 306 ? 8.905 -0.206 -31.174 1.00 92.12 306 LEU A C 1
ATOM 2494 O O . LEU A 1 306 ? 8.991 -0.680 -30.044 1.00 92.12 306 LEU A O 1
ATOM 2498 N N . GLU A 1 307 ? 8.081 0.801 -31.468 1.00 91.56 307 GLU A N 1
ATOM 2499 C CA . GLU A 1 307 ? 7.172 1.426 -30.508 1.00 91.56 307 GLU A CA 1
ATOM 2500 C C . GLU A 1 307 ? 6.204 0.387 -29.930 1.00 91.56 307 GLU A C 1
ATOM 2502 O O . GLU A 1 307 ? 6.062 0.307 -28.712 1.00 91.56 307 GLU A O 1
ATOM 2507 N N . SER A 1 308 ? 5.605 -0.463 -30.772 1.00 92.38 308 SER A N 1
ATOM 2508 C CA . SER A 1 308 ? 4.737 -1.553 -30.311 1.00 92.38 308 SER A CA 1
ATOM 2509 C C . SER A 1 308 ? 5.493 -2.579 -29.465 1.00 92.38 308 SER A C 1
ATOM 2511 O O . SER A 1 308 ? 4.972 -3.007 -28.440 1.00 92.38 308 SER A O 1
ATOM 2513 N N . GLU A 1 309 ? 6.705 -2.971 -29.864 1.00 93.31 309 GLU A N 1
ATOM 2514 C CA . GLU A 1 309 ? 7.516 -3.953 -29.140 1.00 93.31 309 GLU A CA 1
ATOM 2515 C C . GLU A 1 309 ? 7.834 -3.473 -27.718 1.00 93.31 309 GLU A C 1
ATOM 2517 O O . GLU A 1 309 ? 7.622 -4.208 -26.750 1.00 93.31 309 GLU A O 1
ATOM 2522 N N . PHE A 1 310 ? 8.319 -2.236 -27.581 1.00 94.88 310 PHE A N 1
ATOM 2523 C CA . PHE A 1 310 ? 8.619 -1.653 -26.276 1.00 94.88 310 PHE A CA 1
ATOM 2524 C C . PHE A 1 310 ? 7.352 -1.374 -25.468 1.00 94.88 310 PHE A C 1
ATOM 2526 O O . PHE A 1 310 ? 7.349 -1.617 -24.264 1.00 94.88 310 PHE A O 1
ATOM 2533 N N . SER A 1 311 ? 6.265 -0.938 -26.108 1.00 94.81 311 SER A N 1
ATOM 2534 C CA . SER A 1 311 ? 4.982 -0.725 -25.432 1.00 94.81 311 SER A CA 1
ATOM 2535 C C . SER A 1 311 ? 4.470 -2.021 -24.790 1.00 94.81 311 SER A C 1
ATOM 2537 O O . SER A 1 311 ? 4.176 -2.040 -23.595 1.00 94.81 311 SER A O 1
ATOM 2539 N N . SER A 1 312 ? 4.462 -3.133 -25.533 1.00 94.19 312 SER A N 1
ATOM 2540 C CA . SER A 1 312 ? 4.083 -4.448 -25.000 1.00 94.19 312 SER A CA 1
ATOM 2541 C C . SER A 1 312 ? 5.014 -4.914 -23.882 1.00 94.19 312 SER A C 1
ATOM 2543 O O . SER A 1 312 ? 4.558 -5.384 -22.838 1.00 94.19 312 SER A O 1
ATOM 2545 N N . TYR A 1 313 ? 6.324 -4.755 -24.079 1.00 94.12 313 TYR A N 1
ATOM 2546 C CA . TYR A 1 313 ? 7.329 -5.213 -23.126 1.00 94.12 313 TYR A CA 1
ATOM 2547 C C . TYR A 1 313 ? 7.266 -4.458 -21.793 1.00 94.12 313 TYR A C 1
ATOM 2549 O O . TYR A 1 313 ? 7.178 -5.073 -20.731 1.00 94.12 313 TYR A O 1
ATOM 2557 N N . VAL A 1 314 ? 7.247 -3.125 -21.836 1.00 95.19 314 VAL A N 1
ATOM 2558 C CA . VAL A 1 314 ? 7.180 -2.304 -20.623 1.00 95.19 314 VAL A CA 1
ATOM 2559 C C . VAL A 1 314 ? 5.825 -2.450 -19.932 1.00 95.19 314 VAL A C 1
ATOM 2561 O O . VAL A 1 314 ? 5.771 -2.477 -18.703 1.00 95.19 314 VAL A O 1
ATOM 2564 N N . TYR A 1 315 ? 4.730 -2.597 -20.685 1.00 95.00 315 TYR A N 1
ATOM 2565 C CA . TYR A 1 315 ? 3.410 -2.813 -20.093 1.00 95.00 315 TYR A CA 1
ATOM 2566 C C . TYR A 1 315 ? 3.371 -4.081 -19.237 1.00 95.00 315 TYR A C 1
ATOM 2568 O O . TYR A 1 315 ? 2.821 -4.047 -18.133 1.00 95.00 315 TYR A O 1
ATOM 2576 N N . ALA A 1 316 ? 3.973 -5.174 -19.715 1.00 92.50 316 ALA A N 1
ATOM 2577 C CA . ALA A 1 316 ? 4.081 -6.411 -18.951 1.00 92.50 316 ALA A CA 1
ATOM 2578 C C . ALA A 1 316 ? 4.871 -6.191 -17.650 1.00 92.50 316 ALA A C 1
ATOM 2580 O O . ALA A 1 316 ? 4.347 -6.457 -16.571 1.00 92.50 316 ALA A O 1
ATOM 2581 N N . LEU A 1 317 ? 6.066 -5.591 -17.740 1.00 92.38 317 LEU A N 1
ATOM 2582 C CA . LEU A 1 317 ? 6.922 -5.335 -16.573 1.00 92.38 317 LEU A CA 1
ATOM 2583 C C . LEU A 1 317 ? 6.238 -4.460 -15.515 1.00 92.38 317 LEU A C 1
ATOM 2585 O O . LEU A 1 317 ? 6.307 -4.753 -14.325 1.00 92.38 317 LEU A O 1
ATOM 2589 N N . LEU A 1 318 ? 5.554 -3.391 -15.930 1.00 91.94 318 LEU A N 1
ATOM 2590 C CA . LEU A 1 318 ? 4.877 -2.482 -15.002 1.00 91.94 318 LEU A CA 1
ATOM 2591 C C . LEU A 1 318 ? 3.577 -3.060 -14.433 1.00 91.94 318 LEU A C 1
ATOM 2593 O O . LEU A 1 318 ? 3.176 -2.689 -13.329 1.00 91.94 318 LEU A O 1
ATOM 2597 N N . SER A 1 319 ? 2.904 -3.956 -15.158 1.00 89.50 319 SER A N 1
ATOM 2598 C CA . SER A 1 319 ? 1.673 -4.590 -14.673 1.00 89.50 319 SER A CA 1
ATOM 2599 C C . SER A 1 319 ? 1.926 -5.460 -13.444 1.00 89.50 319 SER A C 1
ATOM 2601 O O . SER A 1 319 ? 1.107 -5.448 -12.522 1.00 89.50 319 SER A O 1
ATOM 2603 N N . ASP A 1 320 ? 3.091 -6.103 -13.384 1.00 88.19 320 ASP A N 1
ATOM 2604 C CA . ASP A 1 320 ? 3.517 -6.934 -12.255 1.00 88.19 320 ASP A CA 1
ATOM 2605 C C . ASP A 1 320 ? 3.935 -6.113 -11.023 1.00 88.19 320 ASP A C 1
ATOM 2607 O O . ASP A 1 320 ? 4.059 -6.656 -9.927 1.00 88.19 320 ASP A O 1
ATOM 2611 N N . LYS A 1 321 ? 4.106 -4.792 -11.165 1.00 90.25 321 LYS A N 1
ATOM 2612 C CA . LYS A 1 321 ? 4.445 -3.883 -10.055 1.00 90.25 321 LYS A CA 1
ATOM 2613 C C . LYS A 1 321 ? 3.222 -3.244 -9.394 1.00 90.25 321 LYS A C 1
ATOM 2615 O O . LYS A 1 321 ? 3.366 -2.385 -8.531 1.00 90.25 321 LYS A O 1
ATOM 2620 N N . ARG A 1 322 ? 1.997 -3.613 -9.779 1.00 90.00 322 ARG A N 1
ATOM 2621 C CA . ARG A 1 322 ? 0.787 -3.075 -9.134 1.00 90.00 322 ARG A CA 1
ATOM 2622 C C . ARG A 1 322 ? 0.726 -3.485 -7.666 1.00 90.00 322 ARG A C 1
ATOM 2624 O O . ARG A 1 322 ? 0.874 -4.654 -7.330 1.00 90.00 322 ARG A O 1
ATOM 2631 N N . ILE A 1 323 ? 0.414 -2.523 -6.804 1.00 89.56 323 ILE A N 1
ATOM 2632 C CA . ILE A 1 323 ? 0.307 -2.750 -5.366 1.00 89.56 323 ILE A CA 1
ATOM 2633 C C . ILE A 1 323 ? -1.097 -3.262 -5.050 1.00 89.56 323 ILE A C 1
ATOM 2635 O O . ILE A 1 323 ? -2.094 -2.601 -5.360 1.00 89.56 323 ILE A O 1
ATOM 2639 N N . SER A 1 324 ? -1.189 -4.419 -4.398 1.00 84.81 324 SER A N 1
ATOM 2640 C CA . SER A 1 324 ? -2.463 -5.109 -4.139 1.00 84.81 324 SER A CA 1
ATOM 2641 C C . SER A 1 324 ? -3.438 -4.297 -3.276 1.00 84.81 324 SER A C 1
ATOM 2643 O O . SER A 1 324 ? -4.655 -4.379 -3.430 1.00 84.81 324 SER A O 1
ATOM 2645 N N . HIS A 1 325 ? -2.902 -3.465 -2.382 1.00 81.56 325 HIS A N 1
ATOM 2646 C CA . HIS A 1 325 ? -3.675 -2.608 -1.477 1.00 81.56 325 HIS A CA 1
ATOM 2647 C C . HIS A 1 325 ? -4.160 -1.308 -2.105 1.00 81.56 325 HIS A C 1
ATOM 2649 O O . HIS A 1 325 ? -4.947 -0.589 -1.483 1.00 81.56 325 HIS A O 1
ATOM 2655 N N . PHE A 1 326 ? -3.647 -0.972 -3.285 1.00 88.62 326 PHE A N 1
ATOM 2656 C CA . PHE A 1 326 ? -3.973 0.267 -3.965 1.00 88.62 326 PHE A CA 1
ATOM 2657 C C . PHE A 1 326 ? -5.212 0.062 -4.827 1.00 88.62 326 PHE A C 1
ATOM 2659 O O . PHE A 1 326 ? -5.307 -0.865 -5.629 1.00 88.62 326 PHE A O 1
ATOM 2666 N N . ASN A 1 327 ? -6.167 0.980 -4.711 1.00 88.62 327 ASN A N 1
ATOM 2667 C CA . ASN A 1 327 ? -7.247 1.051 -5.687 1.00 88.62 327 ASN A CA 1
ATOM 2668 C C . ASN A 1 327 ? -6.705 1.501 -7.060 1.00 88.62 327 ASN A C 1
ATOM 2670 O O . ASN A 1 327 ? -5.558 1.934 -7.188 1.00 88.62 327 ASN A O 1
ATOM 2674 N N . ASN A 1 328 ? -7.549 1.454 -8.094 1.00 88.62 328 ASN A N 1
ATOM 2675 C CA . ASN A 1 328 ? -7.149 1.803 -9.462 1.00 88.62 328 ASN A CA 1
ATOM 2676 C C . ASN A 1 328 ? -6.504 3.191 -9.579 1.00 88.62 328 ASN A C 1
ATOM 2678 O O . ASN A 1 328 ? -5.534 3.348 -10.314 1.00 88.62 328 ASN A O 1
ATOM 2682 N N . LYS A 1 329 ? -7.013 4.190 -8.847 1.00 91.25 329 LYS A N 1
ATOM 2683 C CA . LYS A 1 329 ? -6.453 5.546 -8.868 1.00 91.25 329 LYS A CA 1
ATOM 2684 C C . LYS A 1 329 ? -5.063 5.577 -8.236 1.00 91.25 329 LYS A C 1
ATOM 2686 O O . LYS A 1 329 ? -4.147 6.152 -8.809 1.00 91.25 329 LYS A O 1
ATOM 2691 N N . GLN A 1 330 ? -4.906 4.952 -7.075 1.00 92.88 330 GLN A N 1
ATOM 2692 C CA . GLN A 1 330 ? -3.634 4.902 -6.349 1.00 92.88 330 GLN A CA 1
ATOM 2693 C C . GLN A 1 330 ? -2.572 4.149 -7.157 1.00 92.88 330 GLN A C 1
ATOM 2695 O O . GLN A 1 330 ? -1.460 4.643 -7.320 1.00 92.88 330 GLN A O 1
ATOM 2700 N N . ASN A 1 331 ? -2.946 3.013 -7.754 1.00 93.00 331 ASN A N 1
ATOM 2701 C CA . ASN A 1 331 ? -2.082 2.285 -8.677 1.00 93.00 331 ASN A CA 1
ATOM 2702 C C . ASN A 1 331 ? -1.738 3.126 -9.912 1.00 93.00 331 ASN A C 1
ATOM 2704 O O . ASN A 1 331 ? -0.588 3.138 -10.320 1.00 93.00 331 ASN A O 1
ATOM 2708 N N . GLY A 1 332 ? -2.679 3.884 -10.480 1.00 92.50 332 GLY A N 1
ATOM 2709 C CA . GLY A 1 332 ? -2.387 4.758 -11.622 1.00 92.50 332 GLY A CA 1
ATOM 2710 C C . GLY A 1 332 ? -1.399 5.890 -11.309 1.00 92.50 332 GLY A C 1
ATOM 2711 O O . GLY A 1 332 ? -0.607 6.252 -12.172 1.00 92.50 332 GLY A O 1
ATOM 2712 N N . ILE A 1 333 ? -1.402 6.426 -10.082 1.00 93.44 333 ILE A N 1
ATOM 2713 C CA . ILE A 1 333 ? -0.395 7.403 -9.623 1.00 93.44 333 ILE A CA 1
ATOM 2714 C C . ILE A 1 333 ? 0.971 6.724 -9.480 1.00 93.44 333 ILE A C 1
ATOM 2716 O O . ILE A 1 333 ? 1.967 7.213 -10.010 1.00 93.44 333 ILE A O 1
ATOM 2720 N N . TYR A 1 334 ? 1.014 5.578 -8.792 1.00 93.50 334 TYR A N 1
ATOM 2721 C CA . TYR A 1 334 ? 2.256 4.839 -8.568 1.00 93.50 334 TYR A CA 1
ATOM 2722 C C . TYR A 1 334 ? 2.906 4.390 -9.876 1.00 93.50 334 TYR A C 1
ATOM 2724 O O . TYR A 1 334 ? 4.067 4.701 -10.133 1.00 93.50 334 TYR A O 1
ATOM 2732 N N . ILE A 1 335 ? 2.128 3.754 -10.749 1.00 93.44 335 ILE A N 1
ATOM 2733 C CA . ILE A 1 335 ? 2.576 3.355 -12.081 1.00 93.44 335 ILE A CA 1
ATOM 2734 C C . ILE A 1 335 ? 2.976 4.577 -12.911 1.00 93.44 335 ILE A C 1
ATOM 2736 O O . ILE A 1 335 ? 3.977 4.506 -13.611 1.00 93.44 335 ILE A O 1
ATOM 2740 N N . GLY A 1 336 ? 2.283 5.715 -12.795 1.00 93.50 336 GLY A N 1
ATOM 2741 C CA . GLY A 1 336 ? 2.694 6.961 -13.449 1.00 93.50 336 GLY A CA 1
ATOM 2742 C C . GLY A 1 336 ? 4.122 7.388 -13.083 1.00 93.50 336 GLY A C 1
ATOM 2743 O O . GLY A 1 336 ? 4.902 7.744 -13.969 1.00 93.50 336 GLY A O 1
ATOM 2744 N N . LYS A 1 337 ? 4.510 7.266 -11.806 1.00 94.31 337 LYS A N 1
ATOM 2745 C CA . LYS A 1 337 ? 5.894 7.512 -11.374 1.00 94.31 337 LYS A CA 1
ATOM 2746 C C . LYS A 1 337 ? 6.866 6.502 -11.979 1.00 94.31 337 LYS A C 1
ATOM 2748 O O . LYS A 1 337 ? 7.913 6.913 -12.477 1.00 94.31 337 LYS A O 1
ATOM 2753 N N . LEU A 1 338 ? 6.521 5.213 -11.981 1.00 94.00 338 LEU A N 1
ATOM 2754 C CA . LEU A 1 338 ? 7.376 4.185 -12.584 1.00 94.00 338 LEU A CA 1
ATOM 2755 C C . LEU A 1 338 ? 7.565 4.423 -14.087 1.00 94.00 338 LEU A C 1
ATOM 2757 O O . LEU A 1 338 ? 8.679 4.310 -14.578 1.00 94.00 338 LEU A O 1
ATOM 2761 N N . VAL A 1 339 ? 6.516 4.827 -14.806 1.00 94.38 339 VAL A N 1
ATOM 2762 C CA . VAL A 1 339 ? 6.587 5.157 -16.238 1.00 94.38 339 VAL A CA 1
ATOM 2763 C C . VAL A 1 339 ? 7.567 6.299 -16.499 1.00 94.38 339 VAL A C 1
ATOM 2765 O O . VAL A 1 339 ? 8.382 6.181 -17.407 1.00 94.38 339 VAL A O 1
ATOM 2768 N N . LYS A 1 340 ? 7.551 7.371 -15.690 1.00 93.88 340 LYS A N 1
ATOM 2769 C CA . LYS A 1 340 ? 8.526 8.472 -15.821 1.00 93.88 340 LYS A CA 1
ATOM 2770 C C . LYS A 1 340 ? 9.969 7.978 -15.664 1.00 93.88 340 LYS A C 1
ATOM 2772 O O . LYS A 1 340 ? 10.838 8.380 -16.429 1.00 93.88 340 LYS A O 1
ATOM 2777 N N . LEU A 1 341 ? 10.210 7.108 -14.682 1.00 94.56 341 LEU A N 1
ATOM 2778 C CA . LEU A 1 341 ? 11.528 6.517 -14.439 1.00 94.56 341 LEU A CA 1
ATOM 2779 C C . LEU A 1 341 ? 11.952 5.591 -15.588 1.00 94.56 341 LEU A C 1
ATOM 2781 O O . LEU A 1 341 ? 13.085 5.657 -16.052 1.00 94.56 341 LEU A O 1
ATOM 2785 N N . VAL A 1 342 ? 11.027 4.772 -16.090 1.00 95.38 342 VAL A N 1
ATOM 2786 C CA . VAL A 1 342 ? 11.269 3.896 -17.240 1.00 95.38 342 VAL A CA 1
ATOM 2787 C C . VAL A 1 342 ? 11.565 4.695 -18.509 1.00 95.38 342 VAL A C 1
ATOM 2789 O O . VAL A 1 342 ? 12.469 4.313 -19.243 1.00 95.38 342 VAL A O 1
ATOM 2792 N N . ASP A 1 343 ? 10.860 5.800 -18.764 1.00 95.88 343 ASP A N 1
ATOM 2793 C CA . ASP A 1 343 ? 11.121 6.676 -19.915 1.00 95.88 343 ASP A CA 1
ATOM 2794 C C . ASP A 1 343 ? 12.562 7.208 -19.900 1.00 95.88 343 ASP A C 1
ATOM 2796 O O . ASP A 1 343 ? 13.258 7.181 -20.914 1.00 95.88 343 ASP A O 1
ATOM 2800 N N . GLU A 1 344 ? 13.045 7.621 -18.725 1.00 95.44 344 GLU A N 1
ATOM 2801 C CA . GLU A 1 344 ? 14.423 8.085 -18.532 1.00 95.44 344 GLU A CA 1
ATOM 2802 C C . GLU A 1 344 ? 15.459 6.977 -18.708 1.00 95.44 344 GLU A C 1
ATOM 2804 O O . GLU A 1 344 ? 16.508 7.203 -19.315 1.00 95.44 344 GLU A O 1
ATOM 2809 N N . THR A 1 345 ? 15.188 5.784 -18.183 1.00 95.81 345 THR A N 1
ATOM 2810 C CA . THR A 1 345 ? 16.089 4.635 -18.323 1.00 95.81 345 THR A CA 1
ATOM 2811 C C . THR A 1 345 ? 16.159 4.171 -19.771 1.00 95.81 345 THR A C 1
ATOM 2813 O O . THR A 1 345 ? 17.251 4.007 -20.309 1.00 95.81 345 THR A O 1
ATOM 2816 N N . LEU A 1 346 ? 15.013 4.036 -20.441 1.00 96.31 346 LEU A N 1
ATOM 2817 C CA . LEU A 1 346 ? 14.955 3.656 -21.850 1.00 96.31 346 LEU A CA 1
ATOM 2818 C C . LEU A 1 346 ? 15.638 4.678 -22.757 1.00 96.31 346 LEU A C 1
ATOM 2820 O O . LEU A 1 346 ? 16.339 4.280 -23.685 1.00 96.31 346 LEU A O 1
ATOM 2824 N N . GLU A 1 347 ? 15.468 5.978 -22.498 1.00 97.06 347 GLU A N 1
ATOM 2825 C CA . GLU A 1 347 ? 16.213 7.028 -23.199 1.00 97.06 347 GLU A CA 1
ATOM 2826 C C . GLU A 1 347 ? 17.726 6.816 -23.056 1.00 97.06 347 GLU A C 1
ATOM 2828 O O . GLU A 1 347 ? 18.433 6.755 -24.064 1.00 97.06 347 GLU A O 1
ATOM 2833 N N . LYS A 1 348 ? 18.225 6.679 -21.821 1.00 96.00 348 LYS A N 1
ATOM 2834 C CA . LYS A 1 348 ? 19.663 6.524 -21.547 1.00 96.00 348 LYS A CA 1
ATOM 2835 C C . LYS A 1 348 ? 20.236 5.265 -22.186 1.00 96.00 348 LYS A C 1
ATOM 2837 O O . LYS A 1 348 ? 21.255 5.354 -22.868 1.00 96.00 348 LYS A O 1
ATOM 2842 N N . SER A 1 349 ? 19.571 4.124 -22.011 1.00 95.81 349 SER A N 1
ATOM 2843 C CA . SER A 1 349 ? 19.992 2.862 -22.619 1.00 95.81 349 SER A CA 1
ATOM 2844 C C . SER A 1 349 ? 19.987 2.960 -24.140 1.00 95.81 349 SER A C 1
ATOM 2846 O O . SER A 1 349 ? 20.971 2.595 -24.776 1.00 95.81 349 SER A O 1
ATOM 2848 N N . TRP A 1 350 ? 18.941 3.529 -24.748 1.00 95.75 350 TRP A N 1
ATOM 2849 C CA . TRP A 1 350 ? 18.906 3.702 -26.200 1.00 95.75 350 TRP A CA 1
ATOM 2850 C C . TRP A 1 350 ? 20.081 4.541 -26.711 1.00 95.75 350 TRP A C 1
ATOM 2852 O O . TRP A 1 350 ? 20.731 4.164 -27.684 1.00 95.75 350 TRP A O 1
ATOM 2862 N N . ILE A 1 351 ? 20.380 5.659 -26.046 1.00 95.69 351 ILE A N 1
ATOM 2863 C CA . ILE A 1 351 ? 21.514 6.512 -26.412 1.00 95.69 351 ILE A CA 1
ATOM 2864 C C . ILE A 1 351 ? 22.827 5.732 -26.288 1.00 95.69 351 ILE A C 1
ATOM 2866 O O . ILE A 1 351 ? 23.559 5.658 -27.272 1.00 95.69 351 ILE A O 1
ATOM 2870 N N . SER A 1 352 ? 23.081 5.079 -25.150 1.00 95.00 352 SER A N 1
ATOM 2871 C CA . SER A 1 352 ? 24.319 4.317 -24.912 1.00 95.00 352 SER A CA 1
ATOM 2872 C C . SER A 1 352 ? 24.554 3.250 -25.983 1.00 95.00 352 SER A C 1
ATOM 2874 O O . SER A 1 352 ? 25.577 3.253 -26.664 1.00 95.00 352 SER A O 1
ATOM 2876 N N . TRP A 1 353 ? 23.558 2.393 -26.217 1.00 94.75 353 TRP A N 1
ATOM 2877 C CA . TRP A 1 353 ? 23.650 1.327 -27.216 1.00 94.75 353 TRP A CA 1
ATOM 2878 C C . TRP A 1 353 ? 23.822 1.878 -28.643 1.00 94.75 353 TRP A C 1
ATOM 2880 O O . TRP 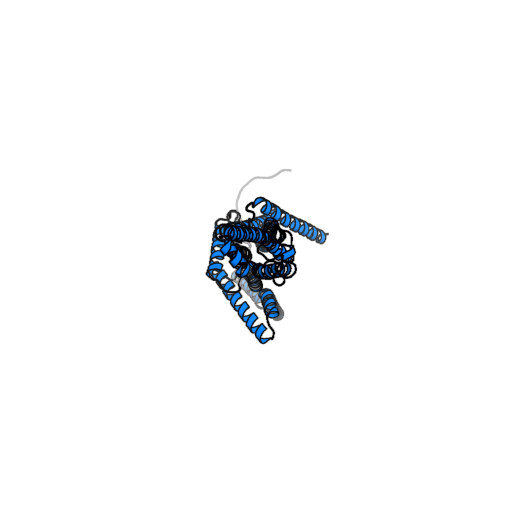A 1 353 ? 24.465 1.251 -29.488 1.00 94.75 353 TRP A O 1
ATOM 2890 N N . SER A 1 354 ? 23.268 3.060 -28.936 1.00 92.44 354 SER A N 1
ATOM 2891 C CA . SER A 1 354 ? 23.421 3.688 -30.253 1.00 92.44 354 SER A CA 1
ATOM 2892 C C . SER A 1 354 ? 24.828 4.247 -30.458 1.00 92.44 354 SER A C 1
ATOM 2894 O O . SER A 1 354 ? 25.382 4.140 -31.553 1.00 92.44 354 SER A O 1
ATOM 2896 N N . GLU A 1 355 ? 25.425 4.808 -29.407 1.00 92.19 355 GLU A N 1
ATOM 2897 C CA . GLU A 1 355 ? 26.787 5.336 -29.423 1.00 92.19 355 GLU A CA 1
ATOM 2898 C C . GLU A 1 355 ? 27.804 4.199 -29.559 1.00 92.19 355 GLU A C 1
ATOM 2900 O O . GLU A 1 355 ? 28.696 4.293 -30.402 1.00 92.19 355 GLU A O 1
ATOM 2905 N N . GLU A 1 356 ? 27.601 3.083 -28.852 1.00 90.06 356 GLU A N 1
ATOM 2906 C CA . GLU A 1 356 ? 28.409 1.865 -29.002 1.00 90.06 356 GLU A CA 1
ATOM 2907 C C . GLU A 1 356 ? 28.378 1.323 -30.437 1.00 90.06 356 GLU A C 1
ATOM 2909 O O . GLU A 1 356 ? 29.415 0.969 -31.005 1.00 90.06 356 GLU A O 1
ATOM 2914 N N . MET A 1 357 ? 27.200 1.304 -31.071 1.00 87.44 357 MET A N 1
ATOM 2915 C CA . MET A 1 357 ? 27.073 0.914 -32.477 1.00 87.44 357 MET A CA 1
ATOM 2916 C C . MET A 1 357 ? 27.852 1.863 -33.397 1.00 87.44 357 MET A C 1
ATOM 2918 O O . MET A 1 357 ? 28.550 1.409 -34.311 1.00 87.44 357 MET A O 1
ATOM 2922 N N . ILE A 1 358 ? 27.727 3.176 -33.188 1.00 87.81 358 ILE A N 1
ATOM 2923 C CA . ILE A 1 358 ? 28.430 4.183 -33.992 1.00 87.81 358 ILE A CA 1
ATOM 2924 C C . ILE A 1 358 ? 29.942 4.011 -33.843 1.00 87.81 358 ILE A C 1
ATOM 2926 O O . ILE A 1 358 ? 30.647 3.990 -34.855 1.00 87.81 358 ILE A O 1
ATOM 2930 N N . GLU A 1 359 ? 30.436 3.851 -32.618 1.00 90.06 359 GLU A N 1
ATOM 2931 C CA . GLU A 1 359 ? 31.853 3.642 -32.328 1.00 90.06 359 GLU A CA 1
ATOM 2932 C C . GLU A 1 359 ? 32.373 2.351 -32.974 1.00 90.06 359 GLU A C 1
ATOM 2934 O O . GLU A 1 359 ? 33.396 2.372 -33.666 1.00 90.06 359 GLU A O 1
ATOM 2939 N N . MET A 1 360 ? 31.634 1.244 -32.844 1.00 88.81 360 MET A N 1
ATOM 2940 C CA . MET A 1 360 ? 31.966 -0.028 -33.487 1.00 88.81 360 MET A CA 1
ATOM 2941 C C . MET A 1 360 ? 32.140 0.149 -35.003 1.00 88.81 360 MET A C 1
ATOM 2943 O O . MET A 1 360 ? 33.160 -0.251 -35.565 1.00 88.81 360 MET A O 1
ATOM 2947 N N . VAL A 1 361 ? 31.178 0.792 -35.673 1.00 86.44 361 VAL A N 1
ATOM 2948 C CA . VAL A 1 361 ? 31.233 1.030 -37.125 1.00 86.44 361 VAL A CA 1
ATOM 2949 C C . VAL A 1 361 ? 32.367 1.991 -37.494 1.00 86.44 361 VAL A C 1
ATOM 2951 O O . VAL A 1 361 ? 33.012 1.814 -38.536 1.00 86.44 361 VAL A O 1
ATOM 2954 N N . GLN A 1 362 ? 32.633 3.010 -36.671 1.00 88.62 362 GLN A N 1
ATOM 2955 C CA . GLN A 1 362 ? 33.718 3.972 -36.884 1.00 88.62 362 GLN A CA 1
ATOM 2956 C C . GLN A 1 362 ? 35.101 3.320 -36.810 1.00 88.62 362 GLN A C 1
ATOM 2958 O O . GLN A 1 362 ? 35.951 3.653 -37.637 1.00 88.62 362 GLN A O 1
ATOM 2963 N N . ASN A 1 363 ? 35.278 2.351 -35.911 1.00 91.69 363 ASN A N 1
ATOM 2964 C CA . ASN A 1 363 ? 36.534 1.633 -35.690 1.00 91.69 363 ASN A CA 1
ATOM 2965 C C . ASN A 1 363 ? 36.792 0.488 -36.692 1.00 91.69 363 ASN A C 1
ATOM 2967 O O . ASN A 1 363 ? 37.912 -0.018 -36.766 1.00 91.69 363 ASN A O 1
ATOM 2971 N N . MET A 1 364 ? 35.798 0.092 -37.495 1.00 91.81 364 MET A N 1
ATOM 2972 C CA . MET A 1 364 ? 35.973 -0.887 -38.578 1.00 91.81 364 MET A CA 1
ATOM 2973 C C . MET A 1 364 ? 36.804 -0.329 -39.742 1.00 91.81 364 MET A C 1
ATOM 2975 O O . MET A 1 364 ? 36.680 0.841 -40.121 1.00 91.81 364 MET A O 1
ATOM 2979 N N . SER A 1 365 ? 37.587 -1.198 -40.395 1.00 92.56 365 SER A N 1
ATOM 2980 C CA . SER A 1 365 ? 38.233 -0.851 -41.664 1.00 92.56 365 SER A CA 1
ATOM 2981 C C . SER A 1 365 ? 37.185 -0.586 -42.758 1.00 92.56 365 SER A C 1
ATOM 2983 O O . SER A 1 365 ? 36.036 -1.022 -42.673 1.00 92.56 365 SER A O 1
ATOM 2985 N N . GLN A 1 366 ? 37.557 0.120 -43.833 1.00 89.19 366 GLN A N 1
ATOM 2986 C CA . GLN A 1 366 ? 36.618 0.388 -44.933 1.00 89.19 366 GLN A CA 1
ATOM 2987 C C . GLN A 1 366 ? 36.092 -0.888 -45.610 1.00 89.19 366 GLN A C 1
ATOM 2989 O O . GLN A 1 366 ? 34.982 -0.870 -46.146 1.00 89.19 366 GLN A O 1
ATOM 2994 N N . GLN A 1 367 ? 36.886 -1.962 -45.625 1.00 89.69 367 GLN A N 1
ATOM 2995 C CA . GLN A 1 367 ? 36.485 -3.235 -46.216 1.00 89.69 367 GLN A CA 1
ATOM 2996 C C . GLN A 1 367 ? 35.517 -3.978 -45.291 1.00 89.69 367 GLN A C 1
ATOM 2998 O O . GLN A 1 367 ? 34.419 -4.315 -45.731 1.00 89.69 367 GLN A O 1
ATOM 3003 N N . ASP A 1 368 ? 35.842 -4.078 -44.001 1.00 89.00 368 ASP A N 1
ATOM 3004 C CA . ASP A 1 368 ? 34.971 -4.708 -42.998 1.00 89.00 368 ASP A CA 1
ATOM 3005 C C . ASP A 1 368 ? 33.639 -3.968 -42.867 1.00 89.00 368 ASP A C 1
ATOM 3007 O O . ASP A 1 368 ? 32.584 -4.585 -42.771 1.00 89.00 368 ASP A O 1
ATOM 3011 N N . ARG A 1 369 ? 33.649 -2.632 -42.951 1.00 88.25 369 ARG A N 1
ATOM 3012 C CA . ARG A 1 369 ? 32.422 -1.828 -42.921 1.00 88.25 369 ARG A CA 1
ATOM 3013 C C . ARG A 1 369 ? 31.504 -2.143 -44.109 1.00 88.25 369 ARG A C 1
ATOM 3015 O O . ARG A 1 369 ? 30.287 -2.200 -43.942 1.00 88.25 369 ARG A O 1
ATOM 3022 N N . LYS A 1 370 ? 32.060 -2.342 -45.312 1.00 87.12 370 LYS A N 1
ATOM 3023 C CA . LYS A 1 370 ? 31.274 -2.728 -46.499 1.00 87.12 370 LYS A CA 1
ATOM 3024 C C . LYS A 1 370 ? 30.680 -4.125 -46.344 1.00 87.12 370 LYS A C 1
ATOM 3026 O O . LYS A 1 370 ? 29.511 -4.308 -46.672 1.00 87.12 370 LYS A O 1
ATOM 3031 N N . GLU A 1 371 ? 31.462 -5.076 -45.838 1.00 87.69 371 GLU A N 1
ATOM 3032 C CA . GLU A 1 371 ? 30.999 -6.441 -45.562 1.00 87.69 371 GLU A CA 1
ATOM 3033 C C . GLU A 1 371 ? 29.913 -6.446 -44.474 1.00 87.69 371 GLU A C 1
ATOM 3035 O O . GLU A 1 371 ? 28.872 -7.081 -44.641 1.00 87.69 371 GLU A O 1
ATOM 3040 N N . TRP A 1 372 ? 30.086 -5.643 -43.421 1.00 85.88 372 TRP A N 1
ATOM 3041 C CA . TRP A 1 372 ? 29.112 -5.487 -42.346 1.00 85.88 372 TRP A CA 1
ATOM 3042 C C . TRP A 1 372 ? 27.778 -4.928 -42.851 1.00 85.88 372 TRP A C 1
ATOM 3044 O O . TRP A 1 372 ? 26.742 -5.532 -42.585 1.00 85.88 372 TRP A O 1
ATOM 3054 N N . PHE A 1 373 ? 27.772 -3.853 -43.652 1.00 85.12 373 PHE A N 1
ATOM 3055 C CA . PHE A 1 373 ? 26.534 -3.306 -44.236 1.00 85.12 373 PHE A CA 1
ATOM 3056 C C . PHE A 1 373 ? 25.814 -4.281 -45.182 1.00 85.12 373 PHE A C 1
ATOM 3058 O O . PHE A 1 373 ? 24.592 -4.215 -45.309 1.00 85.12 373 PHE A O 1
ATOM 3065 N N . GLN A 1 374 ? 26.546 -5.175 -45.853 1.00 84.88 374 GLN A N 1
ATOM 3066 C CA . GLN A 1 374 ? 25.961 -6.216 -46.709 1.00 84.88 374 GLN A CA 1
ATOM 3067 C C . GLN A 1 374 ? 25.432 -7.414 -45.906 1.00 84.88 374 GLN A C 1
ATOM 3069 O O . GLN A 1 374 ? 24.530 -8.113 -46.370 1.00 84.88 374 GLN A O 1
ATOM 3074 N N . GLY A 1 375 ? 25.984 -7.646 -44.715 1.00 82.44 375 GLY A N 1
ATOM 3075 C CA . GLY A 1 375 ? 25.590 -8.694 -43.783 1.00 82.44 375 GLY A CA 1
ATOM 3076 C C . GLY A 1 375 ? 24.730 -8.162 -42.640 1.00 82.44 375 GLY A C 1
ATOM 3077 O O . GLY A 1 375 ? 23.548 -7.864 -42.814 1.00 82.44 375 GLY A O 1
ATOM 3078 N N . GLU A 1 376 ? 25.307 -8.098 -41.442 1.00 77.75 376 GLU A N 1
ATOM 3079 C CA . GLU A 1 376 ? 24.597 -7.778 -40.197 1.00 77.75 376 GLU A CA 1
ATOM 3080 C C . GLU A 1 376 ? 23.996 -6.368 -40.171 1.00 77.75 376 GLU A C 1
ATOM 3082 O O . GLU A 1 376 ? 22.860 -6.208 -39.733 1.00 77.75 376 GLU A O 1
ATOM 3087 N N . GLY A 1 377 ? 24.696 -5.376 -40.721 1.00 77.00 377 GLY A N 1
ATOM 3088 C CA . GLY A 1 377 ? 24.260 -3.981 -40.795 1.00 77.00 377 GLY A CA 1
ATOM 3089 C C . GLY A 1 377 ? 23.095 -3.710 -41.744 1.00 77.00 377 GLY A C 1
ATOM 3090 O O . GLY A 1 377 ? 22.585 -2.593 -41.780 1.00 77.00 377 GLY A O 1
ATOM 3091 N N . SER A 1 378 ? 22.651 -4.719 -42.502 1.00 80.69 378 SER A N 1
ATOM 3092 C CA . SER A 1 378 ? 21.397 -4.654 -43.265 1.00 80.69 378 SER A CA 1
ATOM 3093 C C . SER A 1 378 ? 20.152 -4.806 -42.380 1.00 80.69 378 SER A C 1
ATOM 3095 O O . SER A 1 378 ? 19.035 -4.543 -42.833 1.00 80.69 378 SER A O 1
ATOM 3097 N N . LYS A 1 379 ? 20.328 -5.236 -41.124 1.00 85.44 379 LYS A N 1
ATOM 3098 C CA . LYS A 1 379 ? 19.264 -5.410 -40.133 1.00 85.44 379 LYS A CA 1
ATOM 3099 C C . LYS A 1 379 ? 19.405 -4.359 -39.031 1.00 85.44 379 LYS A C 1
ATOM 3101 O O . LYS A 1 379 ? 20.527 -3.985 -38.697 1.00 85.44 379 LYS A O 1
ATOM 3106 N N . PRO A 1 380 ? 18.293 -3.922 -38.421 1.00 86.19 380 PRO A N 1
ATOM 3107 C CA . PRO A 1 380 ? 18.367 -3.089 -37.232 1.00 86.19 380 PRO A CA 1
ATOM 3108 C C . PRO A 1 380 ? 19.075 -3.813 -36.080 1.00 86.19 380 PRO A C 1
ATOM 3110 O O . PRO A 1 380 ? 19.004 -5.043 -35.967 1.00 86.19 380 PRO A O 1
ATOM 3113 N N . MET A 1 381 ? 19.731 -3.049 -35.209 1.00 87.19 381 MET A N 1
ATOM 3114 C CA . MET A 1 381 ? 20.394 -3.584 -34.019 1.00 87.19 381 MET A CA 1
ATOM 3115 C C . MET A 1 381 ? 19.381 -4.252 -33.085 1.00 87.19 381 MET A C 1
ATOM 3117 O O . MET A 1 381 ? 18.276 -3.750 -32.900 1.00 87.19 381 MET A O 1
ATOM 3121 N N . LYS A 1 382 ? 19.741 -5.380 -32.470 1.00 87.88 382 LYS A N 1
ATOM 3122 C CA . LYS A 1 382 ? 18.853 -6.082 -31.530 1.00 87.88 382 LYS A CA 1
ATOM 3123 C C . LYS A 1 382 ? 18.576 -5.223 -30.291 1.00 87.88 382 LYS A C 1
ATOM 3125 O O . LYS A 1 382 ? 19.492 -4.630 -29.742 1.00 87.88 382 LYS A O 1
ATOM 3130 N N . THR A 1 383 ? 17.341 -5.264 -29.795 1.00 91.62 383 THR A N 1
ATOM 3131 C CA . THR A 1 383 ? 16.891 -4.524 -28.598 1.00 91.62 383 THR A CA 1
ATOM 3132 C C . THR A 1 383 ? 17.182 -5.242 -27.276 1.00 91.62 383 THR A C 1
ATOM 3134 O O . THR A 1 383 ? 16.794 -4.750 -26.222 1.00 91.62 383 THR A O 1
ATOM 3137 N N . ILE A 1 384 ? 17.838 -6.410 -27.308 1.00 91.62 384 ILE A N 1
ATOM 3138 C CA . ILE A 1 384 ? 17.982 -7.282 -26.132 1.00 91.62 384 ILE A CA 1
ATOM 3139 C C . ILE A 1 384 ? 18.733 -6.607 -24.980 1.00 91.62 384 ILE A C 1
ATOM 3141 O O . ILE A 1 384 ? 18.237 -6.634 -23.864 1.00 91.62 384 ILE A O 1
ATOM 3145 N N . GLY A 1 385 ? 19.834 -5.911 -25.266 1.00 89.88 385 GLY A N 1
ATOM 3146 C CA . GLY A 1 385 ? 20.613 -5.219 -24.242 1.00 89.88 385 GLY A CA 1
ATOM 3147 C C . GLY A 1 385 ? 19.843 -4.085 -23.562 1.00 89.88 385 GLY A C 1
ATOM 3148 O O . GLY A 1 385 ? 19.816 -3.989 -22.347 1.00 89.88 385 GLY A O 1
ATOM 3149 N N . ILE A 1 386 ? 19.081 -3.304 -24.334 1.00 94.38 386 ILE A N 1
ATOM 3150 C CA . ILE A 1 386 ? 18.215 -2.234 -23.803 1.00 94.38 386 ILE A CA 1
ATOM 3151 C C . ILE A 1 386 ? 17.132 -2.812 -22.879 1.00 94.38 386 ILE A C 1
ATOM 3153 O O . ILE A 1 386 ? 16.761 -2.214 -21.871 1.00 94.38 386 ILE A O 1
ATOM 3157 N N . LYS A 1 387 ? 16.597 -3.987 -23.229 1.00 94.56 387 LYS A N 1
ATOM 3158 C CA . LYS A 1 387 ? 15.602 -4.690 -22.413 1.00 94.56 387 LYS A CA 1
ATOM 3159 C C . LYS A 1 387 ? 16.204 -5.281 -21.139 1.00 94.56 387 LYS A C 1
ATOM 3161 O O . LYS A 1 387 ? 15.503 -5.314 -20.130 1.00 94.56 387 LYS A O 1
ATOM 3166 N N . GLU A 1 388 ? 17.450 -5.743 -21.193 1.00 93.94 388 GLU A N 1
ATOM 3167 C CA . GLU A 1 388 ? 18.213 -6.223 -20.034 1.00 93.94 388 GLU A CA 1
ATOM 3168 C C . GLU A 1 388 ? 18.520 -5.072 -19.068 1.00 93.94 388 GLU A C 1
ATOM 3170 O O . GLU A 1 388 ? 18.231 -5.201 -17.879 1.00 93.94 388 GLU A O 1
ATOM 3175 N N . ASP A 1 389 ? 18.969 -3.921 -19.581 1.00 93.50 389 ASP A N 1
ATOM 3176 C CA . ASP A 1 389 ? 19.167 -2.704 -18.783 1.00 93.50 389 ASP A CA 1
ATOM 3177 C C . ASP A 1 389 ? 17.870 -2.286 -18.077 1.00 93.50 389 ASP A C 1
ATOM 3179 O O . ASP A 1 389 ? 17.868 -1.941 -16.895 1.00 93.50 389 ASP A O 1
ATOM 3183 N N . LEU A 1 390 ? 16.738 -2.350 -18.791 1.00 94.12 390 LEU A N 1
ATOM 3184 C CA . LEU A 1 390 ? 15.440 -2.015 -18.216 1.00 94.12 390 LEU A CA 1
ATOM 3185 C C . LEU A 1 390 ? 15.014 -2.999 -17.115 1.00 94.12 390 LEU A C 1
ATOM 3187 O O . LEU A 1 390 ? 14.458 -2.557 -16.110 1.00 94.12 390 LEU A O 1
ATOM 3191 N N . ILE A 1 391 ? 15.245 -4.306 -17.286 1.00 93.00 391 ILE A N 1
ATOM 3192 C CA . ILE A 1 391 ? 14.952 -5.300 -16.237 1.00 93.00 391 ILE A CA 1
ATOM 3193 C C . ILE A 1 391 ? 15.791 -5.006 -14.997 1.00 93.00 391 ILE A C 1
ATOM 3195 O O . ILE A 1 391 ? 15.224 -4.893 -13.913 1.00 93.00 391 ILE A O 1
ATOM 3199 N N . SER A 1 392 ? 17.110 -4.849 -15.161 1.00 91.25 392 SER A N 1
ATOM 3200 C CA . SER A 1 392 ? 18.012 -4.545 -14.042 1.00 91.25 392 SER A CA 1
ATOM 3201 C C . SER A 1 392 ? 17.553 -3.277 -13.325 1.00 91.25 392 SER A C 1
ATOM 3203 O O . SER A 1 392 ? 17.356 -3.294 -12.114 1.00 91.25 392 SER A O 1
ATOM 3205 N N . PHE A 1 393 ? 17.201 -2.222 -14.062 1.00 91.50 393 PHE A N 1
ATOM 3206 C CA . PHE A 1 393 ? 16.653 -1.013 -13.456 1.00 91.50 393 PHE A CA 1
ATOM 3207 C C . PHE A 1 393 ? 15.357 -1.259 -12.667 1.00 91.50 393 PHE A C 1
ATOM 3209 O O . PHE A 1 393 ? 15.224 -0.801 -11.533 1.00 91.50 393 PHE A O 1
ATOM 3216 N N . ILE A 1 394 ? 14.382 -1.959 -13.255 1.00 87.81 394 ILE A N 1
ATOM 3217 C CA . ILE A 1 394 ? 13.069 -2.187 -12.637 1.00 87.81 394 ILE A CA 1
ATOM 3218 C C . ILE A 1 394 ? 13.162 -3.094 -11.402 1.00 87.81 394 ILE A C 1
ATOM 3220 O O . ILE A 1 394 ? 12.421 -2.879 -10.440 1.00 87.81 394 ILE A O 1
ATOM 3224 N N . ASP A 1 395 ? 14.030 -4.101 -11.415 1.00 84.12 395 ASP A N 1
ATOM 3225 C CA . ASP A 1 395 ? 14.128 -5.074 -10.326 1.00 84.12 395 ASP A CA 1
ATOM 3226 C C . ASP A 1 395 ? 15.141 -4.667 -9.250 1.00 84.12 395 ASP A C 1
ATOM 3228 O O . ASP A 1 395 ? 14.898 -4.915 -8.067 1.00 84.12 395 ASP A O 1
ATOM 3232 N N . GLU A 1 396 ? 16.233 -3.997 -9.622 1.00 81.12 396 GLU A N 1
ATOM 3233 C CA . GLU A 1 396 ? 17.357 -3.721 -8.720 1.00 81.12 396 GLU A CA 1
ATOM 3234 C C . GLU A 1 396 ? 17.411 -2.264 -8.246 1.00 81.12 396 GLU A C 1
ATOM 3236 O O . GLU A 1 396 ? 17.799 -2.031 -7.106 1.00 81.12 396 GLU A O 1
ATOM 3241 N N . ASP A 1 397 ? 16.963 -1.286 -9.042 1.00 81.25 397 ASP A N 1
ATOM 3242 C CA . ASP A 1 397 ? 17.241 0.134 -8.758 1.00 81.25 397 ASP A CA 1
ATOM 3243 C C . ASP A 1 397 ? 16.012 1.037 -8.641 1.00 81.25 397 ASP A C 1
ATOM 3245 O O . ASP A 1 397 ? 16.095 2.115 -8.046 1.00 81.25 397 ASP A O 1
ATOM 3249 N N . ILE A 1 398 ? 14.845 0.620 -9.138 1.00 81.38 398 ILE A N 1
ATOM 3250 C CA . ILE A 1 398 ? 13.670 1.500 -9.215 1.00 81.38 398 ILE A CA 1
ATOM 3251 C C . ILE A 1 398 ? 13.283 2.077 -7.851 1.00 81.38 398 ILE A C 1
ATOM 3253 O O . ILE A 1 398 ? 12.903 3.241 -7.745 1.00 81.38 398 ILE A O 1
ATOM 3257 N N . HIS A 1 399 ? 13.454 1.287 -6.793 1.00 79.06 399 HIS A N 1
ATOM 3258 C CA . HIS A 1 399 ? 13.145 1.658 -5.418 1.00 79.06 399 HIS A CA 1
ATOM 3259 C C . HIS A 1 399 ? 14.134 2.679 -4.834 1.00 79.06 399 HIS A C 1
ATOM 3261 O O . HIS A 1 399 ? 13.746 3.494 -3.998 1.00 79.06 399 HIS A O 1
ATOM 3267 N N . ASN A 1 400 ? 15.387 2.700 -5.302 1.00 81.00 400 ASN A N 1
ATOM 3268 C CA . ASN A 1 400 ? 16.364 3.731 -4.938 1.00 81.00 400 ASN A CA 1
ATOM 3269 C C . ASN A 1 400 ? 15.998 5.096 -5.536 1.00 81.00 400 ASN A C 1
ATOM 3271 O O . ASN A 1 400 ? 16.368 6.128 -4.980 1.00 81.00 400 ASN A O 1
ATOM 3275 N N . HIS A 1 401 ? 15.225 5.096 -6.623 1.00 82.25 401 HIS A N 1
ATOM 3276 C CA . HIS A 1 401 ? 14.696 6.298 -7.266 1.00 82.25 401 HIS A CA 1
ATOM 3277 C C . HIS A 1 401 ? 13.302 6.708 -6.770 1.00 82.25 401 HIS A C 1
ATOM 3279 O O . HIS A 1 401 ? 12.787 7.760 -7.161 1.00 82.25 401 HIS A O 1
ATOM 3285 N N . LEU A 1 402 ? 12.685 5.906 -5.898 1.00 82.94 402 LEU A N 1
ATOM 3286 C CA . LEU A 1 402 ? 11.479 6.289 -5.176 1.00 82.94 402 LEU A CA 1
ATOM 3287 C C . LEU A 1 402 ? 11.878 7.070 -3.917 1.00 82.94 402 LEU A C 1
ATOM 3289 O O . LEU A 1 402 ? 12.172 6.507 -2.863 1.00 82.94 402 LEU A O 1
ATOM 3293 N N . GLU A 1 403 ? 11.873 8.394 -4.023 1.00 74.31 403 GLU A N 1
ATOM 3294 C CA . GLU A 1 403 ? 12.038 9.275 -2.868 1.00 74.31 403 GLU A CA 1
ATOM 3295 C C . GLU A 1 403 ? 10.704 9.399 -2.123 1.00 74.31 403 GLU A C 1
ATOM 3297 O O . GLU A 1 403 ? 9.792 10.101 -2.554 1.00 74.31 403 GLU A O 1
ATOM 3302 N N . LEU A 1 404 ? 10.571 8.688 -0.999 1.00 78.25 404 LEU A N 1
ATOM 3303 C CA . LEU A 1 404 ? 9.455 8.901 -0.078 1.00 78.25 404 LEU A CA 1
ATOM 3304 C C . LEU A 1 404 ? 9.767 10.060 0.861 1.00 78.25 404 LEU A C 1
ATOM 3306 O O . LEU A 1 404 ? 10.909 10.263 1.277 1.00 78.25 404 LEU A O 1
ATOM 3310 N N . PHE A 1 405 ? 8.725 10.793 1.244 1.00 76.81 405 PHE A N 1
ATOM 3311 C CA . PHE A 1 405 ? 8.861 11.864 2.221 1.00 76.81 405 PHE A CA 1
ATOM 3312 C C . PHE A 1 405 ? 9.431 11.335 3.551 1.00 76.81 405 PHE A C 1
ATOM 3314 O O . PHE A 1 405 ? 9.095 10.246 4.026 1.00 76.81 405 PHE A O 1
ATOM 3321 N N . THR A 1 406 ? 10.252 12.160 4.196 1.00 64.44 406 THR A N 1
ATOM 3322 C CA . THR A 1 406 ? 10.778 11.900 5.546 1.00 64.44 406 THR A CA 1
ATOM 3323 C C . THR A 1 406 ? 10.261 12.896 6.581 1.00 64.44 406 THR A C 1
ATOM 3325 O O . THR A 1 406 ? 10.416 12.669 7.781 1.00 64.44 406 THR A O 1
ATOM 3328 N N . GLU A 1 407 ? 9.645 13.997 6.145 1.00 68.56 407 GLU A N 1
ATOM 3329 C CA . GLU A 1 407 ? 9.150 15.053 7.026 1.00 68.56 407 GLU A CA 1
ATOM 3330 C C . GLU A 1 407 ? 7.775 14.680 7.607 1.00 68.56 407 GLU A C 1
ATOM 3332 O O . GLU A 1 407 ? 6.809 14.438 6.885 1.00 68.56 407 GLU A O 1
ATOM 3337 N N . GLN A 1 408 ? 7.701 14.562 8.936 1.00 72.62 408 GLN A N 1
ATOM 3338 C CA . GLN A 1 408 ? 6.540 14.001 9.647 1.00 72.62 408 GLN A CA 1
ATOM 3339 C C . GLN A 1 408 ? 5.607 15.061 10.260 1.00 72.62 408 GLN A C 1
ATOM 3341 O O . GLN A 1 408 ? 4.510 14.723 10.708 1.00 72.62 408 GLN A O 1
ATOM 3346 N N . SER A 1 409 ? 6.022 16.330 10.285 1.00 74.62 409 SER A N 1
ATOM 3347 C CA . SER A 1 409 ? 5.268 17.454 10.863 1.00 74.62 409 SER A CA 1
ATOM 3348 C C . SER A 1 409 ? 3.972 17.739 10.099 1.00 74.62 409 SER A C 1
ATOM 3350 O O . SER A 1 409 ? 2.908 17.872 10.707 1.00 74.62 409 SER A O 1
ATOM 3352 N N . ASP A 1 410 ? 4.033 17.760 8.767 1.00 78.81 410 ASP A N 1
ATOM 3353 C CA . ASP A 1 410 ? 2.866 17.994 7.908 1.00 78.81 410 ASP A CA 1
ATOM 3354 C C . ASP A 1 410 ? 1.812 16.895 8.060 1.00 78.81 410 ASP A C 1
ATOM 3356 O O . ASP A 1 410 ? 0.607 17.160 8.118 1.00 78.81 410 ASP A O 1
ATOM 3360 N N . LEU A 1 411 ? 2.266 15.650 8.200 1.00 82.88 411 LEU A N 1
ATOM 3361 C CA . LEU A 1 411 ? 1.409 14.496 8.431 1.00 82.88 411 LEU A CA 1
ATOM 3362 C C . LEU A 1 411 ? 0.640 14.584 9.752 1.00 82.88 411 LEU A C 1
ATOM 3364 O O . LEU A 1 411 ? -0.551 14.256 9.799 1.00 82.88 411 LEU A O 1
ATOM 3368 N N . GLU A 1 412 ? 1.305 15.019 10.824 1.00 86.75 412 GLU A N 1
ATOM 3369 C CA . GLU A 1 412 ? 0.666 15.213 12.125 1.00 86.75 412 GLU A CA 1
ATOM 3370 C C . GLU A 1 412 ? -0.443 16.264 12.025 1.00 86.75 412 GLU A C 1
ATOM 3372 O O . GLU A 1 412 ? -1.580 16.019 12.443 1.00 86.75 412 GLU A O 1
ATOM 3377 N N . GLN A 1 413 ? -0.145 17.408 11.406 1.00 87.69 413 GLN A N 1
ATOM 3378 C CA . GLN A 1 413 ? -1.104 18.497 11.253 1.00 87.69 413 GLN A CA 1
ATOM 3379 C C . GLN A 1 413 ? -2.309 18.092 10.391 1.00 87.69 413 GLN A C 1
ATOM 3381 O O . GLN A 1 413 ? -3.457 18.374 10.758 1.00 87.69 413 GLN A O 1
ATOM 3386 N N . ARG A 1 414 ? -2.080 17.396 9.270 1.00 88.38 414 ARG A N 1
ATOM 3387 C CA . ARG A 1 414 ? -3.152 16.869 8.406 1.00 88.38 414 ARG A CA 1
ATOM 3388 C C . ARG A 1 414 ? -4.030 15.866 9.158 1.00 88.38 414 ARG A C 1
ATOM 3390 O O . ARG A 1 414 ? -5.257 15.990 9.134 1.00 88.38 414 ARG A O 1
ATOM 3397 N N . SER A 1 415 ? -3.414 14.941 9.894 1.00 89.50 415 SER A N 1
ATOM 3398 C CA . SER A 1 415 ? -4.121 13.933 10.695 1.00 89.50 415 SER A CA 1
ATOM 3399 C C . SER A 1 415 ? -5.000 14.580 11.772 1.00 89.50 415 SER A C 1
ATOM 3401 O O . SER A 1 415 ? -6.187 14.263 11.891 1.00 89.50 415 SER A O 1
ATOM 3403 N N . LYS A 1 416 ? -4.457 15.554 12.515 1.00 90.00 416 LYS A N 1
ATOM 3404 C CA . LYS A 1 416 ? -5.209 16.322 13.522 1.00 90.00 416 LYS A CA 1
ATOM 3405 C C . LYS A 1 416 ? -6.336 17.144 12.904 1.00 90.00 416 LYS A C 1
ATOM 3407 O O . LYS A 1 416 ? -7.419 17.224 13.479 1.00 90.00 416 LYS A O 1
ATOM 3412 N N . THR A 1 417 ? -6.122 17.716 11.722 1.00 88.69 417 THR A N 1
ATOM 3413 C CA . THR A 1 417 ? -7.158 18.474 11.004 1.00 88.69 417 THR A CA 1
ATOM 3414 C C . THR A 1 417 ? -8.321 17.569 10.594 1.00 88.69 417 THR A C 1
ATOM 3416 O O . THR A 1 417 ? -9.478 17.914 10.838 1.00 88.69 417 THR A O 1
ATOM 3419 N N . ARG A 1 418 ? -8.041 16.378 10.045 1.00 86.69 418 ARG A N 1
ATOM 3420 C CA . ARG A 1 418 ? -9.073 15.372 9.726 1.00 86.69 418 ARG A CA 1
ATOM 3421 C C . ARG A 1 418 ? -9.872 14.973 10.958 1.00 86.69 418 ARG A C 1
ATOM 3423 O O . ARG A 1 418 ? -11.103 14.946 10.918 1.00 86.69 418 ARG A O 1
ATOM 3430 N N . LEU A 1 419 ? -9.177 14.739 12.068 1.00 87.25 419 LEU A N 1
ATOM 3431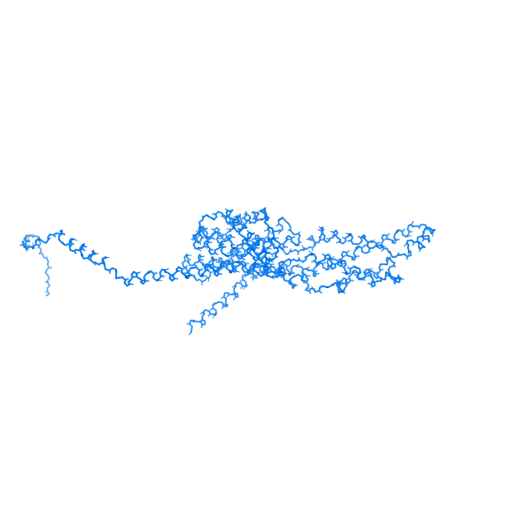 C CA . LEU A 1 419 ? -9.812 14.454 13.346 1.00 87.25 419 LEU A CA 1
ATOM 3432 C C . LEU A 1 419 ? -10.717 15.608 13.812 1.00 87.25 419 LEU A C 1
ATOM 3434 O O . LEU A 1 419 ? -11.862 15.374 14.200 1.00 87.25 419 LEU A O 1
ATOM 3438 N N . ALA A 1 420 ? -10.242 16.853 13.733 1.00 83.75 420 ALA A N 1
ATOM 3439 C CA . ALA A 1 420 ? -11.007 18.036 14.123 1.00 83.75 420 ALA A CA 1
ATOM 3440 C C . ALA A 1 420 ? -12.272 18.235 13.268 1.00 83.75 420 ALA A C 1
ATOM 3442 O O . ALA A 1 420 ? -13.310 18.643 13.792 1.00 83.75 420 ALA A O 1
ATOM 3443 N N . ILE A 1 421 ? -12.226 17.907 11.973 1.00 82.75 421 ILE A N 1
ATOM 3444 C CA . ILE A 1 421 ? -13.402 17.940 11.090 1.00 82.75 421 ILE A CA 1
ATOM 3445 C C . ILE A 1 421 ? -14.440 16.910 11.546 1.00 82.75 421 ILE A C 1
ATOM 3447 O O . ILE A 1 421 ? -15.602 17.265 11.758 1.00 82.75 421 ILE A O 1
ATOM 3451 N N . LEU A 1 422 ? -14.023 15.657 11.756 1.00 78.25 422 LEU A N 1
ATOM 3452 C CA . LEU A 1 422 ? -14.908 14.593 12.247 1.00 78.25 422 LEU A CA 1
ATOM 3453 C C . LEU A 1 422 ? -15.538 14.970 13.590 1.00 78.25 422 LEU A C 1
ATOM 3455 O O . LEU A 1 422 ? -16.740 14.784 13.800 1.00 78.25 422 LEU A O 1
ATOM 3459 N N . TRP A 1 423 ? -14.744 15.574 14.471 1.00 77.44 423 TRP A N 1
ATOM 3460 C CA . TRP A 1 423 ? -15.216 16.108 15.738 1.00 77.44 423 TRP A CA 1
ATOM 3461 C C . TRP A 1 423 ? -16.283 17.189 15.573 1.00 77.44 423 TRP A C 1
ATOM 3463 O O . TRP A 1 423 ? -17.358 17.109 16.174 1.00 77.44 423 TRP A O 1
ATOM 3473 N N . GLY A 1 424 ? -16.002 18.200 14.746 1.00 75.81 424 GLY A N 1
ATOM 3474 C CA . GLY A 1 424 ? -16.918 19.304 14.474 1.00 75.81 424 GLY A CA 1
ATOM 3475 C C . GLY A 1 424 ? -18.255 18.812 13.920 1.00 75.81 424 GLY A C 1
ATOM 3476 O O . GLY A 1 424 ? -19.313 19.242 14.387 1.00 75.81 424 GLY A O 1
ATOM 3477 N N . MET A 1 425 ? -18.216 17.849 12.995 1.00 75.56 425 MET A N 1
ATOM 3478 C CA . MET A 1 425 ? -19.413 17.216 12.435 1.00 75.56 425 MET A CA 1
ATOM 3479 C C . MET A 1 425 ? -20.195 16.427 13.490 1.00 75.56 425 MET A C 1
ATOM 3481 O O . MET A 1 425 ? -21.411 16.593 13.598 1.00 75.56 425 MET A O 1
ATOM 3485 N N . SER A 1 426 ? -19.515 15.613 14.304 1.00 72.75 426 SER A N 1
ATOM 3486 C CA . SER A 1 426 ? -20.147 14.843 15.383 1.00 72.75 426 SER A CA 1
ATOM 3487 C C . SER A 1 426 ? -20.860 15.756 16.385 1.00 72.75 426 SER A C 1
ATOM 3489 O O . SER A 1 426 ? -22.040 15.564 16.687 1.00 72.75 426 SER A O 1
ATOM 3491 N N . ASN A 1 427 ? -20.192 16.827 16.826 1.00 70.38 427 ASN A N 1
ATOM 3492 C CA . ASN A 1 427 ? -20.762 17.797 17.760 1.00 70.38 427 ASN A CA 1
ATOM 3493 C C . ASN A 1 427 ? -21.992 18.513 17.169 1.00 70.38 427 ASN A C 1
ATOM 3495 O O . ASN A 1 427 ? -23.009 18.667 17.847 1.00 70.38 427 ASN A O 1
ATOM 3499 N N . ALA A 1 428 ? -21.938 18.902 15.890 1.00 67.25 428 ALA A N 1
ATOM 3500 C CA . ALA A 1 428 ? -23.072 19.518 15.200 1.00 67.25 428 ALA A CA 1
ATOM 3501 C C . ALA A 1 428 ? -24.291 18.579 15.118 1.00 67.25 428 ALA A C 1
ATOM 3503 O O . ALA A 1 428 ? -25.421 19.005 15.368 1.00 67.25 428 ALA A O 1
ATOM 3504 N N . ILE A 1 429 ? -24.073 17.294 14.819 1.00 68.44 429 ILE A N 1
ATOM 3505 C CA . ILE A 1 429 ? -25.140 16.283 14.748 1.00 68.44 429 ILE A CA 1
ATOM 3506 C C . ILE A 1 429 ? -25.750 16.031 16.130 1.00 68.44 429 ILE A C 1
ATOM 3508 O O . ILE A 1 429 ? -26.975 15.995 16.267 1.00 68.44 429 ILE A O 1
ATOM 3512 N N . CYS A 1 430 ? -24.915 15.876 17.158 1.00 65.44 430 CYS A N 1
ATOM 3513 C CA . CYS A 1 430 ? -25.370 15.612 18.520 1.00 65.44 430 CYS A CA 1
ATOM 3514 C C . CYS A 1 430 ? -26.177 16.782 19.093 1.00 65.44 430 CYS A C 1
ATOM 3516 O O . CYS A 1 430 ? -27.224 16.545 19.690 1.00 65.44 430 CYS A O 1
ATOM 3518 N N . LYS A 1 431 ? -25.766 18.032 18.841 1.00 61.28 431 LYS A N 1
ATOM 3519 C CA . LYS A 1 431 ? -26.513 19.232 19.263 1.00 61.28 431 LYS A CA 1
ATOM 3520 C C . LYS A 1 431 ? -27.871 19.385 18.576 1.00 61.28 431 LYS A C 1
ATOM 3522 O O . LYS A 1 431 ? -28.799 19.892 19.189 1.00 61.28 431 LYS A O 1
ATOM 3527 N N . LYS A 1 432 ? -28.011 18.929 17.328 1.00 54.16 432 LYS A N 1
ATOM 3528 C CA . LYS A 1 432 ? -29.284 18.978 16.586 1.00 54.16 432 LYS A CA 1
ATOM 3529 C C . LYS A 1 432 ? -30.313 17.951 17.078 1.00 54.16 432 LYS A C 1
ATOM 3531 O O . LYS A 1 432 ? -31.494 18.100 16.804 1.00 54.16 432 LYS A O 1
ATOM 3536 N N . LYS A 1 433 ? -29.878 16.888 17.765 1.00 48.69 433 LYS A N 1
ATOM 3537 C CA . LYS A 1 433 ? -30.774 15.877 18.359 1.00 48.69 433 LYS A CA 1
ATOM 3538 C C . LYS A 1 433 ? -31.262 16.242 19.762 1.00 48.69 433 LYS A C 1
ATOM 3540 O O . LYS A 1 433 ? -32.202 15.619 20.242 1.00 48.69 433 LYS A O 1
ATOM 3545 N N . SER A 1 434 ? -30.601 17.187 20.426 1.00 48.41 434 SER A N 1
ATOM 3546 C CA . SER A 1 434 ? -30.952 17.675 21.765 1.00 48.41 434 SER A CA 1
ATOM 3547 C C . SER A 1 434 ? -31.786 18.965 21.757 1.00 48.41 434 SER A C 1
ATOM 3549 O O . SER A 1 434 ? -32.134 19.459 22.828 1.00 48.41 434 SER A O 1
ATOM 3551 N N . SER A 1 435 ? -32.131 19.470 20.569 1.00 40.00 435 SER A N 1
ATOM 3552 C CA . SER A 1 435 ? -33.162 20.485 20.302 1.00 40.00 435 SER A CA 1
ATOM 3553 C C . SER A 1 435 ? -34.402 19.831 19.713 1.00 40.00 435 SER A C 1
ATOM 3555 O O . SER A 1 435 ? -35.518 20.238 20.093 1.00 40.00 435 SER A O 1
#

pLDDT: mean 81.55, std 15.48, range [27.03, 97.06]